Protein AF-0000000078082431 (afdb_homodimer)

Solvent-accessible surface area (backbone atoms only — not comparable to full-atom values): 45584 Å² total; per-residue (Å²): 134,79,84,73,79,75,79,78,79,78,79,77,80,78,77,76,74,79,71,75,77,75,80,84,73,74,71,68,78,77,73,73,65,73,80,73,80,74,65,75,70,68,78,61,77,51,80,71,67,66,42,74,78,77,69,45,46,76,68,34,81,90,60,48,52,62,62,74,70,67,41,70,80,69,58,65,81,86,55,44,64,58,42,50,50,48,49,37,50,52,52,45,50,52,52,41,49,51,41,49,54,51,47,53,52,50,51,53,50,49,53,53,50,49,54,50,50,50,51,52,60,70,63,44,83,96,57,59,64,68,58,46,60,71,42,39,53,64,52,49,50,51,51,49,52,52,47,41,60,58,60,44,43,61,55,54,53,50,49,45,27,45,43,65,16,38,91,52,65,88,84,56,54,70,54,43,48,80,42,46,52,42,42,19,43,54,56,33,80,72,51,35,75,42,48,37,58,71,91,47,42,45,61,62,34,46,31,41,69,46,71,46,75,41,82,33,76,86,59,38,39,38,35,38,39,40,32,37,44,89,80,41,83,37,38,72,59,47,63,46,37,40,32,40,33,46,43,70,51,54,77,50,26,31,40,38,35,47,30,44,84,78,48,54,37,90,94,38,51,64,43,46,42,85,39,82,41,72,83,49,94,90,38,69,43,48,28,42,40,83,42,83,30,43,72,54,61,26,50,67,47,77,46,70,77,73,26,30,54,36,69,88,77,70,41,77,42,54,80,36,53,45,63,57,51,51,49,48,42,42,61,70,44,41,59,78,38,36,62,40,24,45,68,67,44,66,79,80,73,66,69,76,94,87,82,75,73,78,78,81,73,91,68,82,77,74,80,65,71,77,76,60,91,82,86,88,84,86,68,90,68,89,123,133,77,82,77,75,80,83,81,82,83,80,80,77,84,80,79,74,77,75,73,76,75,75,79,74,66,67,68,76,76,72,72,65,72,74,79,72,70,63,75,72,70,81,62,75,52,80,75,66,68,46,74,79,77,71,44,47,76,67,34,83,91,59,47,51,61,61,75,70,68,42,71,80,68,61,65,82,85,54,44,64,59,41,52,51,49,47,38,47,51,52,45,48,52,51,41,49,51,42,48,53,53,46,54,52,50,50,51,49,49,53,54,50,48,53,50,48,50,52,53,61,70,62,45,83,95,58,60,63,69,58,46,60,72,41,39,53,63,53,50,50,51,52,49,52,52,46,40,61,54,60,44,44,62,54,53,52,50,48,45,26,46,44,64,14,40,92,46,79,69,97,50,57,69,54,43,49,80,44,44,52,42,41,20,43,54,56,33,81,72,49,34,75,42,49,39,58,72,90,46,42,45,62,60,35,47,30,40,69,48,69,48,76,42,83,34,77,85,61,38,39,38,34,38,39,39,32,36,45,88,79,41,82,39,39,72,60,46,63,46,35,39,32,40,32,47,43,71,51,54,78,52,25,31,40,37,35,46,29,42,84,80,49,53,36,91,95,38,51,62,42,46,42,84,39,82,41,73,81,50,94,90,38,70,42,49,29,42,40,84,42,82,30,43,72,55,62,27,51,66,47,76,46,72,80,73,26,31,55,35,70,86,77,71,41,77,42,53,80,36,53,46,64,56,51,51,50,47,42,43,62,70,44,40,59,77,40,36,62,40,24,47,67,66,42,63,80,79,72,66,69,72,90,88,78,74,74,77,81,81,82,70,70,87,68,80,81,65,77,76,81,59,79,84,80,93,74,92,68,87,65,88,122

Nearest PDB structures (foldseek):
  6k00-assembly1_A  TM=6.165E-01  e=1.425E-14  Caenorhabditis elegans
  6k09-assembly1_B  TM=6.050E-01  e=1.927E-13  Caenorhabditis elegans
  6k0c-assembly1_B  TM=5.756E-01  e=2.158E-13  Caenorhabditis elegans
  6k00-assembly1_A  TM=6.168E-01  e=6.250E-15  Caenorhabditis elegans
  6k09-assembly1_B  TM=6.053E-01  e=1.125E-13  Caenorhabditis elegans

Radius of gyration: 43.47 Å; Cα contacts (8 Å, |Δi|>4): 916; chains: 2; bounding box: 144×181×110 Å

pLDDT: mean 72.22, std 26.95, range [16.52, 98.81]

Organism: Rosa chinensis (NCBI:txid74649)

Foldseek 3Di:
DCPPPPPDPPDDPPPVPPPPPPDPDPPPPPPPPPDDDVVVPPPQCPPCRLFVVPDDLCPDPVNHDDVCLVDQPPDDDVCNVVSLVVVLVSVLLVRLVSNLVVLVVVVVVVVVVLVVVLVCQQPDPPDDNVVSVVCSLVVSVVVSQVCCVRHVVSSLVVNLQQQQQHDDDDDSGRDHNFQLQVLLQCLDPLRVVQADDCVAQSLQSRQWRHKDKAADVVQGWIKIKTAGDCVRQFFRDRIKMWIWGWDDDQFFTKIKIAIDDTGTDPQRDRQWHWDWDDPDVPDTDTDIDGHRHSVCLRDIDIGGDDWGQDSVVRDIDDDDDSSVVVVCCCVPPCSSNSSCSSVSHDPVVPPDDDDPPDPDPPDDPPPPPPPDDDDDDPPVDPD/DCPPDDDDPDPCPDDPPPPPDPPPPPPPPPPPPPPPPVVVPPDQPPLCRLFVVPDDLCPDPVNHDDVCLVDPPPDDDVCNVVSLVVVLVSVLLVRLVSNLVVLVVVVVVVVVVLVVVLVCQQPDPPDDNVVSVVCSLVVSVVVVQVCCVRHVVSSQVVNLQQQQQHDDPDDRHRDHNFLLQVLLQCLDPLRVVQADDCVAQSLQSRQFRHKDKDADVVQGWIKIWTAGDCVRQFFRDRIKMWIWGWDDDQFFTKIKIAIDDTGTDPQRDRQWHWDWDDPDVPDTDIDIDGHRHSVCLRDIDIGGDDWGQDSVVRDIDDDDDSSVVVVCCCVPPCSSNSSCSSVSHDPVVPPDDDPPPDDDPDDPPPPPDDPPPPDDDPPPDPD

InterPro domains:
  IPR002164 Nucleosome assembly protein [PF00956] (128-344)
  IPR002164 Nucleosome assembly protein [PTHR11875] (127-346)
  IPR037231 NAP-like superfamily [SSF143113] (112-347)

Sequence (766 aa):
MTSEDGGVSKKRKAVSFDVPEPDPDSSPPSRHRPSKDSRRHLPFPTDDHLFDNEIDYTTDHKYRIPDWIWDDNARGKKDDNHRLLFLNERVREIDLKRLQVKFLKEEKIFQDKKQKWVEEYLNQPGCDQDELKKNLFAEVSKWEARYEEEHFEPFYKKRYEIVNGGGYEKPIKDMGLDEFWVFALMANQILVRQIESPDHDYQALCHLTDIRCHRIKDPRGFKLEFLFSPDNPFFKNEILTKTFEMIGDNSSVVLKAIGTEIEWYDKKSLTEKLLLVRLRKGSQVQVIEKCRSFFNFFETKIYEQGFIFNEESGELKGLLPMDYIIGLATRNQIIPHAALWYKHEEENCVQDDETIIPWAEGWYEYVIDDCRPEDHAVILTCTMTSEDGGVSKKRKAVSFDVPEPDPDSSPPSRHRPSKDSRRHLPFPTDDHLFDNEIDYTTDHKYRIPDWIWDDNARGKKDDNHRLLFLNERVREIDLKRLQVKFLKEEKIFQDKKQKWVEEYLNQPGCDQDELKKNLFAEVSKWEARYEEEHFEPFYKKRYEIVNGGGYEKPIKDMGLDEFWVFALMANQILVRQIESPDHDYQALCHLTDIRCHRIKDPRGFKLEFLFSPDNPFFKNEILTKTFEMIGDNSSVVLKAIGTEIEWYDKKSLTEKLLLVRLRKGSQVQVIEKCRSFFNFFETKIYEQGFIFNEESGELKGLLPMDYIIGLATRNQIIPHAALWYKHEEENCVQDDETIIPWAEGWYEYVIDDCRPEDHAVILTCT

Structure (mmCIF, N/CA/C/O backbone):
data_AF-0000000078082431-model_v1
#
loop_
_entity.id
_entity.type
_entity.pdbx_description
1 polymer 'Putative nucleosome assembly protein (NAP)'
#
loop_
_atom_site.group_PDB
_atom_site.id
_atom_site.type_symbol
_atom_site.label_atom_id
_atom_site.label_alt_id
_atom_site.label_comp_id
_atom_site.label_asym_id
_atom_site.label_entity_id
_atom_site.label_seq_id
_atom_site.pdbx_PDB_ins_code
_atom_site.Cartn_x
_atom_site.Cartn_y
_atom_site.Cartn_z
_atom_site.occupancy
_atom_site.B_iso_or_equiv
_atom_site.auth_seq_id
_atom_site.auth_comp_id
_atom_site.auth_asym_id
_atom_site.auth_atom_id
_atom_site.pdbx_PDB_model_num
ATOM 1 N N . MET A 1 1 ? -71.562 -71.25 22.453 1 20.59 1 MET A N 1
ATOM 2 C CA . MET A 1 1 ? -70.75 -71.812 23.453 1 20.59 1 MET A CA 1
ATOM 3 C C . MET A 1 1 ? -69.438 -72.375 22.812 1 20.59 1 MET A C 1
ATOM 5 O O . MET A 1 1 ? -69.312 -72.375 21.594 1 20.59 1 MET A O 1
ATOM 9 N N . THR A 1 2 ? -69.062 -73.688 22.969 1 21.67 2 THR A N 1
ATOM 10 C CA . THR A 1 2 ? -67.875 -74.438 23.484 1 21.67 2 THR A CA 1
ATOM 11 C C . THR A 1 2 ? -67 -74.938 22.344 1 21.67 2 THR A C 1
ATOM 13 O O . THR A 1 2 ? -66.125 -75.75 22.578 1 21.67 2 THR A O 1
ATOM 16 N N . SER A 1 3 ? -66.875 -74.312 21.094 1 25.8 3 SER A N 1
ATOM 17 C CA . SER A 1 3 ? -66.562 -75.25 20 1 25.8 3 SER A CA 1
ATOM 18 C C . SER A 1 3 ? -65.062 -75.688 20.109 1 25.8 3 SER A C 1
ATOM 20 O O . SER A 1 3 ? -64.188 -74.875 20.25 1 25.8 3 SER A O 1
ATOM 22 N N . GLU A 1 4 ? -64.75 -77 20.547 1 23.83 4 GLU A N 1
ATOM 23 C CA . GLU A 1 4 ? -63.656 -77.75 21.109 1 23.83 4 GLU A CA 1
ATOM 24 C C . GLU A 1 4 ? -62.562 -78 20.062 1 23.83 4 GLU A C 1
ATOM 26 O O . GLU A 1 4 ? -62.688 -78.875 19.219 1 23.83 4 GLU A O 1
ATOM 31 N N . ASP A 1 5 ? -62.188 -77 19.203 1 25.73 5 ASP A N 1
ATOM 32 C CA . ASP A 1 5 ? -61.5 -77.438 18 1 25.73 5 ASP A CA 1
ATOM 33 C C . ASP A 1 5 ? -60.188 -78.125 18.359 1 25.73 5 ASP A C 1
ATOM 35 O O . ASP A 1 5 ? -59.375 -77.625 19.125 1 25.73 5 ASP A O 1
ATOM 39 N N . GLY A 1 6 ? -60.094 -79.5 18.281 1 22.89 6 GLY A N 1
ATOM 40 C CA . GLY A 1 6 ? -59.219 -80.625 18.609 1 22.89 6 GLY A CA 1
ATOM 41 C C . GLY A 1 6 ? -57.875 -80.562 17.938 1 22.89 6 GLY A C 1
ATOM 42 O O . GLY A 1 6 ? -57.375 -81.562 17.406 1 22.89 6 GLY A O 1
ATOM 43 N N . GLY A 1 7 ? -57.25 -79.312 17.578 1 24.02 7 GLY A N 1
ATOM 44 C CA . GLY A 1 7 ? -56.281 -79.375 16.5 1 24.02 7 GLY A CA 1
ATOM 45 C C . GLY A 1 7 ? -55.062 -80.188 16.828 1 24.02 7 GLY A C 1
ATOM 46 O O . GLY A 1 7 ? -54.594 -80.188 17.969 1 24.02 7 GLY A O 1
ATOM 47 N N . VAL A 1 8 ? -54.875 -81.312 16.172 1 24.17 8 VAL A N 1
ATOM 48 C CA . VAL A 1 8 ? -54 -82.438 16.266 1 24.17 8 VAL A CA 1
ATOM 49 C C . VAL A 1 8 ? -52.562 -82 16.203 1 24.17 8 VAL A C 1
ATOM 51 O O . VAL A 1 8 ? -52.188 -81.188 15.328 1 24.17 8 VAL A O 1
ATOM 54 N N . SER A 1 9 ? -51.688 -82 17.344 1 21.56 9 SER A N 1
ATOM 55 C CA . SER A 1 9 ? -50.344 -81.625 17.75 1 21.56 9 SER A CA 1
ATOM 56 C C . SER A 1 9 ? -49.281 -82.438 17.062 1 21.56 9 SER A C 1
ATOM 58 O O . SER A 1 9 ? -49.094 -83.625 17.406 1 21.56 9 SER A O 1
ATOM 60 N N . LYS A 1 10 ? -49.344 -82.5 15.641 1 24.31 10 LYS A N 1
ATOM 61 C CA . LYS A 1 10 ? -48.438 -83.438 14.992 1 24.31 10 LYS A CA 1
ATOM 62 C C . LYS A 1 10 ? -47 -83.312 15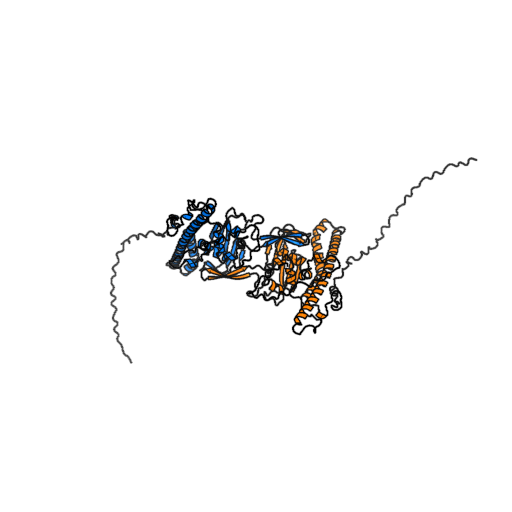.461 1 24.31 10 LYS A C 1
ATOM 64 O O . LYS A 1 10 ? -46.469 -82.188 15.438 1 24.31 10 LYS A O 1
ATOM 69 N N . LYS A 1 11 ? -46.562 -84.188 16.406 1 20.52 11 LYS A N 1
ATOM 70 C CA . LYS A 1 11 ? -45.281 -84.375 17.078 1 20.52 11 LYS A CA 1
ATOM 71 C C . LYS A 1 11 ? -44.125 -84.438 16.078 1 20.52 11 LYS A C 1
ATOM 73 O O . LYS A 1 11 ? -44.188 -85.25 15.102 1 20.52 11 LYS A O 1
ATOM 78 N N . ARG A 1 12 ? -43.312 -83.438 15.969 1 20.83 12 ARG A N 1
ATOM 79 C CA . ARG A 1 12 ? -42.156 -83 15.172 1 20.83 12 ARG A CA 1
ATOM 80 C C . ARG A 1 12 ? -41.031 -84 15.344 1 20.83 12 ARG A C 1
ATOM 82 O O . ARG A 1 12 ? -40.531 -84.25 16.453 1 20.83 12 ARG A O 1
ATOM 89 N N . LYS A 1 13 ? -41.094 -85.188 14.586 1 20.19 13 LYS A N 1
ATOM 90 C CA . LYS A 1 13 ? -40.062 -86.188 14.781 1 20.19 13 LYS A CA 1
ATOM 91 C C . LYS A 1 13 ? -38.688 -85.625 14.664 1 20.19 13 LYS A C 1
ATOM 93 O O . LYS A 1 13 ? -38.375 -84.875 13.719 1 20.19 13 LYS A O 1
ATOM 98 N N . ALA A 1 14 ? -37.812 -85.5 15.719 1 22.61 14 ALA A N 1
ATOM 99 C CA . ALA A 1 14 ? -36.5 -85 16.062 1 22.61 14 ALA A CA 1
ATOM 100 C C . ALA A 1 14 ? -35.375 -85.75 15.312 1 22.61 14 ALA A C 1
ATOM 102 O O . ALA A 1 14 ? -35.125 -86.938 15.57 1 22.61 14 ALA A O 1
ATOM 103 N N . VAL A 1 15 ? -35.438 -85.875 13.922 1 23.94 15 VAL A N 1
ATOM 104 C CA . VAL A 1 15 ? -34.5 -86.75 13.297 1 23.94 15 VAL A CA 1
ATOM 105 C C . VAL A 1 15 ? -33.062 -86.312 13.656 1 23.94 15 VAL A C 1
ATOM 107 O O . VAL A 1 15 ? -32.719 -85.125 13.531 1 23.94 15 VAL A O 1
ATOM 110 N N . SER A 1 16 ? -32.375 -86.938 14.625 1 21.58 16 SER A N 1
ATOM 111 C CA . SER A 1 16 ? -31.078 -86.688 15.25 1 21.58 16 SER A CA 1
ATOM 112 C C . SER A 1 16 ? -29.938 -87 14.273 1 21.58 16 SER A C 1
ATOM 114 O O . SER A 1 16 ? -29.75 -88.125 13.844 1 21.58 16 SER A O 1
ATOM 116 N N . PHE A 1 17 ? -29.906 -86.312 13.102 1 24.83 17 PHE A N 1
ATOM 117 C CA . PHE A 1 17 ? -28.906 -86.75 12.117 1 24.83 17 PHE A CA 1
ATOM 118 C C . PHE A 1 17 ? -27.5 -86.688 12.703 1 24.83 17 PHE A C 1
ATOM 120 O O . PHE A 1 17 ? -27.156 -85.688 13.367 1 24.83 17 PHE A O 1
ATOM 127 N N . ASP A 1 18 ? -26.969 -87.812 13.062 1 25.38 18 ASP A N 1
ATOM 128 C CA . ASP A 1 18 ? -25.672 -88.062 13.688 1 25.38 18 ASP A CA 1
ATOM 129 C C . ASP A 1 18 ? -24.547 -87.438 12.836 1 25.38 18 ASP A C 1
ATOM 131 O O . ASP A 1 18 ? -24.359 -87.875 11.688 1 25.38 18 ASP A O 1
ATOM 135 N N . VAL A 1 19 ? -24.266 -86.188 12.93 1 28.3 19 VAL A N 1
ATOM 136 C CA . VAL A 1 19 ? -23.328 -85.375 12.148 1 28.3 19 VAL A CA 1
ATOM 137 C C . VAL A 1 19 ? -21.922 -85.938 12.281 1 28.3 19 VAL A C 1
ATOM 139 O O . VAL A 1 19 ? -21.438 -86.188 13.391 1 28.3 19 VAL A O 1
ATOM 142 N N . PRO A 1 20 ? -21.625 -86.75 11.297 1 28.44 20 PRO A N 1
ATOM 143 C CA . PRO A 1 20 ? -20.375 -87.5 11.43 1 28.44 20 PRO A CA 1
ATOM 144 C C . PRO A 1 20 ? -19.203 -86.625 11.867 1 28.44 20 PRO A C 1
ATOM 146 O O . PRO A 1 20 ? -19.219 -85.375 11.625 1 28.44 20 PRO A O 1
ATOM 149 N N . GLU A 1 21 ? -18.469 -87.062 12.836 1 31.17 21 GLU A N 1
ATOM 150 C CA . GLU A 1 21 ? -17.406 -86.438 13.609 1 31.17 21 GLU A CA 1
ATOM 151 C C . GLU A 1 21 ? -16.219 -86.062 12.719 1 31.17 21 GLU A C 1
ATOM 153 O O . GLU A 1 21 ? -15.648 -86.938 12.047 1 31.17 21 GLU A O 1
ATOM 158 N N . PRO A 1 22 ? -16.312 -84.938 11.969 1 29.3 22 PRO A N 1
ATOM 159 C CA . PRO A 1 22 ? -15.289 -84.75 10.938 1 29.3 22 PRO A CA 1
ATOM 160 C C . PRO A 1 22 ? -13.875 -85 11.469 1 29.3 22 PRO A C 1
ATOM 162 O O . PRO A 1 22 ? -13.625 -84.812 12.664 1 29.3 22 PRO A O 1
ATOM 165 N N . ASP A 1 23 ? -13.062 -85.875 10.859 1 31.89 23 ASP A N 1
ATOM 166 C CA . ASP A 1 23 ? -11.727 -86.375 11.133 1 31.89 23 ASP A CA 1
ATOM 167 C C . ASP A 1 23 ? -10.758 -85.25 11.484 1 31.89 23 ASP A C 1
ATOM 169 O O . ASP A 1 23 ? -10.773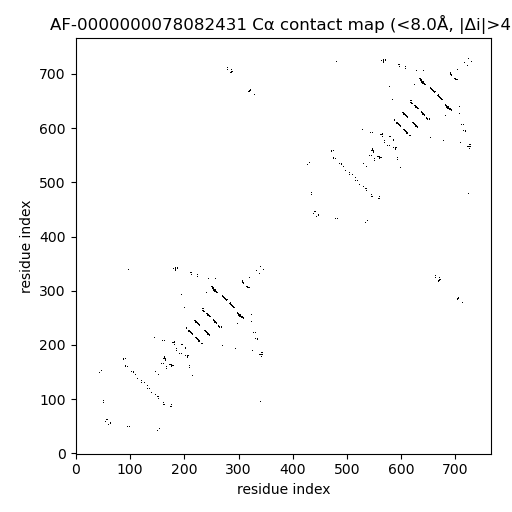 -84.188 10.859 1 31.89 23 ASP A O 1
ATOM 173 N N . PRO A 1 24 ? -10.164 -85.312 12.789 1 30.52 24 PRO A N 1
ATOM 174 C CA . PRO A 1 24 ? -9.43 -84.312 13.547 1 30.52 24 PRO A CA 1
ATOM 175 C C . PRO A 1 24 ? -8.258 -83.688 12.773 1 30.52 24 PRO A C 1
ATOM 177 O O . PRO A 1 24 ? -7.934 -82.5 12.93 1 30.52 24 PRO A O 1
ATOM 180 N N . ASP A 1 25 ? -7.34 -84.562 12.367 1 31.03 25 ASP A N 1
ATOM 181 C CA . ASP A 1 25 ? -5.914 -84.25 12.281 1 31.03 25 ASP A CA 1
ATOM 182 C C . ASP A 1 25 ? -5.586 -83.5 11 1 31.03 25 ASP A C 1
ATOM 184 O O . ASP A 1 25 ? -4.422 -83.438 10.594 1 31.03 25 ASP A O 1
ATOM 188 N N . SER A 1 26 ? -6.547 -83.5 10.047 1 28.53 26 SER A N 1
ATOM 189 C CA . SER A 1 26 ? -6.043 -83.125 8.734 1 28.53 26 SER A CA 1
ATOM 190 C C . SER A 1 26 ? -5.418 -81.688 8.797 1 28.53 26 SER A C 1
ATOM 192 O O . SER A 1 26 ? -6.109 -80.75 9.055 1 28.53 26 SER A O 1
ATOM 194 N N . SER A 1 27 ? -4.102 -81.688 9.031 1 29.12 27 SER A N 1
ATOM 195 C CA . SER A 1 27 ? -3.248 -80.562 9.234 1 29.12 27 SER A CA 1
ATOM 196 C C . SER A 1 27 ? -3.428 -79.5 8.125 1 29.12 27 SER A C 1
ATOM 198 O O . SER A 1 27 ? -3.316 -79.875 6.941 1 29.12 27 SER A O 1
ATOM 200 N N . PRO A 1 28 ? -4.383 -78.625 8.203 1 30.22 28 PRO A N 1
ATOM 201 C CA . PRO A 1 28 ? -4.809 -77.875 6.996 1 30.22 28 PRO A CA 1
ATOM 202 C C . PRO A 1 28 ? -3.639 -77.312 6.211 1 30.22 28 PRO A C 1
ATOM 204 O O . PRO A 1 28 ? -2.576 -77.062 6.781 1 30.22 28 PRO A O 1
ATOM 207 N N . PRO A 1 29 ? -3.631 -77.625 4.879 1 28.98 29 PRO A N 1
ATOM 208 C CA . PRO A 1 29 ? -2.482 -77.25 4.062 1 28.98 29 PRO A CA 1
ATOM 209 C C . PRO A 1 29 ? -2.062 -75.75 4.305 1 28.98 29 PRO A C 1
ATOM 211 O O . PRO A 1 29 ? -2.887 -74.938 4.699 1 28.98 29 PRO A O 1
ATOM 214 N N . SER A 1 30 ? -0.782 -75.562 4.699 1 23.86 30 SER A N 1
ATOM 215 C CA . SER A 1 30 ? -0.124 -74.312 5.039 1 23.86 30 SER A CA 1
ATOM 216 C C . SER A 1 30 ? -0.454 -73.188 4.023 1 23.86 30 SER A C 1
ATOM 218 O O . SER A 1 30 ? -0.256 -73.375 2.82 1 23.86 30 SER A O 1
ATOM 220 N N . ARG A 1 31 ? -1.607 -72.5 4.277 1 26.62 31 ARG A N 1
ATOM 221 C CA . ARG A 1 31 ? -2.006 -71.375 3.422 1 26.62 31 ARG A CA 1
ATOM 222 C C . ARG A 1 31 ? -0.805 -70.5 3.055 1 26.62 31 ARG A C 1
ATOM 224 O O . ARG A 1 31 ? -0.141 -69.938 3.934 1 26.62 31 ARG A O 1
ATOM 231 N N . HIS A 1 32 ? -0.09 -71 2.023 1 24.88 32 HIS A N 1
ATOM 232 C CA . HIS A 1 32 ? 0.974 -70.125 1.512 1 24.88 32 HIS A CA 1
ATOM 233 C C . HIS A 1 32 ? 0.505 -68.688 1.387 1 24.88 32 HIS A C 1
ATOM 235 O O . HIS A 1 32 ? -0.486 -68.438 0.707 1 24.88 32 HIS A O 1
ATOM 241 N N . ARG A 1 33 ? 0.505 -68 2.502 1 26.47 33 ARG A N 1
ATOM 242 C CA . ARG A 1 33 ? 0.124 -66.562 2.494 1 26.47 33 ARG A CA 1
ATOM 243 C C . ARG A 1 33 ? 0.746 -65.875 1.308 1 26.47 33 ARG A C 1
ATOM 245 O O . ARG A 1 33 ? 1.963 -65.875 1.12 1 26.47 33 ARG A O 1
ATOM 252 N N . PRO A 1 34 ? -0.074 -65.75 0.204 1 28.38 34 PRO A N 1
ATOM 253 C CA . PRO A 1 34 ? 0.587 -65 -0.859 1 28.38 34 PRO A CA 1
ATOM 254 C C . PRO A 1 34 ? 1.341 -63.781 -0.333 1 28.38 34 PRO A C 1
ATOM 256 O O . PRO A 1 34 ? 1.001 -63.281 0.728 1 28.38 34 PRO A O 1
ATOM 259 N N . SER A 1 35 ? 2.637 -63.844 -0.523 1 24.73 35 SER A N 1
ATOM 260 C CA . SER A 1 35 ? 3.561 -62.781 -0.164 1 24.73 35 SER A CA 1
ATOM 261 C C . SER A 1 35 ? 2.953 -61.406 -0.448 1 24.73 35 SER A C 1
ATOM 263 O O . SER A 1 35 ? 2.295 -61.219 -1.473 1 24.73 35 SER A O 1
ATOM 265 N N . LYS A 1 36 ? 2.883 -60.656 0.677 1 26.75 36 LYS A N 1
ATOM 266 C CA . LYS A 1 36 ? 2.209 -59.406 0.96 1 26.75 36 LYS A CA 1
ATOM 267 C C . LYS A 1 36 ? 2.248 -58.469 -0.252 1 26.75 36 LYS A C 1
ATOM 269 O O . LYS A 1 36 ? 1.202 -58.125 -0.801 1 26.75 36 LYS A O 1
ATOM 274 N N . ASP A 1 37 ? 2.953 -57.406 -0.065 1 25.44 37 ASP A N 1
ATOM 275 C CA . ASP A 1 37 ? 2.715 -56 -0.385 1 25.44 37 ASP A CA 1
ATOM 276 C C . ASP A 1 37 ? 3.062 -55.688 -1.842 1 25.44 37 ASP A C 1
ATOM 278 O O . ASP A 1 37 ? 4.203 -55.344 -2.154 1 25.44 37 ASP A O 1
ATOM 282 N N . SER A 1 38 ? 2.758 -56.562 -2.742 1 24.61 38 SER A N 1
ATOM 283 C CA . SER A 1 38 ? 3.1 -56.156 -4.098 1 24.61 38 SER A CA 1
ATOM 284 C C . SER A 1 38 ? 2.533 -54.781 -4.414 1 24.61 38 SER A C 1
ATOM 286 O O . SER A 1 38 ? 1.411 -54.656 -4.91 1 24.61 38 SER A O 1
ATOM 288 N N . ARG A 1 39 ? 2.703 -53.844 -3.457 1 31.72 39 ARG A N 1
ATOM 289 C CA . ARG A 1 39 ? 2.322 -52.5 -3.877 1 31.72 39 ARG A CA 1
ATOM 290 C C . ARG A 1 39 ? 2.785 -52.219 -5.305 1 31.72 39 ARG A C 1
ATOM 292 O O . ARG A 1 39 ? 3.98 -52.281 -5.598 1 31.72 39 ARG A O 1
ATOM 299 N N . ARG A 1 40 ? 1.962 -52.531 -6.188 1 29.64 40 ARG A N 1
ATOM 300 C CA . ARG A 1 40 ? 2.182 -52.125 -7.57 1 29.64 40 ARG A CA 1
ATOM 301 C C . ARG A 1 40 ? 2.809 -50.719 -7.633 1 29.64 40 ARG A C 1
ATOM 303 O O . ARG A 1 40 ? 2.154 -49.719 -7.316 1 29.64 40 ARG A O 1
ATOM 310 N N . HIS A 1 41 ? 4.141 -50.719 -7.465 1 28.2 41 HIS A N 1
ATOM 311 C CA . HIS A 1 41 ? 4.812 -49.469 -7.75 1 28.2 41 HIS A CA 1
ATOM 312 C C . HIS A 1 41 ? 4.402 -48.906 -9.109 1 28.2 41 HIS A C 1
ATOM 314 O O . HIS A 1 41 ? 4.492 -49.594 -10.125 1 28.2 41 HIS A O 1
ATOM 320 N N . LEU A 1 42 ? 3.4 -48.125 -9.172 1 29.59 42 LEU A N 1
ATOM 321 C CA . LEU A 1 42 ? 3.145 -47.438 -10.43 1 29.59 42 LEU A CA 1
ATOM 322 C C . LEU A 1 42 ? 4.445 -46.969 -11.062 1 29.59 42 LEU A C 1
ATOM 324 O O . LEU A 1 42 ? 5.336 -46.469 -10.367 1 29.59 42 LEU A O 1
ATOM 328 N N . PRO A 1 43 ? 4.863 -47.5 -12.172 1 28.72 43 PRO A N 1
ATOM 329 C CA . PRO A 1 43 ? 6.113 -47.062 -12.789 1 28.72 43 PRO A CA 1
ATOM 330 C C . PRO A 1 43 ? 6.277 -45.531 -12.773 1 28.72 43 PRO A C 1
ATOM 332 O O . PRO A 1 43 ? 5.297 -44.812 -12.922 1 28.72 43 PRO A O 1
ATOM 335 N N . PHE A 1 44 ? 7.164 -45.031 -12.047 1 30.53 44 PHE A N 1
ATOM 336 C CA . PHE A 1 44 ? 7.594 -43.625 -12.086 1 30.53 44 PHE A CA 1
ATOM 337 C C . PHE A 1 44 ? 7.793 -43.188 -13.523 1 30.53 44 PHE A C 1
ATOM 339 O O . PHE A 1 44 ? 8.273 -43.938 -14.367 1 30.53 44 PHE A O 1
ATOM 346 N N . PRO A 1 45 ? 7.07 -42.188 -14.031 1 34.47 45 PRO A N 1
ATOM 347 C CA . PRO A 1 45 ? 7.457 -41.688 -15.352 1 34.47 45 PRO A CA 1
ATOM 348 C C . PRO A 1 45 ? 8.969 -41.5 -15.492 1 34.47 45 PRO A C 1
ATOM 350 O O . PRO A 1 45 ? 9.586 -40.812 -14.703 1 34.47 45 PRO A O 1
ATOM 353 N N . THR A 1 46 ? 9.773 -42.469 -15.82 1 33.88 46 THR A N 1
ATOM 354 C CA . THR A 1 46 ? 11.188 -42.312 -16.156 1 33.88 46 THR A CA 1
ATOM 355 C C . THR A 1 46 ? 11.383 -41.219 -17.203 1 33.88 46 THR A C 1
ATOM 357 O O . THR A 1 46 ? 10.453 -40.906 -17.938 1 33.88 46 THR A O 1
ATOM 360 N N . ASP A 1 47 ? 12.555 -40.469 -17.25 1 42.09 47 ASP A N 1
ATOM 361 C CA . ASP A 1 47 ? 13.031 -39.406 -18.125 1 42.09 47 ASP A CA 1
ATOM 362 C C . ASP A 1 47 ? 12.602 -39.656 -19.578 1 42.09 47 ASP A C 1
ATOM 364 O O . ASP A 1 47 ? 12.25 -38.719 -20.281 1 42.09 47 ASP A O 1
ATOM 368 N N . ASP A 1 48 ? 12.781 -40.781 -20.062 1 42.47 48 ASP A N 1
ATOM 369 C CA . ASP A 1 48 ? 12.562 -41.188 -21.453 1 42.47 48 ASP A CA 1
ATOM 370 C C . ASP A 1 48 ? 11.102 -41.031 -21.844 1 42.47 48 ASP A C 1
ATOM 372 O O . ASP A 1 48 ? 10.781 -40.844 -23.016 1 42.47 48 ASP A O 1
ATOM 376 N N . HIS A 1 49 ? 10.219 -41 -20.859 1 49.28 49 HIS A N 1
ATOM 377 C CA . HIS A 1 49 ? 8.789 -41.062 -21.156 1 49.28 49 HIS A CA 1
ATOM 378 C C . HIS A 1 49 ? 8.164 -39.688 -21.203 1 49.28 49 HIS A C 1
ATOM 380 O O . HIS A 1 49 ? 7.016 -39.531 -21.625 1 49.28 49 HIS A O 1
ATOM 386 N N . LEU A 1 50 ? 8.586 -38.812 -20.484 1 52.12 50 LEU A N 1
ATOM 387 C CA . LEU A 1 50 ? 7.949 -37.5 -20.422 1 52.12 50 LEU A CA 1
ATOM 388 C C . LEU A 1 50 ? 7.992 -36.812 -21.797 1 52.12 50 LEU A C 1
ATOM 390 O O . LEU A 1 50 ? 7.145 -35.969 -22.094 1 52.12 50 LEU A O 1
ATOM 394 N N . PHE A 1 51 ? 9.281 -37.031 -22.547 1 52.91 51 PHE A N 1
ATOM 395 C CA . PHE A 1 51 ? 9.625 -36.375 -23.797 1 52.91 51 PHE A CA 1
ATOM 396 C C . PHE A 1 51 ? 9.898 -37.406 -24.891 1 52.91 51 PHE A C 1
ATOM 398 O O . PHE A 1 51 ? 10.664 -38.344 -24.688 1 52.91 51 PHE A O 1
ATOM 405 N N . ASP A 1 52 ? 8.953 -37.688 -25.656 1 50 52 ASP A N 1
ATOM 406 C CA . ASP A 1 52 ? 9.438 -38.5 -26.781 1 50 52 ASP A CA 1
ATOM 407 C C . ASP A 1 52 ? 10.703 -37.906 -27.375 1 50 52 ASP A C 1
ATOM 409 O O . ASP A 1 52 ? 10.656 -36.844 -28.031 1 50 52 ASP A O 1
ATOM 413 N N . ASN A 1 53 ? 11.805 -37.969 -26.75 1 51.41 53 ASN A N 1
ATOM 414 C CA . ASN A 1 53 ? 13.109 -37.5 -27.219 1 51.41 53 ASN A CA 1
ATOM 415 C C . ASN A 1 53 ? 13.266 -37.688 -28.719 1 51.41 53 ASN A C 1
ATOM 417 O O . ASN A 1 53 ? 14.117 -37.031 -29.344 1 51.41 53 ASN A O 1
ATOM 421 N N . GLU A 1 54 ? 12.477 -38.438 -29.328 1 57.5 54 GLU A N 1
ATOM 422 C CA . GLU A 1 54 ? 12.812 -38.812 -30.703 1 57.5 54 GLU A CA 1
ATOM 423 C C . GLU A 1 54 ? 12.016 -38 -31.719 1 57.5 54 GLU A C 1
ATOM 425 O O . GLU A 1 54 ? 11.812 -38.438 -32.844 1 57.5 54 GLU A O 1
ATOM 430 N N . ILE A 1 55 ? 11.727 -36.719 -31.219 1 62.91 55 ILE A N 1
ATOM 431 C CA . ILE A 1 55 ? 11 -36 -32.25 1 62.91 55 ILE A CA 1
ATOM 432 C C . ILE A 1 55 ? 11.977 -35.438 -33.281 1 62.91 55 ILE A C 1
ATOM 434 O O . ILE A 1 55 ? 12.992 -34.844 -32.906 1 62.91 55 ILE A O 1
ATOM 438 N N . ASP A 1 56 ? 11.75 -35.875 -34.469 1 66.19 56 ASP A N 1
ATOM 439 C CA . ASP A 1 56 ? 12.453 -35.25 -35.594 1 66.19 56 ASP A CA 1
ATOM 440 C C . ASP A 1 56 ? 11.68 -34.062 -36.125 1 66.19 56 ASP A C 1
ATOM 442 O O . ASP A 1 56 ? 10.703 -34.219 -36.875 1 66.19 56 ASP A O 1
ATOM 446 N N . TYR A 1 57 ? 12.094 -32.875 -35.812 1 71.62 57 TYR A N 1
ATOM 447 C CA . TYR A 1 57 ? 11.414 -31.609 -36.156 1 71.62 57 TYR A CA 1
ATOM 448 C C . TYR A 1 57 ? 11.438 -31.391 -37.688 1 71.62 57 TYR A C 1
ATOM 450 O O . TYR A 1 57 ? 10.773 -30.484 -38.188 1 71.62 57 TYR A O 1
ATOM 458 N N . THR A 1 58 ? 12.156 -32.219 -38.281 1 72.62 58 THR A N 1
ATOM 459 C CA . THR A 1 58 ? 12.242 -32.031 -39.719 1 72.62 58 THR A CA 1
ATOM 460 C C . THR A 1 58 ? 11.281 -33 -40.438 1 72.62 58 THR A C 1
ATOM 462 O O . THR A 1 58 ? 10.82 -32.719 -41.531 1 72.62 58 THR A O 1
ATOM 465 N N . THR A 1 59 ? 10.992 -34.031 -39.75 1 71.81 59 THR A N 1
ATOM 466 C CA . THR A 1 59 ? 10.25 -35.062 -40.469 1 71.81 59 THR A CA 1
ATOM 467 C C . THR A 1 59 ? 8.875 -35.281 -39.844 1 71.81 59 THR A C 1
ATOM 469 O O . THR A 1 59 ? 7.949 -35.75 -40.5 1 71.81 59 THR A O 1
ATOM 472 N N . ASP A 1 60 ? 8.836 -34.969 -38.688 1 70.12 60 ASP A N 1
ATOM 473 C CA . ASP A 1 60 ? 7.57 -35.219 -38.031 1 70.12 60 ASP A CA 1
ATOM 474 C C . ASP A 1 60 ? 6.484 -34.25 -38.5 1 70.12 60 ASP A C 1
ATOM 476 O O . ASP A 1 60 ? 6.582 -33.062 -38.281 1 70.12 60 ASP A O 1
ATOM 480 N N . HIS A 1 61 ? 5.441 -34.844 -39.094 1 71.31 61 HIS A N 1
ATOM 481 C CA . HIS A 1 61 ? 4.402 -34.031 -39.75 1 71.31 61 HIS A CA 1
ATOM 482 C C . HIS A 1 61 ? 3.73 -33.094 -38.75 1 71.31 61 HIS A C 1
ATOM 484 O O . HIS A 1 61 ? 3.432 -31.953 -39.094 1 71.31 61 HIS A O 1
ATOM 490 N N . LYS A 1 62 ? 3.637 -33.531 -37.562 1 71.06 62 LYS A N 1
ATOM 491 C CA . LYS A 1 62 ? 2.881 -32.75 -36.594 1 71.06 62 LYS A CA 1
ATOM 492 C C . LYS A 1 62 ? 3.705 -31.578 -36.062 1 71.06 62 LYS A C 1
ATOM 494 O O . LYS A 1 62 ? 3.156 -30.531 -35.719 1 71.06 62 LYS A O 1
ATOM 499 N N . TYR A 1 63 ? 5.008 -31.797 -36.062 1 73.25 63 TYR A N 1
ATOM 500 C CA . TYR A 1 63 ? 5.875 -30.828 -35.406 1 73.25 63 TYR A CA 1
ATOM 501 C C . TYR A 1 63 ? 6.918 -30.297 -36.375 1 73.25 63 TYR A C 1
ATOM 503 O O . TYR A 1 63 ? 7.941 -29.734 -35.969 1 73.25 63 TYR A O 1
ATOM 511 N N . ARG A 1 64 ? 6.598 -30.438 -37.594 1 72.56 64 ARG A N 1
ATOM 512 C CA . ARG A 1 64 ? 7.582 -30.094 -38.594 1 72.56 64 ARG A CA 1
ATOM 513 C C . ARG A 1 64 ? 7.801 -28.578 -38.656 1 72.56 64 ARG A C 1
ATOM 515 O O . ARG A 1 64 ? 6.84 -27.812 -38.656 1 72.56 64 ARG A O 1
ATOM 522 N N . ILE A 1 65 ? 9.086 -28.234 -38.719 1 73.19 65 ILE A N 1
ATOM 523 C CA . ILE A 1 65 ? 9.508 -26.859 -38.938 1 73.19 65 ILE A CA 1
ATOM 524 C C . ILE A 1 65 ? 10.039 -26.719 -40.375 1 73.19 65 ILE A C 1
ATOM 526 O O . ILE A 1 65 ? 10.891 -27.5 -40.812 1 73.19 65 ILE A O 1
ATOM 530 N N . PRO A 1 66 ? 9.484 -25.719 -40.938 1 71.12 66 PRO A N 1
ATOM 531 C CA . PRO A 1 66 ? 9.875 -25.562 -42.344 1 71.12 66 PRO A CA 1
ATOM 532 C C . PRO A 1 66 ? 11.391 -25.406 -42.531 1 71.12 66 PRO A C 1
ATOM 534 O O . PRO A 1 66 ? 12.047 -24.766 -41.688 1 71.12 66 PRO A O 1
ATOM 537 N N . ASP A 1 67 ? 11.773 -25.969 -43.688 1 67.69 67 ASP A N 1
ATOM 538 C CA . ASP A 1 67 ? 13.203 -26.047 -44 1 67.69 67 ASP A CA 1
ATOM 539 C C . ASP A 1 67 ? 13.828 -24.656 -44.062 1 67.69 67 ASP A C 1
ATOM 541 O O . ASP A 1 67 ? 14.992 -24.484 -43.719 1 67.69 67 ASP A O 1
ATOM 545 N N . TRP A 1 68 ? 13.008 -23.797 -44.5 1 66.31 68 TRP A N 1
ATOM 546 C CA . TRP A 1 68 ? 13.586 -22.469 -44.688 1 66.31 68 TRP A CA 1
ATOM 547 C C . TRP A 1 68 ? 14.023 -21.891 -43.344 1 66.31 68 TRP A C 1
ATOM 549 O O . TRP A 1 68 ? 14.898 -21.016 -43.281 1 66.31 68 TRP A O 1
ATOM 559 N N . ILE A 1 69 ? 13.445 -22.438 -42.344 1 65.38 69 ILE A N 1
ATOM 560 C CA . ILE A 1 69 ? 13.797 -21.938 -41 1 65.38 69 ILE A CA 1
ATOM 561 C C . ILE A 1 69 ? 15.172 -22.484 -40.594 1 65.38 69 ILE A C 1
ATOM 563 O O . ILE A 1 69 ? 15.914 -21.828 -39.875 1 65.38 69 ILE A O 1
ATOM 567 N N . TRP A 1 70 ? 15.453 -23.703 -41.281 1 64.5 70 TRP A N 1
ATOM 568 C CA . TRP A 1 70 ? 16.703 -24.375 -40.906 1 64.5 70 TRP A CA 1
ATOM 569 C C . TRP A 1 70 ? 17.859 -23.844 -41.75 1 64.5 70 TRP A C 1
ATOM 571 O O . TRP A 1 70 ? 19.031 -24.031 -41.375 1 64.5 70 TRP A O 1
ATOM 581 N N . ASP A 1 71 ? 17.531 -23.375 -42.969 1 58.62 71 ASP A N 1
ATOM 582 C CA . ASP A 1 71 ? 18.547 -23.031 -43.969 1 58.62 71 ASP A CA 1
ATOM 583 C C . ASP A 1 71 ? 19.344 -21.797 -43.531 1 58.62 71 ASP A C 1
ATOM 585 O O . ASP A 1 71 ? 18.797 -20.703 -43.375 1 58.62 71 ASP A O 1
ATOM 589 N N . ASP A 1 72 ? 20.5 -22.109 -43.062 1 56.19 72 ASP A N 1
ATOM 590 C CA . ASP A 1 72 ? 21.453 -21.031 -42.75 1 56.19 72 ASP A CA 1
ATOM 591 C C . ASP A 1 72 ? 21.641 -20.109 -43.969 1 56.19 72 ASP A C 1
ATOM 593 O O . ASP A 1 72 ? 21.906 -18.906 -43.781 1 56.19 72 ASP A O 1
ATOM 597 N N . ASN A 1 73 ? 21.891 -20.703 -45.062 1 52.19 73 ASN A N 1
ATOM 598 C CA . ASN A 1 73 ? 22.172 -19.969 -46.312 1 52.19 73 ASN A CA 1
ATOM 599 C C . ASN A 1 73 ? 20.969 -19.188 -46.781 1 52.19 73 ASN A C 1
ATOM 601 O O . ASN A 1 73 ? 21.047 -18.438 -47.781 1 52.19 73 ASN A O 1
ATOM 605 N N . ALA A 1 74 ? 19.891 -19.656 -46.562 1 46.75 74 ALA A N 1
ATOM 606 C CA . ALA A 1 74 ? 18.75 -18.984 -47.188 1 46.75 74 ALA A CA 1
ATOM 607 C C . ALA A 1 74 ? 18.781 -17.484 -46.906 1 46.75 74 ALA A C 1
ATOM 609 O O . ALA A 1 74 ? 18.328 -16.672 -47.719 1 46.75 74 ALA A O 1
ATOM 610 N N . ARG A 1 75 ? 18.625 -16.859 -45.688 1 45.78 75 ARG A N 1
ATOM 611 C CA . ARG A 1 75 ? 18.625 -15.406 -45.625 1 45.78 75 ARG A CA 1
ATOM 612 C C . ARG A 1 75 ? 20 -14.867 -45.281 1 45.78 75 ARG A C 1
ATOM 614 O O . ARG A 1 75 ? 20.812 -15.586 -44.688 1 45.78 75 ARG A O 1
ATOM 621 N N . GLY A 1 76 ? 20.484 -13.703 -45.688 1 45.28 76 GLY A N 1
ATOM 622 C CA . GLY A 1 76 ? 21.703 -12.945 -45.531 1 45.28 76 GLY A CA 1
ATOM 623 C C . GLY A 1 76 ? 22.219 -12.945 -44.094 1 45.28 76 GLY A C 1
ATOM 624 O O . GLY A 1 76 ? 21.469 -13.203 -43.156 1 45.28 76 GLY A O 1
ATOM 625 N N . LYS A 1 77 ? 23.625 -12.82 -43.781 1 47.5 77 LYS A N 1
ATOM 626 C CA . LYS A 1 77 ? 24.484 -12.883 -42.625 1 47.5 77 LYS A CA 1
ATOM 627 C C . LYS A 1 77 ? 23.797 -12.281 -41.406 1 47.5 77 LYS A C 1
ATOM 629 O O . LYS A 1 77 ? 23.938 -12.797 -40.281 1 47.5 77 LYS A O 1
ATOM 634 N N . LYS A 1 78 ? 23.438 -11.078 -41.5 1 49.56 78 LYS A N 1
ATOM 635 C CA . LYS A 1 78 ? 22.984 -10.242 -40.406 1 49.56 78 LYS A CA 1
ATOM 636 C C . LYS A 1 78 ? 21.75 -10.852 -39.719 1 49.56 78 LYS A C 1
ATOM 638 O O . LYS A 1 78 ? 21.562 -10.719 -38.5 1 49.56 78 LYS A O 1
ATOM 643 N N . ASP A 1 79 ? 20.922 -11.562 -40.469 1 54.5 79 ASP A N 1
ATOM 644 C CA . ASP A 1 79 ? 19.594 -12.039 -40.125 1 54.5 79 ASP A CA 1
ATOM 645 C C . ASP A 1 79 ? 19.641 -13.438 -39.531 1 54.5 79 ASP A C 1
ATOM 647 O O . ASP A 1 79 ? 18.594 -14.031 -39.219 1 54.5 79 ASP A O 1
ATOM 651 N N . ASP A 1 80 ? 20.875 -13.828 -39.219 1 61.5 80 ASP A N 1
ATOM 652 C CA . ASP A 1 80 ? 21.062 -15.195 -38.719 1 61.5 80 ASP A CA 1
ATOM 653 C C . ASP A 1 80 ? 20.734 -15.312 -37.25 1 61.5 80 ASP A C 1
ATOM 655 O O . ASP A 1 80 ? 20.094 -16.266 -36.812 1 61.5 80 ASP A O 1
ATOM 659 N N . ASN A 1 81 ? 21.203 -14.312 -36.562 1 68.62 81 ASN A N 1
ATOM 660 C CA . ASN A 1 81 ? 20.922 -14.359 -35.125 1 68.62 81 ASN A CA 1
ATOM 661 C C . ASN A 1 81 ? 19.422 -14.32 -34.875 1 68.62 81 ASN A C 1
ATOM 663 O O . ASN A 1 81 ? 18.922 -15.023 -33.969 1 68.62 81 ASN A O 1
ATOM 667 N N . HIS A 1 82 ? 18.797 -13.594 -35.656 1 70.56 82 HIS A N 1
ATOM 668 C CA . HIS A 1 82 ? 17.359 -13.492 -35.469 1 70.56 82 HIS A CA 1
ATOM 669 C C . HIS A 1 82 ? 16.656 -14.805 -35.844 1 70.56 82 HIS A C 1
ATOM 671 O O . HIS A 1 82 ? 15.727 -15.227 -35.156 1 70.56 82 HIS A O 1
ATOM 677 N N . ARG A 1 83 ? 17.172 -15.344 -36.844 1 70 83 ARG A N 1
ATOM 678 C CA . ARG A 1 83 ? 16.594 -16.609 -37.25 1 70 83 ARG A CA 1
ATOM 679 C C . ARG A 1 83 ? 16.828 -17.703 -36.219 1 70 83 ARG A C 1
ATOM 681 O O . ARG A 1 83 ? 15.93 -18.484 -35.906 1 70 83 ARG A O 1
ATOM 688 N N . LEU A 1 84 ? 17.984 -17.719 -35.719 1 72.75 84 LEU A N 1
ATOM 689 C CA . LEU A 1 84 ? 18.328 -18.703 -34.688 1 72.75 84 LEU A CA 1
ATOM 690 C C . LEU A 1 84 ? 17.469 -18.5 -33.438 1 72.75 84 LEU A C 1
ATOM 692 O O . LEU A 1 84 ? 17.047 -19.469 -32.812 1 72.75 84 LEU A O 1
ATOM 696 N N . LEU A 1 85 ? 17.281 -17.297 -33.219 1 74.38 85 LEU A N 1
ATOM 697 C CA . LEU A 1 85 ? 16.438 -16.984 -32.062 1 74.38 85 LEU A CA 1
ATOM 698 C C . LEU A 1 85 ? 15 -17.438 -32.281 1 74.38 85 LEU A C 1
ATOM 700 O O . LEU A 1 85 ? 14.367 -18 -31.391 1 74.38 85 LEU A O 1
ATOM 704 N N . PHE A 1 86 ? 14.594 -17.297 -33.438 1 75.81 86 PHE A N 1
ATOM 705 C CA . PHE A 1 86 ? 13.242 -17.719 -33.781 1 75.81 86 PHE A CA 1
ATOM 706 C C . PHE A 1 86 ? 13.117 -19.234 -33.75 1 75.81 86 PHE A C 1
ATOM 708 O O . PHE A 1 86 ? 12.141 -19.766 -33.219 1 75.81 86 PHE A O 1
ATOM 715 N N . LEU A 1 87 ? 14.062 -19.844 -34.312 1 76.12 87 LEU A N 1
ATOM 716 C CA . LEU A 1 87 ? 14.062 -21.297 -34.312 1 76.12 87 LEU A CA 1
ATOM 717 C C . LEU A 1 87 ? 14.062 -21.844 -32.906 1 76.12 87 LEU A C 1
ATOM 719 O O . LEU A 1 87 ? 13.312 -22.766 -32.594 1 76.12 87 LEU A O 1
ATOM 723 N N . ASN A 1 88 ? 14.844 -21.312 -32.094 1 78.75 88 ASN A N 1
ATOM 724 C CA . ASN A 1 88 ? 14.898 -21.703 -30.703 1 78.75 88 ASN A CA 1
ATOM 725 C C . ASN A 1 88 ? 13.531 -21.578 -30.031 1 78.75 88 ASN A C 1
ATOM 727 O O . ASN A 1 88 ? 13.062 -22.5 -29.375 1 78.75 88 ASN A O 1
ATOM 731 N N . GLU A 1 89 ? 12.992 -20.484 -30.25 1 80.69 89 GLU A N 1
ATOM 732 C CA . GLU A 1 89 ? 11.695 -20.219 -29.641 1 80.69 89 GLU A CA 1
ATOM 733 C C . GLU A 1 89 ? 10.648 -21.219 -30.109 1 80.69 89 GLU A C 1
ATOM 735 O O . GLU A 1 89 ? 9.867 -21.734 -29.297 1 80.69 89 GLU A O 1
ATOM 740 N N . ARG A 1 90 ? 10.727 -21.5 -31.328 1 78.06 90 ARG A N 1
ATOM 741 C CA . ARG A 1 90 ? 9.727 -22.391 -31.906 1 78.06 90 ARG A CA 1
ATOM 742 C C . ARG A 1 90 ? 9.914 -23.812 -31.391 1 78.06 90 ARG A C 1
ATOM 744 O O . ARG A 1 90 ? 8.938 -24.469 -31.016 1 78.06 90 ARG A O 1
ATOM 751 N N . VAL A 1 91 ? 11.047 -24.234 -31.344 1 78.94 91 VAL A N 1
ATOM 752 C CA . VAL A 1 91 ? 11.336 -25.594 -30.891 1 78.94 91 VAL A CA 1
ATOM 753 C C . VAL A 1 91 ? 10.945 -25.75 -29.422 1 78.94 91 VAL A C 1
ATOM 755 O O . VAL A 1 91 ? 10.281 -26.719 -29.062 1 78.94 91 VAL A O 1
ATOM 758 N N . ARG A 1 92 ? 11.312 -24.812 -28.688 1 85.12 92 ARG A N 1
ATOM 759 C CA . ARG A 1 92 ? 11.039 -24.891 -27.266 1 85.12 92 ARG A CA 1
ATOM 760 C C . ARG A 1 92 ? 9.539 -24.781 -26.984 1 85.12 92 ARG A C 1
ATOM 762 O O . ARG A 1 92 ? 9.023 -25.438 -26.078 1 85.12 92 ARG A O 1
ATOM 769 N N . GLU A 1 93 ? 8.922 -24.047 -27.719 1 83.19 93 GLU A N 1
ATOM 770 C CA . GLU A 1 93 ? 7.473 -23.938 -27.594 1 83.19 93 GLU A CA 1
ATOM 771 C C . GLU A 1 93 ? 6.793 -25.266 -27.875 1 83.19 93 GLU A C 1
ATOM 773 O O . GLU A 1 93 ? 5.844 -25.656 -27.188 1 83.19 93 GLU A O 1
ATOM 778 N N . ILE A 1 94 ? 7.242 -25.891 -28.875 1 80.31 94 ILE A N 1
ATOM 779 C CA . ILE A 1 94 ? 6.684 -27.203 -29.234 1 80.31 94 ILE A CA 1
ATOM 780 C C . ILE A 1 94 ? 6.926 -28.188 -28.094 1 80.31 94 ILE A C 1
ATOM 782 O O . ILE A 1 94 ? 6.016 -28.922 -27.688 1 80.31 94 ILE A O 1
ATOM 786 N N . ASP A 1 95 ? 8.109 -28.125 -27.578 1 83.88 95 ASP A N 1
ATOM 787 C CA . ASP A 1 95 ? 8.453 -29.031 -26.484 1 83.88 95 ASP A CA 1
ATOM 788 C C . ASP A 1 95 ? 7.602 -28.734 -25.25 1 83.88 95 ASP A C 1
ATOM 790 O O . ASP A 1 95 ? 7.168 -29.672 -24.562 1 83.88 95 ASP A O 1
ATOM 794 N N . LEU A 1 96 ? 7.414 -27.547 -25 1 87.56 96 LEU A N 1
ATOM 795 C CA . LEU A 1 96 ? 6.586 -27.156 -23.859 1 87.56 96 LEU A CA 1
ATOM 796 C C . LEU A 1 96 ? 5.148 -27.641 -24.047 1 87.56 96 LEU A C 1
ATOM 798 O O . LEU A 1 96 ? 4.523 -28.125 -23.094 1 87.56 96 LEU A O 1
ATOM 802 N N . LYS A 1 97 ? 4.719 -27.516 -25.188 1 83.81 97 LYS A N 1
ATOM 803 C CA . LYS A 1 97 ? 3.357 -27.938 -25.469 1 83.81 97 LYS A CA 1
ATOM 804 C C . LYS A 1 97 ? 3.211 -29.453 -25.281 1 83.81 97 LYS A C 1
ATOM 806 O O . LYS A 1 97 ? 2.229 -29.922 -24.703 1 83.81 97 LYS A O 1
ATOM 811 N N . ARG A 1 98 ? 4.109 -30.125 -25.797 1 83.62 98 ARG A N 1
ATOM 812 C CA . ARG A 1 98 ? 4.074 -31.578 -25.656 1 83.62 98 ARG A CA 1
ATOM 813 C C . ARG A 1 98 ? 4.137 -31.984 -24.188 1 83.62 98 ARG A C 1
ATOM 815 O O . ARG A 1 98 ? 3.404 -32.875 -23.766 1 83.62 98 ARG A O 1
ATOM 822 N N . LEU A 1 99 ? 5.043 -31.328 -23.547 1 87.38 99 LEU A N 1
ATOM 823 C CA . LEU A 1 99 ? 5.172 -31.594 -22.109 1 87.38 99 LEU A CA 1
ATOM 824 C C . LEU A 1 99 ? 3.863 -31.312 -21.375 1 87.38 99 LEU A C 1
ATOM 826 O O . LEU A 1 99 ? 3.451 -32.094 -20.516 1 87.38 99 LEU A O 1
ATOM 830 N N . GLN A 1 100 ? 3.232 -30.25 -21.75 1 88.69 100 GLN A N 1
ATOM 831 C CA . GLN A 1 100 ? 1.989 -29.828 -21.109 1 88.69 100 GLN A CA 1
ATOM 832 C C . GLN A 1 100 ? 0.863 -30.812 -21.391 1 88.69 100 GLN A C 1
ATOM 834 O O . GLN A 1 100 ? 0.055 -31.109 -20.5 1 88.69 100 GLN A O 1
ATOM 839 N N . VAL A 1 101 ? 0.779 -31.297 -22.516 1 83.69 101 VAL A N 1
ATOM 840 C CA . VAL A 1 101 ? -0.244 -32.281 -22.891 1 83.69 101 VAL A CA 1
ATOM 841 C C . VAL A 1 101 ? -0.077 -33.531 -22.047 1 83.69 101 VAL A C 1
ATOM 843 O O . VAL A 1 101 ? -1.058 -34.094 -21.531 1 83.69 101 VAL A O 1
ATOM 846 N N . LYS A 1 102 ? 1.1 -33.969 -21.953 1 86.25 102 LYS A N 1
ATOM 847 C CA . LYS A 1 102 ? 1.367 -35.156 -21.141 1 86.25 102 LYS A CA 1
ATOM 848 C C . LYS A 1 102 ? 1.036 -34.875 -19.672 1 86.25 102 LYS A C 1
ATOM 850 O O . LYS A 1 102 ? 0.549 -35.781 -18.969 1 86.25 102 LYS A O 1
ATOM 855 N N . PHE A 1 103 ? 1.363 -33.719 -19.219 1 90.25 103 PHE A N 1
ATOM 856 C CA . PHE A 1 103 ? 1.058 -33.375 -17.844 1 90.25 103 PHE A CA 1
ATOM 857 C C . PHE A 1 103 ? -0.445 -33.406 -17.594 1 90.25 103 PHE A C 1
ATOM 859 O O . PHE A 1 103 ? -0.895 -33.875 -16.547 1 90.25 103 PHE A O 1
ATOM 866 N N . LEU A 1 104 ? -1.178 -32.875 -18.531 1 88.5 104 LEU A N 1
ATOM 867 C CA . LEU A 1 104 ? -2.631 -32.875 -18.391 1 88.5 104 LEU A CA 1
ATOM 868 C C . LEU A 1 104 ? -3.17 -34.312 -18.281 1 88.5 104 LEU A C 1
ATOM 870 O O . LEU A 1 104 ? -4.105 -34.562 -17.516 1 88.5 104 LEU A O 1
ATOM 874 N N . LYS A 1 105 ? -2.604 -35.156 -18.984 1 87.94 105 LYS A N 1
ATOM 875 C CA . LYS A 1 105 ? -2.99 -36.562 -18.875 1 87.94 105 LYS A CA 1
ATOM 876 C C . LYS A 1 105 ? -2.652 -37.125 -17.5 1 87.94 105 LYS A C 1
ATOM 878 O O . LYS A 1 105 ? -3.455 -37.844 -16.906 1 87.94 105 LYS A O 1
ATOM 883 N N . GLU A 1 106 ? -1.43 -36.75 -17.094 1 90.88 106 GLU A N 1
ATOM 884 C CA . GLU A 1 106 ? -1.018 -37.188 -15.758 1 90.88 106 GLU A CA 1
ATOM 885 C C . GLU A 1 106 ? -1.945 -36.625 -14.68 1 90.88 106 GLU A C 1
ATOM 887 O O . GLU A 1 106 ? -2.221 -37.312 -13.688 1 90.88 106 GLU A O 1
ATOM 892 N N . GLU A 1 107 ? -2.385 -35.469 -14.828 1 90.69 107 GLU A N 1
ATOM 893 C CA . GLU A 1 107 ? -3.299 -34.844 -13.875 1 90.69 107 GLU A CA 1
ATOM 894 C C . GLU A 1 107 ? -4.625 -35.594 -13.812 1 90.69 107 GLU A C 1
ATOM 896 O O . GLU A 1 107 ? -5.207 -35.75 -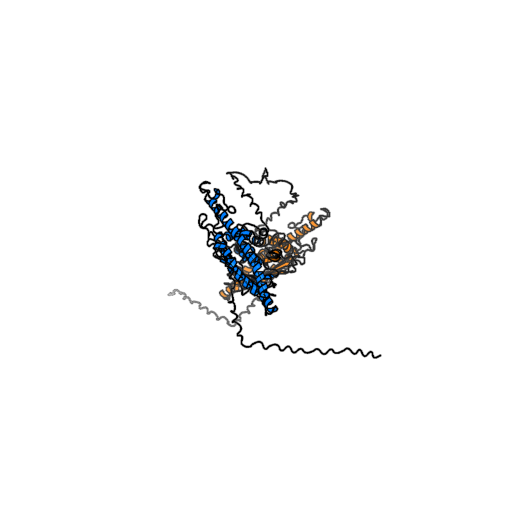12.734 1 90.69 107 GLU A O 1
ATOM 901 N N . LYS A 1 108 ? -5.113 -36 -14.938 1 89.5 108 LYS A N 1
ATOM 902 C CA . LYS A 1 108 ? -6.336 -36.812 -14.977 1 89.5 108 LYS A CA 1
ATOM 903 C C . LYS A 1 108 ? -6.148 -38.125 -14.25 1 89.5 108 LYS A C 1
ATOM 905 O O . LYS A 1 108 ? -7.027 -38.562 -13.492 1 89.5 108 LYS A O 1
ATOM 910 N N . ILE A 1 109 ? -5.066 -38.719 -14.508 1 93.25 109 ILE A N 1
ATOM 911 C CA . ILE A 1 109 ? -4.754 -39.969 -13.82 1 93.25 109 ILE A CA 1
ATOM 912 C C . ILE A 1 109 ? -4.699 -39.75 -12.312 1 93.25 109 ILE A C 1
ATOM 914 O O . ILE A 1 109 ? -5.203 -40.562 -11.531 1 93.25 109 ILE A O 1
ATOM 918 N N . PHE A 1 110 ? -4.051 -38.656 -11.969 1 93.38 110 PHE A N 1
ATOM 919 C CA . PHE A 1 110 ? -3.951 -38.25 -10.57 1 93.38 110 PHE A CA 1
ATOM 920 C C . PHE A 1 110 ? -5.332 -38.188 -9.93 1 93.38 110 PHE A C 1
ATOM 922 O O . PHE A 1 110 ? -5.547 -38.688 -8.836 1 93.38 110 PHE A O 1
ATOM 929 N N . GLN A 1 111 ? -6.301 -37.562 -10.555 1 92.06 111 GLN A N 1
ATOM 930 C CA . GLN A 1 111 ? -7.648 -37.406 -10.023 1 92.06 111 GLN A CA 1
ATOM 931 C C . GLN A 1 111 ? -8.344 -38.75 -9.875 1 92.06 111 GLN A C 1
ATOM 933 O O . GLN A 1 111 ? -8.992 -39.031 -8.852 1 92.06 111 GLN A O 1
ATOM 938 N N . ASP A 1 112 ? -8.195 -39.562 -10.812 1 92.88 112 ASP A N 1
ATOM 939 C CA . ASP A 1 112 ? -8.805 -40.875 -10.773 1 92.88 112 ASP A CA 1
ATOM 940 C C . ASP A 1 112 ? -8.211 -41.719 -9.648 1 92.88 112 ASP A C 1
ATOM 942 O O . ASP A 1 112 ? -8.945 -42.375 -8.906 1 92.88 112 ASP A O 1
ATOM 946 N N . LYS A 1 113 ? -6.945 -41.656 -9.641 1 94.56 113 LYS A N 1
ATOM 947 C CA . LYS A 1 113 ? -6.266 -42.438 -8.609 1 94.56 113 LYS A CA 1
ATOM 948 C C . LYS A 1 113 ? -6.59 -41.938 -7.215 1 94.56 113 LYS A C 1
ATOM 950 O O . LYS A 1 113 ? -6.676 -42.688 -6.262 1 94.56 113 LYS A O 1
ATOM 955 N N . LYS A 1 114 ? -6.641 -40.688 -7.102 1 93.38 114 LYS A N 1
ATOM 956 C CA . LYS A 1 114 ? -7 -40.094 -5.82 1 93.38 114 LYS A CA 1
ATOM 957 C C . LYS A 1 114 ? -8.375 -40.562 -5.363 1 93.38 114 LYS A C 1
ATOM 959 O O . LYS A 1 114 ? -8.547 -40.969 -4.207 1 93.38 114 LYS A O 1
ATOM 964 N N . GLN A 1 115 ? -9.359 -40.5 -6.223 1 92.81 115 GLN A N 1
ATOM 965 C CA . GLN A 1 115 ? -10.719 -40.938 -5.906 1 92.81 115 GLN A CA 1
ATOM 966 C C . GLN A 1 115 ? -10.742 -42.406 -5.488 1 92.81 115 GLN A C 1
ATOM 968 O O . GLN A 1 115 ? -11.406 -42.75 -4.512 1 92.81 115 GLN A O 1
ATOM 973 N N . LYS A 1 116 ? -10.086 -43.156 -6.176 1 94.25 116 LYS A N 1
ATOM 974 C CA . LYS A 1 116 ? -10.016 -44.594 -5.855 1 94.25 116 LYS A CA 1
ATOM 975 C C . LYS A 1 116 ? -9.359 -44.812 -4.496 1 94.25 116 LYS A C 1
ATOM 977 O O . LYS A 1 116 ? -9.82 -45.625 -3.707 1 94.25 116 LYS A O 1
ATOM 982 N N . TRP A 1 117 ? -8.297 -44.094 -4.34 1 93.69 117 TRP A N 1
ATOM 983 C CA . TRP A 1 117 ? -7.582 -44.188 -3.07 1 93.69 117 TRP A CA 1
ATOM 984 C C . TRP A 1 117 ? -8.484 -43.812 -1.902 1 93.69 117 TRP A C 1
ATOM 986 O O . TRP A 1 117 ? -8.484 -44.5 -0.864 1 93.69 117 TRP A O 1
ATOM 996 N N . VAL A 1 118 ? -9.211 -42.781 -2.064 1 92.94 118 VAL A N 1
ATOM 997 C CA . VAL A 1 118 ? -10.109 -42.312 -1.02 1 92.94 118 VAL A CA 1
ATOM 998 C C . VAL A 1 118 ? -11.18 -43.344 -0.739 1 92.94 118 VAL A C 1
ATOM 1000 O O . VAL A 1 118 ? -11.484 -43.656 0.42 1 92.94 118 VAL A O 1
ATOM 1003 N N . GLU A 1 119 ? -11.719 -43.875 -1.776 1 92.19 119 GLU A N 1
ATOM 1004 C CA . GLU A 1 119 ? -12.727 -44.938 -1.628 1 92.19 119 GLU A CA 1
ATOM 1005 C C . GLU A 1 119 ? -12.156 -46.125 -0.89 1 92.19 119 GLU A C 1
ATOM 1007 O O . GLU A 1 119 ? -12.805 -46.688 0.003 1 92.19 119 GLU A O 1
ATOM 1012 N N . GLU A 1 120 ? -11.039 -46.5 -1.248 1 94.06 120 GLU A N 1
ATOM 1013 C CA . GLU A 1 120 ? -10.383 -47.656 -0.602 1 94.06 120 GLU A CA 1
ATOM 1014 C C . GLU A 1 120 ? -10.078 -47.344 0.863 1 94.06 120 GLU A C 1
ATOM 1016 O O . GLU A 1 120 ? -10.219 -48.219 1.723 1 94.06 120 GLU A O 1
ATOM 1021 N N . TYR A 1 121 ? -9.625 -46.125 1.066 1 92.81 121 TYR A N 1
ATOM 1022 C CA . TYR A 1 121 ? -9.305 -45.719 2.43 1 92.81 121 TYR A CA 1
ATOM 1023 C C . TYR A 1 121 ? -10.539 -45.75 3.316 1 92.81 121 TYR A C 1
ATOM 1025 O O . TYR A 1 121 ? -10.484 -46.25 4.445 1 92.81 121 TYR A O 1
ATOM 1033 N N . LEU A 1 122 ? -11.641 -45.281 2.801 1 92 122 LEU A N 1
ATOM 1034 C CA . LEU A 1 122 ? -12.859 -45.188 3.59 1 92 122 LEU A CA 1
ATOM 1035 C C . LEU A 1 122 ? -13.523 -46.562 3.736 1 92 122 LEU A C 1
ATOM 1037 O O . LEU A 1 122 ? -14.352 -46.75 4.633 1 92 122 LEU A O 1
ATOM 1041 N N . ASN A 1 123 ? -13.219 -47.531 2.842 1 90.94 123 ASN A N 1
ATOM 1042 C CA . ASN A 1 123 ? -13.844 -48.844 2.859 1 90.94 123 ASN A CA 1
ATOM 1043 C C . ASN A 1 123 ? -12.945 -49.875 3.537 1 90.94 123 ASN A C 1
ATOM 1045 O O . ASN A 1 123 ? -13.078 -51.094 3.301 1 90.94 123 ASN A O 1
ATOM 1049 N N . GLN A 1 124 ? -12.023 -49.375 4.332 1 88.94 124 GLN A N 1
ATOM 1050 C CA . GLN A 1 124 ? -11.172 -50.312 5.055 1 88.94 124 GLN A CA 1
ATOM 1051 C C . GLN A 1 124 ? -11.977 -51.125 6.07 1 88.94 124 GLN A C 1
ATOM 1053 O O . GLN A 1 124 ? -12.648 -50.562 6.93 1 88.94 124 GLN A O 1
ATOM 1058 N N . PRO A 1 125 ? -11.953 -52.469 5.867 1 85 125 PRO A N 1
ATOM 1059 C CA . PRO A 1 125 ? -12.742 -53.312 6.758 1 85 125 PRO A CA 1
ATOM 1060 C C . PRO A 1 125 ? -12.266 -53.25 8.203 1 85 125 PRO A C 1
ATOM 1062 O O . PRO A 1 125 ? -11.055 -53.188 8.461 1 85 125 PRO A O 1
ATOM 1065 N N . GLY A 1 126 ? -13.195 -53.25 9.227 1 85.62 126 GLY A N 1
ATOM 1066 C CA . GLY A 1 126 ? -12.898 -53.344 10.648 1 85.62 126 GLY A CA 1
ATOM 1067 C C . GLY A 1 126 ? -12.547 -52 11.273 1 85.62 126 GLY A C 1
ATOM 1068 O O . GLY A 1 126 ? -12.25 -51.938 12.469 1 85.62 126 GLY A O 1
ATOM 1069 N N . CYS A 1 127 ? -12.43 -50.906 10.43 1 83.06 127 CYS A N 1
ATOM 1070 C CA . CYS A 1 127 ? -12.047 -49.594 10.969 1 83.06 127 CYS A CA 1
ATOM 1071 C C . CYS A 1 127 ? -13.273 -48.781 11.312 1 83.06 127 CYS A C 1
ATOM 1073 O O . CYS A 1 127 ? -14.336 -48.938 10.711 1 83.06 127 CYS A O 1
ATOM 1075 N N . ASP A 1 128 ? -13.094 -48.031 12.375 1 89.5 128 ASP A N 1
ATOM 1076 C CA . ASP A 1 128 ? -14.141 -47.094 12.773 1 89.5 128 ASP A CA 1
ATOM 1077 C C . ASP A 1 128 ? -14.32 -45.969 11.727 1 89.5 128 ASP A C 1
ATOM 1079 O O . ASP A 1 128 ? -13.398 -45.219 11.469 1 89.5 128 ASP A O 1
ATOM 1083 N N . GLN A 1 129 ? -15.547 -45.875 11.18 1 87.69 129 GLN A N 1
ATOM 1084 C CA . GLN A 1 129 ? -15.852 -44.969 10.102 1 87.69 129 GLN A CA 1
ATOM 1085 C C . GLN A 1 129 ? -15.641 -43.5 10.547 1 87.69 129 GLN A C 1
ATOM 1087 O O . GLN A 1 129 ? -15.188 -42.688 9.766 1 87.69 129 GLN A O 1
ATOM 1092 N N . ASP A 1 130 ? -15.938 -43.281 11.734 1 87.56 130 ASP A N 1
ATOM 1093 C CA . ASP A 1 130 ? -15.789 -41.938 12.258 1 87.56 130 ASP A CA 1
ATOM 1094 C C . ASP A 1 130 ? -14.32 -41.531 12.359 1 87.56 130 ASP A C 1
ATOM 1096 O O . ASP A 1 130 ? -13.961 -40.406 12.07 1 87.56 130 ASP A O 1
ATOM 1100 N N . GLU A 1 131 ? -13.617 -42.469 12.734 1 88.69 131 GLU A N 1
ATOM 1101 C CA . GLU A 1 131 ? -12.18 -42.219 12.844 1 88.69 131 GLU A CA 1
ATOM 1102 C C . GLU A 1 131 ? -11.547 -42.031 11.469 1 88.69 131 GLU A C 1
ATOM 1104 O O . GLU A 1 131 ? -10.68 -41.156 11.297 1 88.69 131 GLU A O 1
ATOM 1109 N N . LEU A 1 132 ? -11.953 -42.812 10.531 1 90 132 LEU A N 1
ATOM 1110 C CA . LEU A 1 132 ? -11.43 -42.719 9.172 1 90 132 LEU A CA 1
ATOM 1111 C C . LEU A 1 132 ? -11.773 -41.344 8.578 1 90 132 LEU A C 1
ATOM 1113 O O . LEU A 1 132 ? -10.914 -40.688 7.965 1 90 132 LEU A O 1
ATOM 1117 N N . LYS A 1 133 ? -12.922 -40.938 8.836 1 85.88 133 LYS A N 1
ATOM 1118 C CA . LYS A 1 133 ? -13.375 -39.656 8.297 1 85.88 133 LYS A CA 1
ATOM 1119 C C . LYS A 1 133 ? -12.602 -38.5 8.93 1 85.88 133 LYS A C 1
ATOM 1121 O O . LYS A 1 133 ? -12.242 -37.531 8.242 1 85.88 133 LYS A O 1
ATOM 1126 N N . LYS A 1 134 ? -12.352 -38.656 10.148 1 83.25 134 LYS A N 1
ATOM 1127 C CA . LYS A 1 134 ? -11.633 -37.625 10.883 1 83.25 134 LYS A CA 1
ATOM 1128 C C . LYS A 1 134 ? -10.203 -37.469 10.367 1 83.25 134 LYS A C 1
ATOM 1130 O O . LYS A 1 134 ? -9.672 -36.344 10.312 1 83.25 134 LYS A O 1
ATOM 1135 N N . ASN A 1 135 ? -9.672 -38.5 9.906 1 87.88 135 ASN A N 1
ATOM 1136 C CA . ASN A 1 135 ? -8.273 -38.5 9.484 1 87.88 135 ASN A CA 1
ATOM 1137 C C . ASN A 1 135 ? -8.141 -38.438 7.969 1 87.88 135 ASN A C 1
ATOM 1139 O O . ASN A 1 135 ? -7.035 -38.344 7.438 1 87.88 135 ASN A O 1
ATOM 1143 N N . LEU A 1 136 ? -9.211 -38.438 7.324 1 90.31 136 LEU A N 1
ATOM 1144 C CA . LEU A 1 136 ? -9.219 -38.531 5.867 1 90.31 136 LEU A CA 1
ATOM 1145 C C . LEU A 1 136 ? -8.398 -37.406 5.242 1 90.31 136 LEU A C 1
ATOM 1147 O O . LEU A 1 136 ? -7.547 -37.656 4.387 1 90.31 136 LEU A O 1
ATOM 1151 N N . PHE A 1 137 ? -8.578 -36.25 5.664 1 86.38 137 PHE A N 1
ATOM 1152 C CA . PHE A 1 137 ? -7.906 -35.094 5.062 1 86.38 137 PHE A CA 1
ATOM 1153 C C . PHE A 1 137 ? -6.395 -35.219 5.207 1 86.38 137 PHE A C 1
ATOM 1155 O O . PHE A 1 137 ? -5.656 -35 4.246 1 86.38 137 PHE A O 1
ATOM 1162 N N . ALA A 1 138 ? -5.988 -35.531 6.332 1 87.06 138 ALA A N 1
ATOM 1163 C CA . ALA A 1 138 ? -4.555 -35.656 6.594 1 87.06 138 ALA A CA 1
ATOM 1164 C C . ALA A 1 138 ? -3.934 -36.75 5.738 1 87.06 138 ALA A C 1
ATOM 1166 O O . ALA A 1 138 ? -2.85 -36.594 5.18 1 87.06 138 ALA A O 1
ATOM 1167 N N . GLU A 1 139 ? -4.637 -37.844 5.594 1 90.5 139 GLU A N 1
ATOM 1168 C CA . GLU A 1 139 ? -4.121 -38.969 4.828 1 90.5 139 GLU A CA 1
ATOM 1169 C C . GLU A 1 139 ? -4.129 -38.688 3.33 1 90.5 139 GLU A C 1
ATOM 1171 O O . GLU A 1 139 ? -3.207 -39.062 2.609 1 90.5 139 GLU A O 1
ATOM 1176 N N . VAL A 1 140 ? -5.168 -38.031 2.969 1 90.5 140 VAL A N 1
ATOM 1177 C CA . VAL A 1 140 ? -5.242 -37.625 1.565 1 90.5 140 VAL A CA 1
ATOM 1178 C C . VAL A 1 140 ? -4.102 -36.688 1.237 1 90.5 140 VAL A C 1
ATOM 1180 O O . VAL A 1 140 ? -3.463 -36.781 0.189 1 90.5 140 VAL A O 1
ATOM 1183 N N . SER A 1 141 ? -3.834 -35.781 2.107 1 88.81 141 SER A N 1
ATOM 1184 C CA . SER A 1 141 ? -2.773 -34.812 1.905 1 88.81 141 SER A CA 1
ATOM 1185 C C . SER A 1 141 ? -1.41 -35.469 1.785 1 88.81 141 SER A C 1
ATOM 1187 O O . SER A 1 141 ? -0.586 -35.094 0.96 1 88.81 141 SER A O 1
ATOM 1189 N N . LYS A 1 142 ? -1.225 -36.406 2.568 1 91.19 142 LYS A N 1
ATOM 1190 C CA . LYS A 1 142 ? 0.019 -37.188 2.51 1 91.19 142 LYS A CA 1
ATOM 1191 C C . LYS A 1 142 ? 0.151 -37.906 1.179 1 91.19 142 LYS A C 1
ATOM 1193 O O . LYS A 1 142 ? 1.224 -37.938 0.571 1 91.19 142 LYS A O 1
ATOM 1198 N N . TRP A 1 143 ? -0.912 -38.531 0.85 1 93.31 143 TRP A N 1
ATOM 1199 C CA . TRP A 1 143 ? -0.931 -39.25 -0.414 1 93.31 143 TRP A CA 1
ATOM 1200 C C . TRP A 1 143 ? -0.658 -38.312 -1.586 1 93.31 143 TRP A C 1
ATOM 1202 O O . TRP A 1 143 ? 0.141 -38.625 -2.471 1 93.31 143 TRP A O 1
ATOM 1212 N N . GLU A 1 144 ? -1.303 -37.188 -1.566 1 91.81 144 GLU A N 1
ATOM 1213 C CA . GLU A 1 144 ? -1.127 -36.219 -2.627 1 91.81 144 GLU A CA 1
ATOM 1214 C C . GLU A 1 144 ? 0.318 -35.719 -2.693 1 91.81 144 GLU A C 1
ATOM 1216 O O . GLU A 1 144 ? 0.881 -35.594 -3.781 1 91.81 144 GLU A O 1
ATOM 1221 N N . ALA A 1 145 ? 0.876 -35.469 -1.579 1 90.81 145 ALA A N 1
ATOM 1222 C CA . ALA A 1 145 ? 2.256 -35 -1.518 1 90.81 145 ALA A CA 1
ATOM 1223 C C . ALA A 1 145 ? 3.213 -36 -2.145 1 90.81 145 ALA A C 1
ATOM 1225 O O . ALA A 1 145 ? 4.117 -35.625 -2.895 1 90.81 145 ALA A O 1
ATOM 1226 N N . ARG A 1 146 ? 2.984 -37.188 -1.847 1 93.25 146 ARG A N 1
ATOM 1227 C CA . ARG A 1 146 ? 3.822 -38.25 -2.391 1 93.25 146 ARG A CA 1
ATOM 1228 C C . ARG A 1 146 ? 3.643 -38.375 -3.9 1 93.25 146 ARG A C 1
ATOM 1230 O O . ARG A 1 146 ? 4.621 -38.531 -4.637 1 93.25 146 ARG A O 1
ATOM 1237 N N . TYR A 1 147 ? 2.443 -38.344 -4.293 1 93.5 147 TYR A N 1
ATOM 1238 C CA . TYR A 1 147 ? 2.162 -38.438 -5.719 1 93.5 147 TYR A CA 1
ATOM 1239 C C . TYR A 1 147 ? 2.811 -37.312 -6.484 1 93.5 147 TYR A C 1
ATOM 1241 O O . TYR A 1 147 ? 3.408 -37.5 -7.543 1 93.5 147 TYR A O 1
ATOM 1249 N N . GLU A 1 148 ? 2.65 -36.125 -5.984 1 91.88 148 GLU A N 1
ATOM 1250 C CA . GLU A 1 148 ? 3.207 -34.938 -6.629 1 91.88 148 GLU A CA 1
ATOM 1251 C C . GLU A 1 148 ? 4.727 -35.031 -6.746 1 91.88 148 GLU A C 1
ATOM 1253 O O . GLU A 1 148 ? 5.297 -34.719 -7.785 1 91.88 148 GLU A O 1
ATOM 1258 N N . GLU A 1 149 ? 5.355 -35.469 -5.738 1 91.62 149 GLU A N 1
ATOM 1259 C CA . GLU A 1 149 ? 6.805 -35.625 -5.73 1 91.62 149 GLU A CA 1
ATOM 1260 C C . GLU A 1 149 ? 7.254 -36.656 -6.77 1 91.62 149 GLU A C 1
ATOM 1262 O O . GLU A 1 149 ? 8.219 -36.438 -7.504 1 91.62 149 GLU A O 1
ATOM 1267 N N . GLU A 1 150 ? 6.469 -37.656 -6.898 1 93.19 150 GLU A N 1
ATOM 1268 C CA . GLU A 1 150 ? 6.883 -38.781 -7.746 1 93.19 150 GLU A CA 1
ATOM 1269 C C . GLU A 1 150 ? 6.461 -38.562 -9.195 1 93.19 150 GLU A C 1
ATOM 1271 O O . GLU A 1 150 ? 7.164 -38.969 -10.125 1 93.19 150 GLU A O 1
ATOM 1276 N N . HIS A 1 151 ? 5.328 -37.875 -9.383 1 93.12 151 HIS A N 1
ATOM 1277 C CA . HIS A 1 151 ? 4.754 -37.875 -10.727 1 93.12 151 HIS A CA 1
ATOM 1278 C C . HIS A 1 151 ? 4.746 -36.469 -11.32 1 93.12 151 HIS A C 1
ATOM 1280 O O . HIS A 1 151 ? 4.832 -36.312 -12.539 1 93.12 151 HIS A O 1
ATOM 1286 N N . PHE A 1 152 ? 4.68 -35.5 -10.531 1 94.62 152 PHE A N 1
ATOM 1287 C CA . PHE A 1 152 ? 4.594 -34.156 -11.078 1 94.62 152 PHE A CA 1
ATOM 1288 C C . PHE A 1 152 ? 5.969 -33.5 -11.133 1 94.62 152 PHE A C 1
ATOM 1290 O O . PHE A 1 152 ? 6.289 -32.781 -12.086 1 94.62 152 PHE A O 1
ATOM 1297 N N . GLU A 1 153 ? 6.82 -33.719 -10.227 1 93.75 153 GLU A N 1
ATOM 1298 C CA . GLU A 1 153 ? 8.133 -33.094 -10.109 1 93.75 153 GLU A CA 1
ATOM 1299 C C . GLU A 1 153 ? 8.969 -33.312 -11.367 1 93.75 153 GLU A C 1
ATOM 1301 O O . GLU A 1 153 ? 9.656 -32.406 -11.82 1 93.75 153 GLU A O 1
ATOM 1306 N N . PRO A 1 154 ? 8.938 -34.5 -11.922 1 92.31 154 PRO A N 1
ATOM 1307 C CA . PRO A 1 154 ? 9.703 -34.719 -13.148 1 92.31 154 PRO A CA 1
ATOM 1308 C C . PRO A 1 154 ? 9.273 -33.781 -14.281 1 92.31 154 PRO A C 1
ATOM 1310 O O . PRO A 1 154 ? 10.109 -33.344 -15.07 1 92.31 154 PRO A O 1
ATOM 1313 N N . PHE A 1 155 ? 8.016 -33.469 -14.375 1 92.94 155 PHE A N 1
ATOM 1314 C CA . PHE A 1 155 ? 7.531 -32.562 -15.391 1 92.94 155 PHE A CA 1
ATOM 1315 C C . PHE A 1 155 ? 8.078 -31.156 -15.141 1 92.94 155 PHE A C 1
ATOM 1317 O O . PHE A 1 155 ? 8.484 -30.469 -16.078 1 92.94 155 PHE A O 1
ATOM 1324 N N . TYR A 1 156 ? 8.102 -30.828 -13.922 1 94.94 156 TYR A N 1
ATOM 1325 C CA . TYR A 1 156 ? 8.578 -29.5 -13.578 1 94.94 156 TYR A CA 1
ATOM 1326 C C . TYR A 1 156 ? 10.078 -29.359 -13.828 1 94.94 156 TYR A C 1
ATOM 1328 O O . TYR A 1 156 ? 10.547 -28.312 -14.273 1 94.94 156 TYR A O 1
ATOM 1336 N N . LYS A 1 157 ? 10.766 -30.391 -13.57 1 92.06 157 LYS A N 1
ATOM 1337 C CA . LYS A 1 157 ? 12.203 -30.406 -13.844 1 92.06 157 LYS A CA 1
ATOM 1338 C C . LYS A 1 157 ? 12.469 -30.266 -15.344 1 92.06 157 LYS A C 1
ATOM 1340 O O . LYS A 1 157 ? 13.344 -29.5 -15.758 1 92.06 157 LYS A O 1
ATOM 1345 N N . LYS A 1 158 ? 11.742 -31 -16.094 1 90 158 LYS A N 1
ATOM 1346 C CA . LYS A 1 158 ? 11.898 -30.938 -17.531 1 90 158 LYS A CA 1
ATOM 1347 C C . LYS A 1 158 ? 11.523 -29.547 -18.062 1 90 158 LYS A C 1
ATOM 1349 O O . LYS A 1 158 ? 12.18 -29.031 -18.969 1 90 158 LYS A O 1
ATOM 1354 N N . ARG A 1 159 ? 10.484 -28.984 -17.578 1 93.12 159 ARG A N 1
ATOM 1355 C CA . ARG A 1 159 ? 10.102 -27.641 -17.969 1 93.12 159 ARG A CA 1
ATOM 1356 C C . ARG A 1 159 ? 11.219 -26.641 -17.672 1 93.12 159 ARG A C 1
ATOM 1358 O O . ARG A 1 159 ? 11.516 -25.781 -18.5 1 93.12 159 ARG A O 1
ATOM 1365 N N . TYR A 1 160 ? 11.781 -26.828 -16.531 1 93.5 160 TYR A N 1
ATOM 1366 C CA . TYR A 1 160 ? 12.898 -25.969 -16.141 1 93.5 160 TYR A CA 1
ATOM 1367 C C . TYR A 1 160 ? 14.023 -26.047 -17.156 1 93.5 160 TYR A C 1
ATOM 1369 O O . TYR A 1 160 ? 14.602 -25.031 -17.547 1 93.5 160 TYR A O 1
ATOM 1377 N N . GLU A 1 161 ? 14.312 -27.203 -17.594 1 89.75 161 GLU A N 1
ATOM 1378 C CA . GLU A 1 161 ? 15.367 -27.406 -18.578 1 89.75 161 GLU A CA 1
ATOM 1379 C C . GLU A 1 161 ? 15.031 -26.734 -19.906 1 89.75 161 GLU A C 1
ATOM 1381 O O . GLU A 1 161 ? 15.883 -26.078 -20.516 1 89.75 161 GLU A O 1
ATOM 1386 N N . ILE A 1 162 ? 13.82 -26.859 -20.312 1 87.75 162 ILE A N 1
ATOM 1387 C CA . ILE A 1 162 ? 13.398 -26.297 -21.594 1 87.75 162 ILE A CA 1
ATOM 1388 C C . ILE A 1 162 ? 13.445 -24.766 -21.516 1 87.75 162 ILE A C 1
ATOM 1390 O O . ILE A 1 162 ? 13.992 -24.109 -22.406 1 87.75 162 ILE A O 1
ATOM 1394 N N . VAL A 1 163 ? 12.945 -24.266 -20.453 1 92.19 163 VAL A N 1
ATOM 1395 C CA . VAL A 1 163 ? 12.781 -22.828 -20.297 1 92.19 163 VAL A CA 1
ATOM 1396 C C . VAL A 1 163 ? 14.148 -22.156 -20.156 1 92.19 163 VAL A C 1
ATOM 1398 O O . VAL A 1 163 ? 14.367 -21.047 -20.641 1 92.19 163 VAL A O 1
ATOM 1401 N N . ASN A 1 164 ? 15.094 -22.891 -19.562 1 90.88 164 ASN A N 1
ATOM 1402 C CA . ASN A 1 164 ? 16.375 -22.266 -19.25 1 90.88 164 ASN A CA 1
ATOM 1403 C C . ASN A 1 164 ? 17.484 -22.75 -20.172 1 90.88 164 ASN A C 1
ATOM 1405 O O . ASN A 1 164 ? 18.672 -22.5 -19.922 1 90.88 164 ASN A O 1
ATOM 1409 N N . GLY A 1 165 ? 17.141 -23.406 -21.25 1 83.81 165 GLY A N 1
ATOM 1410 C CA . GLY A 1 165 ? 18.094 -23.719 -22.297 1 83.81 165 GLY A CA 1
ATOM 1411 C C . GLY A 1 165 ? 18.781 -25.062 -22.094 1 83.81 165 GLY A C 1
ATOM 1412 O O . GLY A 1 165 ? 19.766 -25.375 -22.766 1 83.81 165 GLY A O 1
ATOM 1413 N N . GLY A 1 166 ? 18.266 -25.812 -21.141 1 75.12 166 GLY A N 1
ATOM 1414 C CA . GLY A 1 166 ? 18.812 -27.141 -20.953 1 75.12 166 GLY A CA 1
ATOM 1415 C C . GLY A 1 166 ? 18.125 -28.203 -21.812 1 75.12 166 GLY A C 1
ATOM 1416 O O . GLY A 1 166 ? 17.141 -27.906 -22.484 1 75.12 166 GLY A O 1
ATOM 1417 N N . GLY A 1 167 ? 18.734 -29.5 -21.906 1 59.94 167 GLY A N 1
ATOM 1418 C CA . GLY A 1 167 ? 18.094 -30.703 -22.422 1 59.94 167 GLY A CA 1
ATOM 1419 C C . GLY A 1 167 ? 18.406 -30.953 -23.891 1 59.94 167 GLY A C 1
ATOM 1420 O O . GLY A 1 167 ? 18.172 -32.062 -24.391 1 59.94 167 GLY A O 1
ATOM 1421 N N . TYR A 1 168 ? 18.281 -29.781 -24.703 1 55.41 168 TYR A N 1
ATOM 1422 C CA . TYR A 1 168 ? 18.422 -30.047 -26.125 1 55.41 168 TYR A CA 1
ATOM 1423 C C . TYR A 1 168 ? 19.875 -30.016 -26.547 1 55.41 168 TYR A C 1
ATOM 1425 O O . TYR A 1 168 ? 20.688 -29.281 -25.969 1 55.41 168 TYR A O 1
ATOM 1433 N N . GLU A 1 169 ? 20.281 -31.172 -27.078 1 48.91 169 GLU A N 1
ATOM 1434 C CA . GLU A 1 169 ? 21.562 -31.078 -27.781 1 48.91 169 GLU A CA 1
ATOM 1435 C C . GLU A 1 169 ? 21.516 -30.016 -28.875 1 48.91 169 GLU A C 1
ATOM 1437 O O . GLU A 1 169 ? 20.469 -29.406 -29.109 1 48.91 169 GLU A O 1
ATOM 1442 N N . LYS A 1 170 ? 22.141 -30.078 -30.188 1 49 170 LYS A N 1
ATOM 1443 C CA . LYS A 1 170 ? 22.359 -29.219 -31.344 1 49 170 LYS A CA 1
ATOM 1444 C C . LYS A 1 170 ? 21.031 -28.844 -32 1 49 170 LYS A C 1
ATOM 1446 O O . LYS A 1 170 ? 20.109 -29.656 -32.031 1 49 170 LYS A O 1
ATOM 1451 N N . PRO A 1 171 ? 20.984 -27.75 -32.719 1 47.06 171 PRO A N 1
ATOM 1452 C CA . PRO A 1 171 ? 21.547 -26.422 -32.969 1 47.06 171 PRO A CA 1
ATOM 1453 C C . PRO A 1 171 ? 21.062 -25.375 -31.969 1 47.06 171 PRO A C 1
ATOM 1455 O O . PRO A 1 171 ? 21.547 -24.25 -31.969 1 47.06 171 PRO A O 1
ATOM 1458 N N . ILE A 1 172 ? 20.016 -25.484 -31.391 1 52.84 172 ILE A N 1
ATOM 1459 C CA . ILE A 1 172 ? 19.609 -24.406 -30.5 1 52.84 172 ILE A CA 1
ATOM 1460 C C . ILE A 1 172 ? 20.141 -24.641 -29.094 1 52.84 172 ILE A C 1
ATOM 1462 O O . ILE A 1 172 ? 19.5 -25.312 -28.281 1 52.84 172 ILE A O 1
ATOM 1466 N N . LYS A 1 173 ? 21.406 -24.844 -28.938 1 57.66 173 LYS A N 1
ATOM 1467 C CA . LYS A 1 173 ? 22.016 -25.141 -27.641 1 57.66 173 LYS A CA 1
ATOM 1468 C C . LYS A 1 173 ? 22.078 -23.906 -26.75 1 57.66 173 LYS A C 1
ATOM 1470 O O . LYS A 1 173 ? 22.391 -22.812 -27.234 1 57.66 173 LYS A O 1
ATOM 1475 N N . ASP A 1 174 ? 21.688 -24 -25.562 1 62.06 174 ASP A N 1
ATOM 1476 C CA . ASP A 1 174 ? 22 -23.141 -24.406 1 62.06 174 ASP A CA 1
ATOM 1477 C C . ASP A 1 174 ? 21.172 -21.844 -24.453 1 62.06 174 ASP A C 1
ATOM 1479 O O . ASP A 1 174 ? 21.625 -20.812 -23.984 1 62.06 174 ASP A O 1
ATOM 1483 N N . MET A 1 175 ? 20.062 -21.938 -25.375 1 75.88 175 MET A N 1
ATOM 1484 C CA . MET A 1 175 ? 19.203 -20.766 -25.328 1 75.88 175 MET A CA 1
ATOM 1485 C C . MET A 1 175 ? 17.828 -21.109 -24.781 1 75.88 175 MET A C 1
ATOM 1487 O O . MET A 1 175 ? 17.156 -22 -25.281 1 75.88 175 MET A O 1
ATOM 1491 N N . GLY A 1 176 ? 17.438 -20.516 -23.719 1 85.12 176 GLY A N 1
ATOM 1492 C CA . GLY A 1 176 ? 16.125 -20.719 -23.125 1 85.12 176 GLY A CA 1
ATOM 1493 C C . GLY A 1 176 ? 15.062 -19.781 -23.688 1 85.12 176 GLY A C 1
ATOM 1494 O O . GLY A 1 176 ? 15.172 -19.328 -24.828 1 85.12 176 GLY A O 1
ATOM 1495 N N . LEU A 1 177 ? 13.961 -19.781 -23.125 1 88.5 177 LEU A N 1
ATOM 1496 C CA . LEU A 1 177 ? 12.867 -18.875 -23.469 1 88.5 177 LEU A CA 1
ATOM 1497 C C . LEU A 1 177 ? 12.891 -17.641 -22.578 1 88.5 177 LEU A C 1
ATOM 1499 O O . LEU A 1 177 ? 12.594 -17.719 -21.391 1 88.5 177 LEU A O 1
ATOM 1503 N N . ASP A 1 178 ? 13.117 -16.594 -23.281 1 86.31 178 ASP A N 1
ATOM 1504 C CA . ASP A 1 178 ? 13.141 -15.32 -22.547 1 86.31 178 ASP A CA 1
ATOM 1505 C C . ASP A 1 178 ? 11.742 -14.93 -22.078 1 86.31 178 ASP A C 1
ATOM 1507 O O . ASP A 1 178 ? 10.75 -15.211 -22.75 1 86.31 178 ASP A O 1
ATOM 1511 N N . GLU A 1 179 ? 11.602 -14.43 -20.953 1 91.06 179 GLU A N 1
ATOM 1512 C CA . GLU A 1 179 ? 10.398 -13.797 -20.422 1 91.06 179 GLU A CA 1
ATOM 1513 C C . GLU A 1 179 ? 9.273 -14.812 -20.25 1 91.06 179 GLU A C 1
ATOM 1515 O O . GLU A 1 179 ? 8.094 -14.453 -20.25 1 91.06 179 GLU A O 1
ATOM 1520 N N . PHE A 1 180 ? 9.602 -16.109 -20.203 1 94.31 180 PHE A N 1
ATOM 1521 C CA . PHE A 1 180 ? 8.602 -17.156 -20.094 1 94.31 180 PHE A CA 1
ATOM 1522 C C . PHE A 1 180 ? 7.684 -16.922 -18.906 1 94.31 180 PHE A C 1
ATOM 1524 O O . PHE A 1 180 ? 6.465 -16.828 -19.062 1 94.31 180 PHE A O 1
ATOM 1531 N N . TRP A 1 181 ? 8.234 -16.703 -17.734 1 96.56 181 TRP A N 1
ATOM 1532 C CA . TRP A 1 181 ? 7.445 -16.656 -16.5 1 96.56 181 TRP A CA 1
ATOM 1533 C C . TRP A 1 181 ? 6.684 -15.344 -16.391 1 96.56 181 TRP A C 1
ATOM 1535 O O . TRP A 1 181 ? 5.539 -15.32 -15.93 1 96.56 181 TRP A O 1
ATOM 1545 N N . VAL A 1 182 ? 7.332 -14.258 -16.766 1 94 182 VAL A N 1
ATOM 1546 C CA . VAL A 1 182 ? 6.633 -12.977 -16.672 1 94 182 VAL A CA 1
ATOM 1547 C C . VAL A 1 182 ? 5.41 -12.984 -17.578 1 94 182 VAL A C 1
ATOM 1549 O O . VAL A 1 182 ? 4.352 -12.469 -17.203 1 94 182 VAL A O 1
ATOM 1552 N N . PHE A 1 183 ? 5.5 -13.617 -18.688 1 91.75 183 PHE A N 1
ATOM 1553 C CA . PHE A 1 183 ? 4.355 -13.727 -19.594 1 91.75 183 PHE A CA 1
ATOM 1554 C C . PHE A 1 183 ? 3.289 -14.641 -19 1 91.75 183 PHE A C 1
ATOM 1556 O O . PHE A 1 183 ? 2.098 -14.328 -19.062 1 91.75 183 PHE A O 1
ATOM 1563 N N . ALA A 1 184 ? 3.738 -15.672 -18.453 1 94.75 184 ALA A N 1
ATOM 1564 C CA . ALA A 1 184 ? 2.789 -16.594 -17.812 1 94.75 184 ALA A CA 1
ATOM 1565 C C . ALA A 1 184 ? 2.039 -15.898 -16.688 1 94.75 184 ALA A C 1
ATOM 1567 O O . ALA A 1 184 ? 0.818 -16.031 -16.562 1 94.75 184 ALA A O 1
ATOM 1568 N N . LEU A 1 185 ? 2.76 -15.164 -15.852 1 95.38 185 LEU A N 1
ATOM 1569 C CA . LEU A 1 185 ? 2.156 -14.461 -14.719 1 95.38 185 LEU A CA 1
ATOM 1570 C C . LEU A 1 185 ? 1.177 -13.398 -15.203 1 95.38 185 LEU A C 1
ATOM 1572 O O . LEU A 1 185 ? 0.071 -13.281 -14.672 1 95.38 185 LEU A O 1
ATOM 1576 N N . MET A 1 186 ? 1.523 -12.695 -16.219 1 90.56 186 MET A N 1
ATOM 1577 C CA . MET A 1 186 ? 0.732 -11.57 -16.703 1 90.56 186 MET A CA 1
ATOM 1578 C C . MET A 1 186 ? -0.516 -12.062 -17.438 1 90.56 186 MET A C 1
ATOM 1580 O O . MET A 1 186 ? -1.461 -11.297 -17.641 1 90.56 186 MET A O 1
ATOM 1584 N N . ALA A 1 187 ? -0.508 -13.32 -17.781 1 89.25 187 ALA A N 1
ATOM 1585 C CA . ALA A 1 187 ? -1.665 -13.883 -18.469 1 89.25 187 ALA A CA 1
ATOM 1586 C C . ALA A 1 187 ? -2.77 -14.242 -17.469 1 89.25 187 ALA A C 1
ATOM 1588 O O . ALA A 1 187 ? -3.918 -14.461 -17.859 1 89.25 187 ALA A O 1
ATOM 1589 N N . ASN A 1 188 ? -2.387 -14.367 -16.25 1 89.12 188 ASN A N 1
ATOM 1590 C CA . ASN A 1 188 ? -3.346 -14.688 -15.195 1 89.12 188 ASN A CA 1
ATOM 1591 C C . ASN A 1 188 ? -4.055 -13.43 -14.688 1 89.12 188 ASN A C 1
ATOM 1593 O O . ASN A 1 188 ? -3.406 -12.438 -14.367 1 89.12 188 ASN A O 1
ATOM 1597 N N . GLN A 1 189 ? -5.328 -13.547 -14.531 1 81.75 189 GLN A N 1
ATOM 1598 C CA . GLN A 1 189 ? -6.145 -12.375 -14.242 1 81.75 189 GLN A CA 1
ATOM 1599 C C . GLN A 1 189 ? -5.879 -11.852 -12.836 1 81.75 189 GLN A C 1
ATOM 1601 O O . GLN A 1 189 ? -6.039 -10.656 -12.57 1 81.75 189 GLN A O 1
ATOM 1606 N N . ILE A 1 190 ? -5.477 -12.633 -11.945 1 84.88 190 ILE A N 1
ATOM 1607 C CA . ILE A 1 190 ? -5.207 -12.25 -10.57 1 84.88 190 ILE A CA 1
ATOM 1608 C C . ILE A 1 190 ? -3.834 -11.586 -10.477 1 84.88 190 ILE A C 1
ATOM 1610 O O . ILE A 1 190 ? -3.695 -10.5 -9.914 1 84.88 190 ILE A O 1
ATOM 1614 N N . LEU A 1 191 ? -2.895 -12.195 -11.117 1 91.38 191 LEU A N 1
ATOM 1615 C CA . LEU A 1 191 ? -1.509 -11.758 -10.977 1 91.38 191 LEU A CA 1
ATOM 1616 C C . LEU A 1 191 ? -1.249 -10.5 -11.797 1 91.38 191 LEU A C 1
ATOM 1618 O O . LEU A 1 191 ? -0.467 -9.641 -11.391 1 91.38 191 LEU A O 1
ATOM 1622 N N . VAL A 1 192 ? -1.891 -10.359 -12.898 1 87.19 192 VAL A N 1
ATOM 1623 C CA . VAL A 1 192 ? -1.645 -9.227 -13.789 1 87.19 192 VAL A CA 1
ATOM 1624 C C . VAL A 1 192 ? -1.992 -7.926 -13.07 1 87.19 192 VAL A C 1
ATOM 1626 O O . VAL A 1 192 ? -1.359 -6.895 -13.312 1 87.19 192 VAL A O 1
ATOM 1629 N N . ARG A 1 193 ? -2.922 -7.988 -12.141 1 84.38 193 ARG A N 1
ATOM 1630 C CA . ARG A 1 193 ? -3.371 -6.812 -11.398 1 84.38 193 ARG A CA 1
ATOM 1631 C C . ARG A 1 193 ? -2.305 -6.344 -10.414 1 84.38 193 ARG A C 1
ATOM 1633 O O . ARG A 1 193 ? -2.33 -5.199 -9.961 1 84.38 193 ARG A O 1
ATOM 1640 N N . GLN A 1 194 ? -1.382 -7.223 -10.086 1 89.38 194 GLN A N 1
ATOM 1641 C CA . GLN A 1 194 ? -0.371 -6.93 -9.07 1 89.38 194 GLN A CA 1
ATOM 1642 C C . GLN A 1 194 ? 0.932 -6.461 -9.719 1 89.38 194 GLN A C 1
ATOM 1644 O O . GLN A 1 194 ? 1.822 -5.953 -9.031 1 89.38 194 GLN A O 1
ATOM 1649 N N . ILE A 1 195 ? 1.014 -6.621 -11.008 1 91.94 195 ILE A N 1
ATOM 1650 C CA . ILE A 1 195 ? 2.254 -6.312 -11.711 1 91.94 195 ILE A CA 1
ATOM 1651 C C . ILE A 1 195 ? 2.162 -4.918 -12.328 1 91.94 195 ILE A C 1
ATOM 1653 O O . ILE A 1 195 ? 1.283 -4.652 -13.148 1 91.94 195 ILE A O 1
ATOM 1657 N N . GLU A 1 196 ? 3 -4.078 -11.766 1 85 196 GLU A N 1
ATOM 1658 C CA . GLU A 1 196 ? 3.008 -2.697 -12.234 1 85 196 GLU A CA 1
ATOM 1659 C C . GLU A 1 196 ? 3.713 -2.572 -13.578 1 85 196 GLU A C 1
ATOM 1661 O O . GLU A 1 196 ? 4.379 -3.51 -14.023 1 85 196 GLU A O 1
ATOM 1666 N N . SER A 1 197 ? 3.791 -1.349 -14.117 1 74.56 197 SER A N 1
ATOM 1667 C CA . SER A 1 197 ? 4.137 -0.898 -15.461 1 74.56 197 SER A CA 1
ATOM 1668 C C . SER A 1 197 ? 5.383 -1.609 -15.977 1 74.56 197 SER A C 1
ATOM 1670 O O . SER A 1 197 ? 6.172 -2.137 -15.195 1 74.56 197 SER A O 1
ATOM 1672 N N . PRO A 1 198 ? 5.48 -1.598 -17.266 1 71.31 198 PRO A N 1
ATOM 1673 C CA . PRO A 1 198 ? 6.602 -2.301 -17.906 1 71.31 198 PRO A CA 1
ATOM 1674 C C . PRO A 1 198 ? 7.961 -1.735 -17.484 1 71.31 198 PRO A C 1
ATOM 1676 O O . PRO A 1 198 ? 8.961 -2.453 -17.516 1 71.31 198 PRO A O 1
ATOM 1679 N N . ASP A 1 199 ? 7.945 -0.64 -17.047 1 75.44 199 ASP A N 1
ATOM 1680 C CA . ASP A 1 199 ? 9.227 -0.052 -16.672 1 75.44 199 ASP A CA 1
ATOM 1681 C C . ASP A 1 199 ? 9.484 -0.211 -15.172 1 75.44 199 ASP A C 1
ATOM 1683 O O . ASP A 1 199 ? 10.438 0.366 -14.633 1 75.44 199 ASP A O 1
ATOM 1687 N N . HIS A 1 200 ? 8.789 -1.153 -14.648 1 88.5 200 HIS A N 1
ATOM 1688 C CA . HIS A 1 200 ? 8.883 -1.367 -13.211 1 88.5 200 HIS A CA 1
ATOM 1689 C C . HIS A 1 200 ? 9.008 -2.852 -12.883 1 88.5 200 HIS A C 1
ATOM 1691 O O . HIS A 1 200 ? 10.039 -3.469 -13.156 1 88.5 200 HIS A O 1
ATOM 1697 N N . ASP A 1 201 ? 7.934 -3.553 -12.438 1 94.81 201 ASP A N 1
ATOM 1698 C CA . ASP A 1 201 ? 7.961 -4.949 -12.016 1 94.81 201 ASP A CA 1
ATOM 1699 C C . ASP A 1 201 ? 8.375 -5.863 -13.164 1 94.81 201 ASP A C 1
ATOM 1701 O O . ASP A 1 201 ? 9.07 -6.863 -12.953 1 94.81 201 ASP A O 1
ATOM 1705 N N . TYR A 1 202 ? 8.023 -5.516 -14.422 1 92.31 202 TYR A N 1
ATOM 1706 C CA . TYR A 1 202 ? 8.258 -6.336 -15.602 1 92.31 202 TYR A CA 1
ATOM 1707 C C . TYR A 1 202 ? 9.742 -6.605 -15.797 1 92.31 202 TYR A C 1
ATOM 1709 O O . TYR A 1 202 ? 10.148 -7.746 -16.031 1 92.31 202 TYR A O 1
ATOM 1717 N N . GLN A 1 203 ? 10.562 -5.609 -15.625 1 93.88 203 GLN A N 1
ATOM 1718 C CA . GLN A 1 203 ? 12 -5.734 -15.859 1 93.88 203 GLN A CA 1
ATOM 1719 C C . GLN A 1 203 ? 12.633 -6.695 -14.859 1 93.88 203 GLN A C 1
ATOM 1721 O O . GLN A 1 203 ? 13.492 -7.504 -15.219 1 93.88 203 GLN A O 1
ATOM 1726 N N . ALA A 1 204 ? 12.203 -6.59 -13.656 1 96.44 204 ALA A N 1
ATOM 1727 C CA . ALA A 1 204 ? 12.734 -7.496 -12.641 1 96.44 204 ALA A CA 1
ATOM 1728 C C . ALA A 1 204 ? 12.242 -8.922 -12.867 1 96.44 204 ALA A C 1
ATOM 1730 O O . ALA A 1 204 ? 13 -9.883 -12.719 1 96.44 204 ALA A O 1
ATOM 1731 N N . LEU A 1 205 ? 10.992 -9.031 -13.305 1 97 205 LEU A N 1
ATOM 1732 C CA . LEU A 1 205 ? 10.375 -10.344 -13.492 1 97 205 LEU A CA 1
ATOM 1733 C C . LEU A 1 205 ? 10.906 -11.031 -14.742 1 97 205 LEU A C 1
ATOM 1735 O O . LEU A 1 205 ? 10.75 -12.234 -14.914 1 97 205 LEU A O 1
ATOM 1739 N N . CYS A 1 206 ? 11.539 -10.312 -15.625 1 94.31 206 CYS A N 1
ATOM 1740 C CA . CYS A 1 206 ? 12.203 -10.906 -16.781 1 94.31 206 CYS A CA 1
ATOM 1741 C C . CYS A 1 206 ? 13.328 -11.836 -16.328 1 94.31 206 CYS A C 1
ATOM 1743 O O . CYS A 1 206 ? 13.727 -12.734 -17.078 1 94.31 206 CYS A O 1
ATOM 1745 N N . HIS A 1 207 ? 13.789 -11.656 -15.125 1 96.38 207 HIS A N 1
ATOM 1746 C CA . HIS A 1 207 ? 14.898 -12.453 -14.625 1 96.38 207 HIS A CA 1
ATOM 1747 C C . HIS A 1 207 ? 14.398 -13.656 -13.82 1 96.38 207 HIS A C 1
ATOM 1749 O O . HIS A 1 207 ? 15.195 -14.422 -13.281 1 96.38 207 HIS A O 1
ATOM 1755 N N . LEU A 1 208 ? 13.109 -13.828 -13.758 1 97.69 208 LEU A N 1
ATOM 1756 C CA . LEU A 1 208 ? 12.516 -14.992 -13.109 1 97.69 208 LEU A CA 1
ATOM 1757 C C . LEU A 1 208 ? 12.734 -16.25 -13.938 1 97.69 208 LEU A C 1
ATOM 1759 O O . LEU A 1 208 ? 12.32 -16.312 -15.094 1 97.69 208 LEU A O 1
ATOM 1763 N N . THR A 1 209 ? 13.352 -17.312 -13.336 1 96.75 209 THR A N 1
ATOM 1764 C CA . THR A 1 209 ? 13.758 -18.484 -14.094 1 96.75 209 THR A CA 1
ATOM 1765 C C . THR A 1 209 ? 12.914 -19.703 -13.719 1 96.75 209 THR A C 1
ATOM 1767 O O . THR A 1 209 ? 12.836 -20.672 -14.469 1 96.75 209 THR A O 1
ATOM 1770 N N . ASP A 1 210 ? 12.336 -19.625 -12.555 1 97.5 210 ASP A N 1
ATOM 1771 C CA . ASP A 1 210 ? 11.523 -20.75 -12.117 1 97.5 210 ASP A CA 1
ATOM 1772 C C . ASP A 1 210 ? 10.641 -20.359 -10.93 1 97.5 210 ASP A C 1
ATOM 1774 O O . ASP A 1 210 ? 10.961 -19.422 -10.195 1 97.5 210 ASP A O 1
ATOM 1778 N N . ILE A 1 211 ? 9.516 -21 -10.812 1 98.62 211 ILE A N 1
ATOM 1779 C CA . ILE A 1 211 ? 8.648 -20.938 -9.641 1 98.62 211 ILE A CA 1
ATOM 1780 C C . ILE A 1 211 ? 8.344 -22.344 -9.133 1 98.62 211 ILE A C 1
ATOM 1782 O O . ILE A 1 211 ? 7.91 -23.203 -9.898 1 98.62 211 ILE A O 1
ATOM 1786 N N . ARG A 1 212 ? 8.594 -22.516 -7.844 1 97.88 212 ARG A N 1
ATOM 1787 C CA . ARG A 1 212 ? 8.383 -23.828 -7.234 1 97.88 212 ARG A CA 1
ATOM 1788 C C . ARG A 1 212 ? 7.441 -23.734 -6.039 1 97.88 212 ARG A C 1
ATOM 1790 O O . ARG A 1 212 ? 7.289 -22.656 -5.445 1 97.88 212 ARG A O 1
ATOM 1797 N N . CYS A 1 213 ? 6.766 -24.828 -5.809 1 97.25 213 CYS A N 1
ATOM 1798 C CA . CYS A 1 213 ? 5.875 -24.922 -4.656 1 97.25 213 CYS A CA 1
ATOM 1799 C C . CYS A 1 213 ? 6.195 -26.141 -3.811 1 97.25 213 CYS A C 1
ATOM 1801 O O . CYS A 1 213 ? 6.43 -27.219 -4.344 1 97.25 213 CYS A O 1
ATOM 1803 N N . HIS A 1 214 ? 6.266 -25.891 -2.492 1 94.56 214 HIS A N 1
ATOM 1804 C CA . HIS A 1 214 ? 6.504 -26.969 -1.537 1 94.56 214 HIS A CA 1
ATOM 1805 C C . HIS A 1 214 ? 5.418 -27 -0.467 1 94.56 214 HIS A C 1
ATOM 1807 O O . HIS A 1 214 ? 5.074 -25.969 0.112 1 94.56 214 HIS A O 1
ATOM 1813 N N . ARG A 1 215 ? 4.91 -28.172 -0.264 1 92.19 215 ARG A N 1
ATOM 1814 C CA . ARG A 1 215 ? 3.945 -28.344 0.817 1 92.19 215 ARG A CA 1
ATOM 1815 C C . ARG A 1 215 ? 4.637 -28.328 2.176 1 92.19 215 ARG A C 1
ATOM 1817 O O . ARG A 1 215 ? 5.777 -28.781 2.305 1 92.19 215 ARG A O 1
ATOM 1824 N N . ILE A 1 216 ? 3.926 -27.719 3.123 1 91.62 216 ILE A N 1
ATOM 1825 C CA . ILE A 1 216 ? 4.375 -27.719 4.512 1 91.62 216 ILE A CA 1
ATOM 1826 C C . ILE A 1 216 ? 3.348 -28.438 5.383 1 91.62 216 ILE A C 1
ATOM 1828 O O . ILE A 1 216 ? 2.162 -28.094 5.367 1 91.62 216 ILE A O 1
ATOM 1832 N N . LYS A 1 217 ? 3.783 -29.391 6.133 1 86.06 217 LYS A N 1
ATOM 1833 C CA . LYS A 1 217 ? 2.859 -30.203 6.906 1 86.06 217 LYS A CA 1
ATOM 1834 C C . LYS A 1 217 ? 2.59 -29.594 8.273 1 86.06 217 LYS A C 1
ATOM 1836 O O . LYS A 1 217 ? 1.443 -29.547 8.727 1 86.06 217 LYS A O 1
ATOM 1841 N N . ASP A 1 218 ? 3.602 -29.188 8.938 1 87.94 218 ASP A N 1
ATOM 1842 C CA . ASP A 1 218 ? 3.465 -28.656 10.289 1 87.94 218 ASP A CA 1
ATOM 1843 C C . ASP A 1 218 ? 4.316 -27.406 10.477 1 87.94 218 ASP A C 1
ATOM 1845 O O . ASP A 1 218 ? 5.543 -27.484 10.562 1 87.94 218 ASP A O 1
ATOM 1849 N N . PRO A 1 219 ? 3.555 -26.203 10.664 1 89.62 219 PRO A N 1
ATOM 1850 C CA . PRO A 1 219 ? 2.125 -25.922 10.508 1 89.62 219 PRO A CA 1
ATOM 1851 C C . PRO A 1 219 ? 1.645 -26.125 9.07 1 89.62 219 PRO A C 1
ATOM 1853 O O . PRO A 1 219 ? 2.436 -26.016 8.133 1 89.62 219 PRO A O 1
ATOM 1856 N N . ARG A 1 220 ? 0.362 -26.438 8.953 1 90.38 220 ARG A N 1
ATOM 1857 C CA . ARG A 1 220 ? -0.209 -26.672 7.629 1 90.38 220 ARG A CA 1
ATOM 1858 C C . ARG A 1 220 ? -0.035 -25.438 6.734 1 90.38 220 ARG A C 1
ATOM 1860 O O . ARG A 1 220 ? -0.226 -24.312 7.18 1 90.38 220 ARG A O 1
ATOM 1867 N N . GLY A 1 221 ? 0.413 -25.75 5.496 1 94.06 221 GLY A N 1
ATOM 1868 C CA . GLY A 1 221 ? 0.583 -24.641 4.57 1 94.06 221 GLY A CA 1
ATOM 1869 C C . GLY A 1 221 ? 1.426 -25 3.361 1 94.06 221 GLY A C 1
ATOM 1870 O O . GLY A 1 221 ? 1.451 -26.156 2.934 1 94.06 221 GLY A O 1
ATOM 1871 N N . PHE A 1 222 ? 1.914 -24 2.678 1 96 222 PHE A N 1
ATOM 1872 C CA . PHE A 1 222 ? 2.77 -24.219 1.517 1 96 222 PHE A CA 1
ATOM 1873 C C . PHE A 1 222 ? 3.729 -23.047 1.327 1 96 222 PHE A C 1
ATOM 1875 O O . PHE A 1 222 ? 3.494 -21.953 1.847 1 96 222 PHE A O 1
ATOM 1882 N N . LYS A 1 223 ? 4.797 -23.359 0.698 1 98.12 223 LYS A N 1
ATOM 1883 C CA . LYS A 1 223 ? 5.863 -22.406 0.417 1 98.12 223 LYS A CA 1
ATOM 1884 C C . LYS A 1 223 ? 6.086 -22.25 -1.085 1 98.12 223 LYS A C 1
ATOM 1886 O O . LYS A 1 223 ? 6.203 -23.25 -1.801 1 98.12 223 LYS A O 1
ATOM 1891 N N . LEU A 1 224 ? 6.121 -21.016 -1.539 1 98.69 224 LEU A N 1
ATOM 1892 C CA . LEU A 1 224 ? 6.488 -20.703 -2.914 1 98.69 224 LEU A CA 1
ATOM 1893 C C . LEU A 1 224 ? 7.926 -20.188 -2.988 1 98.69 224 LEU A C 1
ATOM 1895 O O . LEU A 1 224 ? 8.359 -19.422 -2.129 1 98.69 224 LEU A O 1
ATOM 1899 N N . GLU A 1 225 ? 8.648 -20.688 -4.027 1 98.69 225 GLU A N 1
ATOM 1900 C CA . GLU A 1 225 ? 10 -20.203 -4.305 1 98.69 225 GLU A CA 1
ATOM 1901 C C . GLU A 1 225 ? 10.094 -19.594 -5.699 1 98.69 225 GLU A C 1
ATOM 1903 O O . GLU A 1 225 ? 9.758 -20.234 -6.691 1 98.69 225 GLU A O 1
ATOM 1908 N N . PHE A 1 226 ? 10.477 -18.391 -5.691 1 98.75 226 PHE A N 1
ATOM 1909 C CA . PHE A 1 226 ? 10.766 -17.703 -6.941 1 98.75 226 PHE A CA 1
ATOM 1910 C C . PHE A 1 226 ? 12.266 -17.594 -7.176 1 98.75 226 PHE A C 1
ATOM 1912 O O . PHE A 1 226 ? 12.977 -16.953 -6.398 1 98.75 226 PHE A O 1
ATOM 1919 N N . LEU A 1 227 ? 12.742 -18.25 -8.273 1 98.56 227 LEU A N 1
ATOM 1920 C CA . LEU A 1 227 ? 14.164 -18.266 -8.586 1 98.56 227 LEU A CA 1
ATOM 1921 C C . LEU A 1 227 ? 14.492 -17.203 -9.625 1 98.56 227 LEU A C 1
ATOM 1923 O O . LEU A 1 227 ? 13.828 -17.109 -10.664 1 98.56 227 LEU A O 1
ATOM 1927 N N . PHE A 1 228 ? 15.5 -16.422 -9.289 1 97.88 228 PHE A N 1
ATOM 1928 C CA . PHE A 1 228 ? 15.93 -15.352 -10.195 1 97.88 228 PHE A CA 1
ATOM 1929 C C . PHE A 1 228 ? 17.344 -15.609 -10.703 1 97.88 228 PHE A C 1
ATOM 1931 O O . PHE A 1 228 ? 18.172 -16.172 -9.992 1 97.88 228 PHE A O 1
ATOM 1938 N N . SER A 1 229 ? 17.562 -15.156 -11.945 1 95.75 229 SER A N 1
ATOM 1939 C CA . SER A 1 229 ? 18.906 -15.266 -12.523 1 95.75 229 SER A CA 1
ATOM 1940 C C . SER A 1 229 ? 19.906 -14.398 -11.773 1 95.75 229 SER A C 1
ATOM 1942 O O . SER A 1 229 ? 19.562 -13.32 -11.289 1 95.75 229 SER A O 1
ATOM 1944 N N . PRO A 1 230 ? 21.125 -14.836 -11.68 1 94.31 230 PRO A N 1
ATOM 1945 C CA . PRO A 1 230 ? 22.141 -14.086 -10.945 1 94.31 230 PRO A CA 1
ATOM 1946 C C . PRO A 1 230 ? 22.438 -12.719 -11.562 1 94.31 230 PRO A C 1
ATOM 1948 O O . PRO A 1 230 ? 22.969 -11.836 -10.883 1 94.31 230 PRO A O 1
ATOM 1951 N N . ASP A 1 231 ? 22.094 -12.531 -12.797 1 94.31 231 ASP A N 1
ATOM 1952 C CA . ASP A 1 231 ? 22.375 -11.266 -13.469 1 94.31 231 ASP A CA 1
ATOM 1953 C C . ASP A 1 231 ? 21.266 -10.242 -13.203 1 94.31 231 ASP A C 1
ATOM 1955 O O . ASP A 1 231 ? 21.281 -9.148 -13.773 1 94.31 231 ASP A O 1
ATOM 1959 N N . ASN A 1 232 ? 20.312 -10.57 -12.383 1 94.81 232 ASN A N 1
ATOM 1960 C CA . ASN A 1 232 ? 19.25 -9.641 -11.992 1 94.81 232 ASN A CA 1
ATOM 1961 C C . ASN A 1 232 ? 19.828 -8.359 -11.398 1 94.81 232 ASN A C 1
ATOM 1963 O O . ASN A 1 232 ? 20.547 -8.398 -10.398 1 94.81 232 ASN A O 1
ATOM 1967 N N . PRO A 1 233 ? 19.484 -7.234 -11.992 1 96.56 233 PRO A N 1
ATOM 1968 C CA . PRO A 1 233 ? 20.125 -5.988 -11.555 1 96.56 233 PRO A CA 1
ATOM 1969 C C . PRO A 1 233 ? 19.359 -5.312 -10.414 1 96.56 233 PRO A C 1
ATOM 1971 O O . PRO A 1 233 ? 19.75 -4.223 -9.977 1 96.56 233 PRO A O 1
ATOM 1974 N N . PHE A 1 234 ? 18.391 -5.902 -9.898 1 97.06 234 PHE A N 1
ATOM 1975 C CA . PHE A 1 234 ? 17.531 -5.211 -8.945 1 97.06 234 PHE A CA 1
ATOM 1976 C C . PHE A 1 234 ? 17.875 -5.609 -7.516 1 97.06 234 PHE A C 1
ATOM 1978 O O . PHE A 1 234 ? 17.875 -4.77 -6.609 1 97.06 234 PHE A O 1
ATOM 1985 N N . PHE A 1 235 ? 18.203 -6.812 -7.266 1 98.25 235 PHE A N 1
ATOM 1986 C CA . PHE A 1 235 ? 18.469 -7.281 -5.91 1 98.25 235 PHE A CA 1
ATOM 1987 C C . PHE A 1 235 ? 19.453 -8.453 -5.922 1 98.25 235 PHE A C 1
ATOM 1989 O O . PHE A 1 235 ? 19.625 -9.102 -6.957 1 98.25 235 PHE A O 1
ATOM 1996 N N . LYS A 1 236 ? 19.953 -8.797 -4.723 1 98 236 LYS A N 1
ATOM 1997 C CA . LYS A 1 236 ? 21.016 -9.789 -4.574 1 98 236 LYS A CA 1
ATOM 1998 C C . LYS A 1 236 ? 20.438 -11.195 -4.402 1 98 236 LYS A C 1
ATOM 2000 O O . LYS A 1 236 ? 21.094 -12.18 -4.742 1 98 236 LYS A O 1
ATOM 2005 N N . ASN A 1 237 ? 19.234 -11.297 -3.943 1 98.12 237 ASN A N 1
ATOM 2006 C CA . ASN A 1 237 ? 18.641 -12.602 -3.641 1 98.12 237 ASN A CA 1
ATOM 2007 C C . ASN A 1 237 ? 18.578 -13.492 -4.879 1 98.12 237 ASN A C 1
ATOM 2009 O O . ASN A 1 237 ? 18.156 -13.047 -5.945 1 98.12 237 ASN A O 1
ATOM 2013 N N . GLU A 1 238 ? 18.922 -14.672 -4.73 1 98 238 GLU A N 1
ATOM 2014 C CA . GLU A 1 238 ? 18.734 -15.633 -5.809 1 98 238 GLU A CA 1
ATOM 2015 C C . GLU A 1 238 ? 17.344 -16.281 -5.738 1 98 238 GLU A C 1
ATOM 2017 O O . GLU A 1 238 ? 16.797 -16.703 -6.758 1 98 238 GLU A O 1
ATOM 2022 N N . ILE A 1 239 ? 16.938 -16.406 -4.559 1 98.62 239 ILE A N 1
ATOM 2023 C CA . ILE A 1 239 ? 15.633 -17 -4.324 1 98.62 239 ILE A CA 1
ATOM 2024 C C . ILE A 1 239 ? 14.805 -16.109 -3.41 1 98.62 239 ILE A C 1
ATOM 2026 O O . ILE A 1 239 ? 15.281 -15.68 -2.354 1 98.62 239 ILE A O 1
ATOM 2030 N N . LEU A 1 240 ? 13.609 -15.719 -3.801 1 98.75 240 LEU A N 1
ATOM 2031 C CA . LEU A 1 240 ? 12.609 -15.102 -2.936 1 98.75 240 LEU A CA 1
ATOM 2032 C C . LEU A 1 240 ? 11.516 -16.094 -2.572 1 98.75 240 LEU A C 1
ATOM 2034 O O . LEU A 1 240 ? 11.016 -16.828 -3.439 1 98.75 240 LEU A O 1
ATOM 2038 N N . THR A 1 241 ? 11.125 -16.125 -1.3 1 98.81 241 THR A N 1
ATOM 2039 C CA . THR A 1 241 ? 10.133 -17.094 -0.867 1 98.81 241 THR A CA 1
ATOM 2040 C C . THR A 1 241 ? 8.922 -16.406 -0.248 1 98.81 241 THR A C 1
ATOM 2042 O O . THR A 1 241 ? 9.039 -15.281 0.252 1 98.81 241 THR A O 1
ATOM 2045 N N . LYS A 1 242 ? 7.793 -16.984 -0.342 1 98.75 242 LYS A N 1
ATOM 2046 C CA . LYS A 1 242 ? 6.562 -16.656 0.372 1 98.75 242 LYS A CA 1
ATOM 2047 C C . LYS A 1 242 ? 5.918 -17.906 0.961 1 98.75 242 LYS A C 1
ATOM 2049 O O . LYS A 1 242 ? 5.477 -18.781 0.224 1 98.75 242 LYS A O 1
ATOM 2054 N N . THR A 1 243 ? 5.855 -17.969 2.275 1 98.56 243 THR A N 1
ATOM 2055 C CA . THR A 1 243 ? 5.312 -19.141 2.973 1 98.56 243 THR A CA 1
ATOM 2056 C C . THR A 1 243 ? 3.992 -18.797 3.65 1 98.56 243 THR A C 1
ATOM 2058 O O . THR A 1 243 ? 3.898 -17.797 4.375 1 98.56 243 THR A O 1
ATOM 2061 N N . PHE A 1 244 ? 2.994 -19.578 3.396 1 97.06 244 PHE A N 1
ATOM 2062 C CA . PHE A 1 244 ? 1.711 -19.453 4.078 1 97.06 244 PHE A CA 1
ATOM 2063 C C . PHE A 1 244 ? 1.534 -20.562 5.102 1 97.06 244 PHE A C 1
ATOM 2065 O O . PHE A 1 244 ? 1.57 -21.75 4.754 1 97.06 244 PHE A O 1
ATOM 2072 N N . GLU A 1 245 ? 1.358 -20.188 6.328 1 96.31 245 GLU A N 1
ATOM 2073 C CA . GLU A 1 245 ? 1.155 -21.125 7.426 1 96.31 245 GLU A CA 1
ATOM 2074 C C . GLU A 1 245 ? -0.2 -20.906 8.094 1 96.31 245 GLU A C 1
ATOM 2076 O O . GLU A 1 245 ? -0.545 -19.781 8.461 1 96.31 245 GLU A O 1
ATOM 2081 N N . MET A 1 246 ? -0.899 -21.953 8.188 1 93.44 246 MET A N 1
ATOM 2082 C CA . MET A 1 246 ? -2.191 -21.938 8.867 1 93.44 246 MET A CA 1
ATOM 2083 C C . MET A 1 246 ? -2.072 -22.531 10.273 1 93.44 246 MET A C 1
ATOM 2085 O O . MET A 1 246 ? -1.767 -23.719 10.43 1 93.44 246 MET A O 1
ATOM 2089 N N . ILE A 1 247 ? -2.373 -21.641 11.211 1 92.94 247 ILE A N 1
ATOM 2090 C CA . ILE A 1 247 ? -2.232 -22.062 12.602 1 92.94 247 ILE A CA 1
ATOM 2091 C C . ILE A 1 247 ? -3.584 -21.984 13.305 1 92.94 247 ILE A C 1
ATOM 2093 O O . ILE A 1 247 ? -4.281 -20.969 13.211 1 92.94 247 ILE A O 1
ATOM 2097 N N . GLY A 1 248 ? -3.871 -22.969 14 1 88.94 248 GLY A N 1
ATOM 2098 C CA . GLY A 1 248 ? -5.121 -22.984 14.75 1 88.94 248 GLY A CA 1
ATOM 2099 C C . GLY A 1 248 ? -5.98 -24.188 14.43 1 88.94 248 GLY A C 1
ATOM 2100 O O . GLY A 1 248 ? -5.535 -25.109 13.742 1 88.94 248 GLY A O 1
ATOM 2101 N N . ASP A 1 249 ? -7.16 -24.109 15.016 1 86.19 249 ASP A N 1
ATOM 2102 C CA . ASP A 1 249 ? -8.117 -25.172 14.719 1 86.19 249 ASP A CA 1
ATOM 2103 C C . ASP A 1 249 ? -8.93 -24.844 13.469 1 86.19 249 ASP A C 1
ATOM 2105 O O . ASP A 1 249 ? -8.766 -23.781 12.875 1 86.19 249 ASP A O 1
ATOM 2109 N N . ASN A 1 250 ? -9.625 -25.766 12.945 1 85.06 250 ASN A N 1
ATOM 2110 C CA . ASN A 1 250 ? -10.344 -25.609 11.688 1 85.06 250 ASN A CA 1
ATOM 2111 C C . ASN A 1 250 ? -11.375 -24.484 11.758 1 85.06 250 ASN A C 1
ATOM 2113 O O . ASN A 1 250 ? -11.727 -23.906 10.734 1 85.06 250 ASN A O 1
ATOM 2117 N N . SER A 1 251 ? -11.742 -24.125 12.953 1 87.56 251 SER A N 1
ATOM 2118 C CA . SER A 1 251 ? -12.797 -23.125 13.094 1 87.56 251 SER A CA 1
ATOM 2119 C C . SER A 1 251 ? -12.211 -21.734 13.32 1 87.56 251 SER A C 1
ATOM 2121 O O . SER A 1 251 ? -12.914 -20.719 13.195 1 87.56 251 SER A O 1
ATOM 2123 N N . SER A 1 252 ? -10.977 -21.625 13.742 1 90.56 252 SER A N 1
ATOM 2124 C CA . SER A 1 252 ? -10.297 -20.359 13.961 1 90.56 252 SER A CA 1
ATOM 2125 C C . SER A 1 252 ? -8.828 -20.453 13.555 1 90.56 252 SER A C 1
ATOM 2127 O O . SER A 1 252 ? -7.992 -20.922 14.328 1 90.56 252 SER A O 1
ATOM 2129 N N . VAL A 1 253 ? -8.578 -19.969 12.398 1 92.88 253 VAL A N 1
ATOM 2130 C CA . VAL A 1 253 ? -7.242 -20.141 11.836 1 92.88 253 VAL A CA 1
ATOM 2131 C C . VAL A 1 253 ? -6.555 -18.781 11.703 1 92.88 253 VAL A C 1
ATOM 2133 O O . VAL A 1 253 ? -7.164 -17.812 11.234 1 92.88 253 VAL A O 1
ATOM 2136 N N . VAL A 1 254 ? -5.41 -18.75 12.258 1 93.38 254 VAL A N 1
ATOM 2137 C CA . VAL A 1 254 ? -4.512 -17.625 12.016 1 93.38 254 VAL A CA 1
ATOM 2138 C C . VAL A 1 254 ? -3.637 -17.922 10.797 1 93.38 254 VAL A C 1
ATOM 2140 O O . VAL A 1 254 ? -3.035 -18.984 10.703 1 93.38 254 VAL A O 1
ATOM 2143 N N . LEU A 1 255 ? -3.582 -16.984 9.836 1 94.56 255 LEU A N 1
ATOM 2144 C CA . LEU A 1 255 ? -2.768 -17.125 8.641 1 94.56 255 LEU A CA 1
ATOM 2145 C C . LEU A 1 255 ? -1.497 -16.281 8.742 1 94.56 255 LEU A C 1
ATOM 2147 O O . LEU A 1 255 ? -1.565 -15.055 8.867 1 94.56 255 LEU A O 1
ATOM 2151 N N . LYS A 1 256 ? -0.395 -16.953 8.727 1 96.06 256 LYS A N 1
ATOM 2152 C CA . LYS A 1 256 ? 0.894 -16.281 8.641 1 96.06 256 LYS A CA 1
ATOM 2153 C C . LYS A 1 256 ? 1.438 -16.312 7.215 1 96.06 256 LYS A C 1
ATOM 2155 O O . LYS A 1 256 ? 1.585 -17.375 6.621 1 96.06 256 LYS A O 1
ATOM 2160 N N . ALA A 1 257 ? 1.613 -15.164 6.648 1 96.88 257 ALA A N 1
ATOM 2161 C CA . ALA A 1 257 ? 2.242 -15 5.34 1 96.88 257 ALA A CA 1
ATOM 2162 C C . ALA A 1 257 ? 3.662 -14.469 5.477 1 96.88 257 ALA A C 1
ATOM 2164 O O . ALA A 1 257 ? 3.865 -13.258 5.625 1 96.88 257 ALA A O 1
ATOM 2165 N N . ILE A 1 258 ? 4.688 -15.352 5.336 1 97.94 258 ILE A N 1
ATOM 2166 C CA . ILE A 1 258 ? 6.074 -15.008 5.633 1 97.94 258 ILE A CA 1
ATOM 2167 C C . ILE A 1 258 ? 6.863 -14.883 4.332 1 97.94 258 ILE A C 1
ATOM 2169 O O . ILE A 1 258 ? 6.961 -15.836 3.559 1 97.94 258 ILE A O 1
ATOM 2173 N N . GLY A 1 259 ? 7.414 -13.703 4.066 1 98.31 259 GLY A N 1
ATOM 2174 C CA . GLY A 1 259 ? 8.18 -13.461 2.855 1 98.31 259 GLY A CA 1
ATOM 2175 C C . GLY A 1 259 ? 9.648 -13.203 3.121 1 98.31 259 GLY A C 1
ATOM 2176 O O . GLY A 1 259 ? 10.039 -12.906 4.254 1 98.31 259 GLY A O 1
ATOM 2177 N N . THR A 1 260 ? 10.461 -13.383 2.086 1 98.12 260 THR A N 1
ATOM 2178 C CA . THR A 1 260 ? 11.883 -13.055 2.131 1 98.12 260 THR A CA 1
ATOM 2179 C C . THR A 1 260 ? 12.094 -11.547 2.061 1 98.12 260 THR A C 1
ATOM 2181 O O . THR A 1 260 ? 11.461 -10.867 1.255 1 98.12 260 THR A O 1
ATOM 2184 N N . GLU A 1 261 ? 12.953 -11.094 2.971 1 96.88 261 GLU A N 1
ATOM 2185 C CA . GLU A 1 261 ? 13.375 -9.703 2.83 1 96.88 261 GLU A CA 1
ATOM 2186 C C . GLU A 1 261 ? 14.242 -9.516 1.59 1 96.88 261 GLU A C 1
ATOM 2188 O O . GLU A 1 261 ? 15.273 -10.172 1.442 1 96.88 261 GLU A O 1
ATOM 2193 N N . ILE A 1 262 ? 13.82 -8.641 0.746 1 97.88 262 ILE A N 1
ATOM 2194 C CA . ILE A 1 262 ? 14.531 -8.445 -0.512 1 97.88 262 ILE A CA 1
ATOM 2195 C C . ILE A 1 262 ? 15.75 -7.547 -0.282 1 97.88 262 ILE A C 1
ATOM 2197 O O . ILE A 1 262 ? 15.633 -6.473 0.317 1 97.88 262 ILE A O 1
ATOM 2201 N N . GLU A 1 263 ? 16.891 -7.988 -0.69 1 97.62 263 GLU A N 1
ATOM 2202 C CA . GLU A 1 263 ? 18.125 -7.215 -0.614 1 97.62 263 GLU A CA 1
ATOM 2203 C C . GLU A 1 263 ? 18.328 -6.391 -1.88 1 97.62 263 GLU A C 1
ATOM 2205 O O . GLU A 1 263 ? 19.203 -6.703 -2.689 1 97.62 263 GLU A O 1
ATOM 2210 N N . TRP A 1 264 ? 17.703 -5.285 -1.888 1 96.44 264 TRP A N 1
ATOM 2211 C CA . TRP A 1 264 ? 17.734 -4.422 -3.062 1 96.44 264 TRP A CA 1
ATOM 2212 C C . TRP A 1 264 ? 19.125 -3.836 -3.279 1 96.44 264 TRP A C 1
ATOM 2214 O O . TRP A 1 264 ? 19.812 -3.471 -2.318 1 96.44 264 TRP A O 1
ATOM 2224 N N . TYR A 1 265 ? 19.547 -3.766 -4.613 1 96.12 265 TYR A N 1
ATOM 2225 C CA . TYR A 1 265 ? 20.734 -2.967 -4.934 1 96.12 265 TYR A CA 1
ATOM 2226 C C . TYR A 1 265 ? 20.438 -1.479 -4.762 1 96.12 265 TYR A C 1
ATOM 2228 O O . TYR A 1 265 ? 19.281 -1.076 -4.629 1 96.12 265 TYR A O 1
ATOM 2236 N N . ASP A 1 266 ? 21.453 -0.691 -4.695 1 91.62 266 ASP A N 1
ATOM 2237 C CA . ASP A 1 266 ? 21.328 0.743 -4.453 1 91.62 266 ASP A CA 1
ATOM 2238 C C . ASP A 1 266 ? 20.406 1.395 -5.477 1 91.62 266 ASP A C 1
ATOM 2240 O O . ASP A 1 266 ? 20.609 1.263 -6.684 1 91.62 266 ASP A O 1
ATOM 2244 N N . LYS A 1 267 ? 19.312 2.012 -4.992 1 89.69 267 LYS A N 1
ATOM 2245 C CA . LYS A 1 267 ? 18.359 2.797 -5.762 1 89.69 267 LYS A CA 1
ATOM 2246 C C . LYS A 1 267 ? 17.594 1.917 -6.746 1 89.69 267 LYS A C 1
ATOM 2248 O O . LYS A 1 267 ? 17.172 2.383 -7.809 1 89.69 267 LYS A O 1
ATOM 2253 N N . LYS A 1 268 ? 17.469 0.617 -6.426 1 93.31 268 LYS A N 1
ATOM 2254 C CA . LYS A 1 268 ? 16.797 -0.282 -7.363 1 93.31 268 LYS A CA 1
ATOM 2255 C C . LYS A 1 268 ? 15.516 -0.846 -6.762 1 93.31 268 LYS A C 1
ATOM 2257 O O . LYS A 1 268 ? 14.844 -1.675 -7.383 1 93.31 268 LYS A O 1
ATOM 2262 N N . SER A 1 269 ? 15.219 -0.322 -5.578 1 93.31 269 SER A N 1
ATOM 2263 C CA . SER A 1 269 ? 14.016 -0.827 -4.922 1 93.31 269 SER A CA 1
ATOM 2264 C C . SER A 1 269 ? 12.766 -0.516 -5.742 1 93.31 269 SER A C 1
ATOM 2266 O O . SER A 1 269 ? 12.602 0.602 -6.238 1 93.31 269 SER A O 1
ATOM 2268 N N . LEU A 1 270 ? 11.945 -1.544 -5.879 1 94.5 270 LEU A N 1
ATOM 2269 C CA . LEU A 1 270 ? 10.695 -1.376 -6.613 1 94.5 270 LEU A CA 1
ATOM 2270 C C . LEU A 1 270 ? 9.531 -1.135 -5.656 1 94.5 270 LEU A C 1
ATOM 2272 O O . LEU A 1 270 ? 8.445 -0.731 -6.078 1 94.5 270 LEU A O 1
ATOM 2276 N N . THR A 1 271 ? 9.719 -1.35 -4.359 1 93.06 271 THR A N 1
ATOM 2277 C CA . THR A 1 271 ? 8.633 -1.294 -3.389 1 93.06 271 THR A CA 1
ATOM 2278 C C . THR A 1 271 ? 8.656 0.026 -2.623 1 93.06 271 THR A C 1
ATOM 2280 O O . THR A 1 271 ? 7.668 0.399 -1.986 1 93.06 271 THR A O 1
ATOM 2283 N N . GLU A 1 272 ? 9.797 0.646 -2.631 1 88.88 272 GLU A N 1
ATOM 2284 C CA . GLU A 1 272 ? 9.969 1.912 -1.927 1 88.88 272 GLU A CA 1
ATOM 2285 C C . GLU A 1 272 ? 10.82 2.887 -2.74 1 88.88 272 GLU A C 1
ATOM 2287 O O . GLU A 1 272 ? 11.727 2.473 -3.467 1 88.88 272 GLU A O 1
ATOM 2292 N N . LYS A 1 273 ? 10.492 4.152 -2.65 1 85.12 273 LYS A N 1
ATOM 2293 C CA . LYS A 1 273 ? 11.258 5.195 -3.324 1 85.12 273 LYS A CA 1
ATOM 2294 C C . LYS A 1 273 ? 11.688 6.281 -2.346 1 85.12 273 LYS A C 1
ATOM 2296 O O . LYS A 1 273 ? 10.93 6.648 -1.445 1 85.12 273 LYS A O 1
ATOM 2301 N N . LEU A 1 274 ? 12.945 6.672 -2.553 1 85.5 274 LEU A N 1
ATOM 2302 C CA . LEU A 1 274 ? 13.477 7.785 -1.771 1 85.5 274 LEU A CA 1
ATOM 2303 C C . LEU A 1 274 ? 13.047 9.125 -2.371 1 85.5 274 LEU A C 1
ATOM 2305 O O . LEU A 1 274 ? 13.211 9.352 -3.57 1 85.5 274 LEU A O 1
ATOM 2309 N N . LEU A 1 275 ? 12.367 9.906 -1.575 1 82.75 275 LEU A N 1
ATOM 2310 C CA . LEU A 1 275 ? 11.922 11.227 -2.016 1 82.75 275 LEU A CA 1
ATOM 2311 C C . LEU A 1 275 ? 12.547 12.328 -1.161 1 82.75 275 LEU A C 1
ATOM 2313 O O . LEU A 1 275 ? 12.695 12.164 0.054 1 82.75 275 LEU A O 1
ATOM 2317 N N . LEU A 1 276 ? 13 13.359 -1.894 1 81.69 276 LEU A N 1
ATOM 2318 C CA . LEU A 1 276 ? 13.406 14.57 -1.196 1 81.69 276 LEU A CA 1
ATOM 2319 C C . LEU A 1 276 ? 12.258 15.562 -1.104 1 81.69 276 LEU A C 1
ATOM 2321 O O . LEU A 1 276 ? 11.695 15.969 -2.125 1 81.69 276 LEU A O 1
ATOM 2325 N N . VAL A 1 277 ? 11.82 15.828 0.149 1 78.88 277 VAL A N 1
ATOM 2326 C CA . VAL A 1 277 ? 10.672 16.703 0.349 1 78.88 277 VAL A CA 1
ATOM 2327 C C . VAL A 1 277 ? 11.094 17.953 1.124 1 78.88 277 VAL A C 1
ATOM 2329 O O . VAL A 1 277 ? 11.891 17.859 2.061 1 78.88 277 VAL A O 1
ATOM 2332 N N . ARG A 1 278 ? 10.57 19.031 0.601 1 74.12 278 ARG A N 1
ATOM 2333 C CA . ARG A 1 278 ? 10.836 20.281 1.296 1 74.12 278 ARG A CA 1
ATOM 2334 C C . ARG A 1 278 ? 9.742 20.594 2.309 1 74.12 278 ARG A C 1
ATOM 2336 O O . ARG A 1 278 ? 8.57 20.703 1.944 1 74.12 278 ARG A O 1
ATOM 2343 N N . LEU A 1 279 ? 10.016 20.484 3.592 1 72.69 279 LEU A N 1
ATOM 2344 C CA . LEU A 1 279 ? 9.047 20.781 4.637 1 72.69 279 LEU A CA 1
ATOM 2345 C C . LEU A 1 279 ? 9.094 22.25 5.027 1 72.69 279 LEU A C 1
ATOM 2347 O O . LEU A 1 279 ? 8.055 22.859 5.289 1 72.69 279 LEU A O 1
ATOM 2351 N N . ARG A 1 280 ? 10.336 22.797 5.199 1 66.5 280 ARG A N 1
ATOM 2352 C CA . ARG A 1 280 ? 10.531 24.203 5.543 1 66.5 280 ARG A CA 1
ATOM 2353 C C . ARG A 1 280 ? 11.445 24.891 4.531 1 66.5 280 ARG A C 1
ATOM 2355 O O . ARG A 1 280 ? 12.078 24.234 3.707 1 66.5 280 ARG A O 1
ATOM 2362 N N . LYS A 1 281 ? 11.445 26.125 4.535 1 59.09 281 LYS A N 1
ATOM 2363 C CA . LYS A 1 281 ? 12.328 26.859 3.645 1 59.09 281 LYS A CA 1
ATOM 2364 C C . LYS A 1 281 ? 13.75 26.312 3.688 1 59.09 281 LYS A C 1
ATOM 2366 O O . LYS A 1 281 ? 14.383 26.266 4.746 1 59.09 281 LYS A O 1
ATOM 2371 N N . GLY A 1 282 ? 14.047 25.75 2.561 1 60.81 282 GLY A N 1
ATOM 2372 C CA . GLY A 1 282 ? 15.422 25.344 2.33 1 60.81 282 GLY A CA 1
ATOM 2373 C C . GLY A 1 282 ? 15.742 23.969 2.906 1 60.81 282 GLY A C 1
ATOM 2374 O O . GLY A 1 282 ? 16.812 23.422 2.66 1 60.81 282 GLY A O 1
ATOM 2375 N N . SER A 1 283 ? 14.883 23.469 3.742 1 70.69 283 SER A N 1
ATOM 2376 C CA . SER A 1 283 ? 15.219 22.188 4.359 1 70.69 283 SER A CA 1
ATOM 2377 C C . SER A 1 283 ? 14.562 21.031 3.621 1 70.69 283 SER A C 1
ATOM 2379 O O . SER A 1 283 ? 13.375 21.078 3.305 1 70.69 283 SER A O 1
ATOM 2381 N N . GLN A 1 284 ? 15.5 20.172 3.262 1 75.81 284 GLN A N 1
ATOM 2382 C CA . GLN A 1 284 ? 15.016 18.984 2.568 1 75.81 284 GLN A CA 1
ATOM 2383 C C . GLN A 1 284 ? 15.148 17.734 3.443 1 75.81 284 GLN A C 1
ATOM 2385 O O . GLN A 1 284 ? 16.141 17.594 4.176 1 75.81 284 GLN A O 1
ATOM 2390 N N . VAL A 1 285 ? 14.156 17.047 3.488 1 80.75 285 VAL A N 1
ATOM 2391 C CA . VAL A 1 285 ? 14.172 15.812 4.246 1 80.75 285 VAL A CA 1
ATOM 2392 C C . VAL A 1 285 ? 14.023 14.625 3.299 1 80.75 285 VAL A C 1
ATOM 2394 O O . VAL A 1 285 ? 13.344 14.727 2.27 1 80.75 285 VAL A O 1
ATOM 2397 N N . GLN A 1 286 ? 14.773 13.555 3.646 1 81.75 286 GLN A N 1
ATOM 2398 C CA . GLN A 1 286 ? 14.641 12.32 2.887 1 81.75 286 GLN A CA 1
ATOM 2399 C C . GLN A 1 286 ? 13.492 11.469 3.416 1 81.75 286 GLN A C 1
ATOM 2401 O O . GLN A 1 286 ? 13.383 11.242 4.621 1 81.75 286 GLN A O 1
ATOM 2406 N N . VAL A 1 287 ? 12.633 11.156 2.414 1 84 287 VAL A N 1
ATOM 2407 C CA . VAL A 1 287 ? 11.445 10.406 2.797 1 84 287 VAL A CA 1
ATOM 2408 C C . VAL A 1 287 ? 11.344 9.133 1.964 1 84 287 VAL A C 1
ATOM 2410 O O . VAL A 1 287 ? 11.758 9.109 0.803 1 84 287 VAL A O 1
ATOM 2413 N N . ILE A 1 288 ? 10.812 8.102 2.652 1 83.56 288 ILE A N 1
ATOM 2414 C CA . ILE A 1 288 ? 10.555 6.855 1.939 1 83.56 288 ILE A CA 1
ATOM 2415 C C . ILE A 1 288 ? 9.062 6.754 1.61 1 83.56 288 ILE A C 1
ATOM 2417 O O . ILE A 1 288 ? 8.219 6.887 2.494 1 83.56 288 ILE A O 1
ATOM 2421 N N . GLU A 1 289 ? 8.781 6.637 0.333 1 83.62 289 GLU A N 1
ATOM 2422 C CA . GLU A 1 289 ? 7.406 6.422 -0.117 1 83.62 289 GLU A CA 1
ATOM 2423 C C . GLU A 1 289 ? 7.199 4.988 -0.592 1 83.62 289 GLU A C 1
ATOM 2425 O O . GLU A 1 289 ? 8.016 4.453 -1.35 1 83.62 289 GLU A O 1
ATOM 2430 N N . LYS A 1 290 ? 6.105 4.391 -0.145 1 83.94 290 LYS A N 1
ATOM 2431 C CA . LYS A 1 290 ? 5.77 3.045 -0.602 1 83.94 290 LYS A CA 1
ATOM 2432 C C . LYS A 1 290 ? 5.223 3.068 -2.027 1 83.94 290 LYS A C 1
ATOM 2434 O O . LYS A 1 290 ? 4.457 3.965 -2.389 1 83.94 290 LYS A O 1
ATOM 2439 N N . CYS A 1 291 ? 5.707 2.068 -2.842 1 85.69 291 CYS A N 1
ATOM 2440 C CA . CYS A 1 291 ? 5.309 1.974 -4.242 1 85.69 291 CYS A CA 1
ATOM 2441 C C . CYS A 1 291 ? 4.484 0.715 -4.488 1 85.69 291 CYS A C 1
ATOM 2443 O O . CYS A 1 291 ? 4.688 -0.306 -3.83 1 85.69 291 CYS A O 1
ATOM 2445 N N . ARG A 1 292 ? 3.527 0.88 -5.438 1 86.31 292 ARG A N 1
ATOM 2446 C CA . ARG A 1 292 ? 2.84 -0.314 -5.918 1 86.31 292 ARG A CA 1
ATOM 2447 C C . ARG A 1 292 ? 3.791 -1.213 -6.703 1 86.31 292 ARG A C 1
ATOM 2449 O O . ARG A 1 292 ? 4.473 -0.751 -7.621 1 86.31 292 ARG A O 1
ATOM 2456 N N . SER A 1 293 ? 3.871 -2.438 -6.297 1 93.31 293 SER A N 1
ATOM 2457 C CA . SER A 1 293 ? 4.789 -3.398 -6.902 1 93.31 293 SER A CA 1
ATOM 2458 C C . SER A 1 293 ? 4.371 -4.832 -6.59 1 93.31 293 SER A C 1
ATOM 2460 O O . SER A 1 293 ? 3.943 -5.129 -5.473 1 93.31 293 SER A O 1
ATOM 2462 N N . PHE A 1 294 ? 4.547 -5.684 -7.551 1 96.31 294 PHE A N 1
ATOM 2463 C CA . PHE A 1 294 ? 4.371 -7.113 -7.32 1 96.31 294 PHE A CA 1
ATOM 2464 C C . PHE A 1 294 ? 5.219 -7.582 -6.145 1 96.31 294 PHE A C 1
ATOM 2466 O O . PHE A 1 294 ? 4.805 -8.461 -5.383 1 96.31 294 PHE A O 1
ATOM 2473 N N . PHE A 1 295 ? 6.328 -6.977 -5.961 1 97.62 295 PHE A N 1
ATOM 2474 C CA . PHE A 1 295 ? 7.324 -7.453 -5.008 1 97.62 295 PHE A CA 1
ATOM 2475 C C . PHE A 1 295 ? 6.883 -7.172 -3.576 1 97.62 295 PHE A C 1
ATOM 2477 O O . PHE A 1 295 ? 7.465 -7.699 -2.625 1 97.62 295 PHE A O 1
ATOM 2484 N N . ASN A 1 296 ? 5.801 -6.383 -3.42 1 94.25 296 ASN A N 1
ATOM 2485 C CA . ASN A 1 296 ? 5.195 -6.281 -2.098 1 94.25 296 ASN A CA 1
ATOM 2486 C C . ASN A 1 296 ? 4.625 -7.617 -1.638 1 94.25 296 ASN A C 1
ATOM 2488 O O . ASN A 1 296 ? 4.352 -7.805 -0.451 1 94.25 296 ASN A O 1
ATOM 2492 N N . PHE A 1 297 ? 4.488 -8.516 -2.551 1 97 297 PHE A N 1
ATOM 2493 C CA . PHE A 1 297 ? 4.02 -9.867 -2.26 1 97 297 PHE A CA 1
ATOM 2494 C C . PHE A 1 297 ? 4.91 -10.539 -1.221 1 97 297 PHE A C 1
ATOM 2496 O O . PHE A 1 297 ? 4.434 -11.328 -0.403 1 97 297 PHE A O 1
ATOM 2503 N N . PHE A 1 298 ? 6.133 -10.195 -1.152 1 98.31 298 PHE A N 1
ATOM 2504 C CA . PHE A 1 298 ? 7.102 -10.891 -0.316 1 98.31 298 PHE A CA 1
ATOM 2505 C C . PHE A 1 298 ? 7.18 -10.258 1.067 1 98.31 298 PHE A C 1
ATOM 2507 O O . PHE A 1 298 ? 8.023 -10.641 1.884 1 98.31 298 PHE A O 1
ATOM 2514 N N . GLU A 1 299 ? 6.297 -9.32 1.293 1 94.62 299 GLU A N 1
ATOM 2515 C CA . GLU A 1 299 ? 6.207 -8.773 2.645 1 94.62 299 GLU A CA 1
ATOM 2516 C C . GLU A 1 299 ? 5.609 -9.789 3.611 1 94.62 299 GLU A C 1
ATOM 2518 O O . GLU A 1 299 ? 4.676 -10.516 3.26 1 94.62 299 GLU A O 1
ATOM 2523 N N . THR A 1 300 ? 6.113 -9.75 4.855 1 96.25 300 THR A N 1
ATOM 2524 C CA . THR A 1 300 ? 5.578 -10.625 5.898 1 96.25 300 THR A CA 1
ATOM 2525 C C . THR A 1 300 ? 4.371 -9.977 6.57 1 96.25 300 THR A C 1
ATOM 2527 O O . THR A 1 300 ? 4.426 -8.812 6.973 1 96.25 300 THR A O 1
ATOM 2530 N N . LYS A 1 301 ? 3.312 -10.75 6.621 1 92.44 301 LYS A N 1
ATOM 2531 C CA . LYS A 1 301 ? 2.082 -10.289 7.258 1 92.44 301 LYS A CA 1
ATOM 2532 C C . LYS A 1 301 ? 1.438 -11.398 8.078 1 92.44 301 LYS A C 1
ATOM 2534 O O . LYS A 1 301 ? 1.538 -12.578 7.723 1 92.44 301 LYS A O 1
ATOM 2539 N N . ILE A 1 302 ? 0.769 -10.984 9.102 1 92 302 ILE A N 1
ATOM 2540 C CA . ILE A 1 302 ? 0.012 -11.922 9.93 1 92 302 ILE A CA 1
ATOM 2541 C C . ILE A 1 302 ? -1.458 -11.508 9.961 1 92 302 ILE A C 1
ATOM 2543 O O . ILE A 1 302 ? -1.779 -10.359 10.258 1 92 302 ILE A O 1
ATOM 2547 N N . TYR A 1 303 ? -2.281 -12.469 9.602 1 89.56 303 TYR A N 1
ATOM 2548 C CA . TYR A 1 303 ? -3.719 -12.227 9.586 1 89.56 303 TYR A CA 1
ATOM 2549 C C . TYR A 1 303 ? -4.422 -13.016 10.68 1 89.56 303 TYR A C 1
ATOM 2551 O O . TYR A 1 303 ? -4.414 -14.25 10.664 1 89.56 303 TYR A O 1
ATOM 2559 N N . GLU A 1 304 ? -5 -12.422 11.648 1 82.56 304 GLU A N 1
ATOM 2560 C CA . GLU A 1 304 ? -5.516 -13.078 12.844 1 82.56 304 GLU A CA 1
ATOM 2561 C C . GLU A 1 304 ? -7.012 -13.344 12.727 1 82.56 304 GLU A C 1
ATOM 2563 O O . GLU A 1 304 ? -7.559 -14.188 13.445 1 82.56 304 GLU A O 1
ATOM 2568 N N . GLN A 1 305 ? -7.82 -12.711 11.914 1 70.38 305 GLN A N 1
ATOM 2569 C CA . GLN A 1 305 ? -9.234 -12.914 12.211 1 70.38 305 GLN A CA 1
ATOM 2570 C C . GLN A 1 305 ? -9.977 -13.469 10.992 1 70.38 305 GLN A C 1
ATOM 2572 O O . GLN A 1 305 ? -9.68 -13.086 9.859 1 70.38 305 GLN A O 1
ATOM 2577 N N . GLY A 1 306 ? -10.695 -14.578 11.398 1 69.25 306 GLY A N 1
ATOM 2578 C CA . GLY A 1 306 ? -11.938 -14.82 10.672 1 69.25 306 GLY A CA 1
ATOM 2579 C C . GLY A 1 306 ? -11.805 -15.883 9.602 1 69.25 306 GLY A C 1
ATOM 2580 O O . GLY A 1 306 ? -12.555 -15.883 8.617 1 69.25 306 GLY A O 1
ATOM 2581 N N . PHE A 1 307 ? -10.641 -16.828 9.719 1 85.88 307 PHE A N 1
ATOM 2582 C CA . PHE A 1 307 ? -10.648 -17.766 8.609 1 85.88 307 PHE A CA 1
ATOM 2583 C C . PHE A 1 307 ? -11.047 -19.156 9.094 1 85.88 307 PHE A C 1
ATOM 2585 O O . PHE A 1 307 ? -10.836 -19.5 10.258 1 85.88 307 PHE A O 1
ATOM 2592 N N . ILE A 1 308 ? -11.703 -19.875 8.289 1 89.81 308 ILE A N 1
ATOM 2593 C CA . ILE A 1 308 ? -12.055 -21.281 8.508 1 89.81 308 ILE A CA 1
ATOM 2594 C C . ILE A 1 308 ? -11.336 -22.156 7.492 1 89.81 308 ILE A C 1
ATOM 2596 O O . ILE A 1 308 ? -11.266 -21.812 6.309 1 89.81 308 ILE A O 1
ATOM 2600 N N . PHE A 1 309 ? -10.836 -23.234 8.07 1 89.5 309 PHE A N 1
ATOM 2601 C CA . PHE A 1 309 ? -10.188 -24.172 7.164 1 89.5 309 PHE A CA 1
ATOM 2602 C C . PHE A 1 309 ? -11.188 -25.172 6.609 1 89.5 309 PHE A C 1
ATOM 2604 O O . PHE A 1 309 ? -11.898 -25.828 7.367 1 89.5 309 PHE A O 1
ATOM 2611 N N . ASN A 1 310 ? -11.203 -25.234 5.285 1 85.69 310 ASN A N 1
ATOM 2612 C CA . ASN A 1 310 ? -12.047 -26.203 4.586 1 85.69 310 ASN A CA 1
ATOM 2613 C C . ASN A 1 310 ? -11.297 -27.484 4.285 1 85.69 310 ASN A C 1
ATOM 2615 O O . ASN A 1 310 ? -10.469 -27.531 3.371 1 85.69 310 ASN A O 1
ATOM 2619 N N . GLU A 1 311 ? -11.648 -28.562 4.824 1 83.81 311 GLU A N 1
ATOM 2620 C CA . GLU A 1 311 ? -10.945 -29.828 4.688 1 83.81 311 GLU A CA 1
ATOM 2621 C C . GLU A 1 311 ? -11.188 -30.453 3.314 1 83.81 311 GLU A C 1
ATOM 2623 O O . GLU A 1 311 ? -10.367 -31.234 2.828 1 83.81 311 GLU A O 1
ATOM 2628 N N . GLU A 1 312 ? -12.258 -30.062 2.695 1 77.06 312 GLU A N 1
ATOM 2629 C CA . GLU A 1 312 ? -12.555 -30.594 1.374 1 77.06 312 GLU A CA 1
ATOM 2630 C C . GLU A 1 312 ? -11.617 -30.031 0.315 1 77.06 312 GLU A C 1
ATOM 2632 O O . GLU A 1 312 ? -11.055 -30.766 -0.494 1 77.06 312 GLU A O 1
ATOM 2637 N N . SER A 1 313 ? -11.445 -28.781 0.425 1 76.12 313 SER A N 1
ATOM 2638 C CA . SER A 1 313 ? -10.641 -28.109 -0.589 1 76.12 313 SER A CA 1
ATOM 2639 C C . SER A 1 313 ? -9.195 -27.938 -0.119 1 76.12 313 SER A C 1
ATOM 2641 O O . SER A 1 313 ? -8.305 -27.656 -0.923 1 76.12 313 SER A O 1
ATOM 2643 N N . GLY A 1 314 ? -9.023 -28.109 1.156 1 82.19 314 GLY A N 1
ATOM 2644 C CA . GLY A 1 314 ? -7.699 -27.859 1.706 1 82.19 314 GLY A CA 1
ATOM 2645 C C . GLY A 1 314 ? -7.305 -26.406 1.695 1 82.19 314 GLY A C 1
ATOM 2646 O O . GLY A 1 314 ? -6.117 -26.062 1.684 1 82.19 314 GLY A O 1
ATOM 2647 N N . GLU A 1 315 ? -8.32 -25.547 1.621 1 86.44 315 GLU A N 1
ATOM 2648 C CA . GLU A 1 315 ? -8.07 -24.109 1.519 1 86.44 315 GLU A CA 1
ATOM 2649 C C . GLU A 1 315 ? -8.867 -23.344 2.568 1 86.44 315 GLU A C 1
ATOM 2651 O O . GLU A 1 315 ? -9.766 -23.891 3.203 1 86.44 315 GLU A O 1
ATOM 2656 N N . LEU A 1 316 ? -8.438 -22.094 2.785 1 89.06 316 LEU A N 1
ATOM 2657 C CA . LEU A 1 316 ? -9.141 -21.219 3.727 1 89.06 316 LEU A CA 1
ATOM 2658 C C . LEU A 1 316 ? -10.406 -20.656 3.1 1 89.06 316 LEU A C 1
ATOM 2660 O O . LEU A 1 316 ? -10.469 -20.453 1.884 1 89.06 316 LEU A O 1
ATOM 2664 N N . LYS A 1 317 ? -11.352 -20.484 3.996 1 86 317 LYS A N 1
ATOM 2665 C CA . LYS A 1 317 ? -12.57 -19.766 3.631 1 86 317 LYS A CA 1
ATOM 2666 C C . LYS A 1 317 ? -12.734 -18.5 4.461 1 86 317 LYS A C 1
ATOM 2668 O O . LYS A 1 317 ? -12.234 -18.422 5.586 1 86 317 LYS A O 1
ATOM 2673 N N . GLY A 1 318 ? -13.445 -17.531 3.818 1 85.31 318 GLY A N 1
ATOM 2674 C CA . GLY A 1 318 ? -13.641 -16.219 4.426 1 85.31 318 GLY A CA 1
ATOM 2675 C C . GLY A 1 318 ? -13.18 -15.078 3.543 1 85.31 318 GLY A C 1
ATOM 2676 O O . GLY A 1 318 ? -13.055 -15.234 2.326 1 85.31 318 GLY A O 1
ATOM 2677 N N . LEU A 1 319 ? -13.086 -13.953 4.184 1 85.5 319 LEU A N 1
ATOM 2678 C CA . LEU A 1 319 ? -1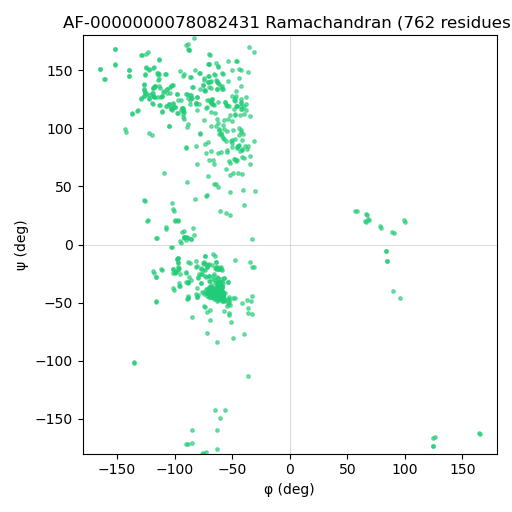2.516 -12.805 3.482 1 85.5 319 LEU A CA 1
ATOM 2679 C C . LEU A 1 319 ? -10.992 -12.906 3.428 1 85.5 319 LEU A C 1
ATOM 2681 O O . LEU A 1 319 ? -10.305 -12.508 4.371 1 85.5 319 LEU A O 1
ATOM 2685 N N . LEU A 1 320 ? -10.555 -13.422 2.316 1 88.81 320 LEU A N 1
ATOM 2686 C CA . LEU A 1 320 ? -9.156 -13.805 2.207 1 88.81 320 LEU A CA 1
ATOM 2687 C C . LEU A 1 320 ? -8.305 -12.625 1.761 1 88.81 320 LEU A C 1
ATOM 2689 O O . LEU A 1 320 ? -8.758 -11.781 0.981 1 88.81 320 LEU A O 1
ATOM 2693 N N . PRO A 1 321 ? -7.141 -12.578 2.287 1 91 321 PRO A N 1
ATOM 2694 C CA . PRO A 1 321 ? -6.215 -11.547 1.804 1 91 321 PRO A CA 1
ATOM 2695 C C . PRO A 1 321 ? -5.727 -11.82 0.383 1 91 321 PRO A C 1
ATOM 2697 O O . PRO A 1 321 ? -5.602 -12.977 -0.022 1 91 321 PRO A O 1
ATOM 2700 N N . MET A 1 322 ? -5.344 -10.797 -0.269 1 89.62 322 MET A N 1
ATOM 2701 C CA . MET A 1 322 ? -4.945 -10.883 -1.672 1 89.62 322 MET A CA 1
ATOM 2702 C C . MET A 1 322 ? -3.668 -11.695 -1.829 1 89.62 322 MET A C 1
ATOM 2704 O O . MET A 1 322 ? -3.51 -12.43 -2.807 1 89.62 322 MET A O 1
ATOM 2708 N N . ASP A 1 323 ? -2.719 -11.531 -0.945 1 93.75 323 ASP A N 1
ATOM 2709 C CA . ASP A 1 323 ? -1.47 -12.273 -1.106 1 93.75 323 ASP A CA 1
ATOM 2710 C C . ASP A 1 323 ? -1.709 -13.781 -1.029 1 93.75 323 ASP A C 1
ATOM 2712 O O . ASP A 1 323 ? -1.059 -14.555 -1.735 1 93.75 323 ASP A O 1
ATOM 2716 N N . TYR A 1 324 ? -2.646 -14.164 -0.238 1 94.69 324 TYR A N 1
ATOM 2717 C CA . TYR A 1 324 ? -2.982 -15.578 -0.176 1 94.69 324 TYR A CA 1
ATOM 2718 C C . TYR A 1 324 ? -3.604 -16.047 -1.484 1 94.69 324 TYR A C 1
ATOM 2720 O O . TYR A 1 324 ? -3.301 -17.156 -1.964 1 94.69 324 TYR A O 1
ATOM 2728 N N . ILE A 1 325 ? -4.426 -15.312 -2.043 1 91.38 325 ILE A N 1
ATOM 2729 C CA . ILE A 1 325 ? -5.07 -15.648 -3.307 1 91.38 325 ILE A CA 1
ATOM 2730 C C . ILE A 1 325 ? -4.02 -15.75 -4.41 1 91.38 325 ILE A C 1
ATOM 2732 O O . ILE A 1 325 ? -4.07 -16.672 -5.242 1 91.38 325 ILE A O 1
ATOM 2736 N N . ILE A 1 326 ? -3.104 -14.828 -4.41 1 95.12 326 ILE A N 1
ATOM 2737 C CA . ILE A 1 326 ? -1.988 -14.891 -5.352 1 95.12 326 ILE A CA 1
ATOM 2738 C C . ILE A 1 326 ? -1.219 -16.203 -5.148 1 95.12 326 ILE A C 1
ATOM 2740 O O . ILE A 1 326 ? -0.845 -16.859 -6.121 1 95.12 326 ILE A O 1
ATOM 2744 N N . GLY A 1 327 ? -1.014 -16.5 -3.893 1 96.88 327 GLY A N 1
ATOM 2745 C CA . GLY A 1 327 ? -0.357 -17.75 -3.572 1 96.88 327 GLY A CA 1
ATOM 2746 C C . GLY A 1 327 ? -1.09 -18.969 -4.117 1 96.88 327 GLY A C 1
ATOM 2747 O O . GLY A 1 327 ? -0.481 -19.844 -4.738 1 96.88 327 GLY A O 1
ATOM 2748 N N . LEU A 1 328 ? -2.352 -18.984 -3.969 1 93.25 328 LEU A N 1
ATOM 2749 C CA . LEU A 1 328 ? -3.172 -20.094 -4.438 1 93.25 328 LEU A CA 1
ATOM 2750 C C . LEU A 1 328 ? -3.176 -20.172 -5.961 1 93.25 328 LEU A C 1
ATOM 2752 O O . LEU A 1 328 ? -3.078 -21.25 -6.539 1 93.25 328 LEU A O 1
ATOM 2756 N N . ALA A 1 329 ? -3.338 -19.078 -6.566 1 92.12 329 ALA A N 1
ATOM 2757 C CA . ALA A 1 329 ? -3.318 -19.031 -8.023 1 92.12 329 ALA A CA 1
ATOM 2758 C C . ALA A 1 329 ? -1.985 -19.531 -8.578 1 92.12 329 ALA A C 1
ATOM 2760 O O . ALA A 1 329 ? -1.95 -20.281 -9.547 1 92.12 329 ALA A O 1
ATOM 2761 N N . THR A 1 330 ? -0.904 -19.094 -7.945 1 96.69 330 THR A N 1
ATOM 2762 C CA . THR A 1 330 ? 0.429 -19.516 -8.359 1 96.69 330 THR A CA 1
ATOM 2763 C C . THR A 1 330 ? 0.599 -21.016 -8.195 1 96.69 330 THR A C 1
ATOM 2765 O O . THR A 1 330 ? 1.054 -21.703 -9.109 1 96.69 330 THR A O 1
ATOM 2768 N N . ARG A 1 331 ? 0.124 -21.484 -7.109 1 95.12 331 ARG A N 1
ATOM 2769 C CA . ARG A 1 331 ? 0.283 -22.906 -6.77 1 95.12 331 ARG A CA 1
ATOM 2770 C C . ARG A 1 331 ? -0.598 -23.781 -7.652 1 95.12 331 ARG A C 1
ATOM 2772 O O . ARG A 1 331 ? -0.144 -24.797 -8.164 1 95.12 331 ARG A O 1
ATOM 2779 N N . ASN A 1 332 ? -1.794 -23.359 -7.875 1 90.75 332 ASN A N 1
ATOM 2780 C CA . ASN A 1 332 ? -2.789 -24.25 -8.453 1 90.75 332 ASN A CA 1
ATOM 2781 C C . ASN A 1 332 ? -2.949 -24.016 -9.953 1 90.75 332 ASN A C 1
ATOM 2783 O O . ASN A 1 332 ? -3.365 -24.922 -10.688 1 90.75 332 ASN A O 1
ATOM 2787 N N . GLN A 1 333 ? -2.604 -22.844 -10.359 1 90.88 333 GLN A N 1
ATOM 2788 C CA . GLN A 1 333 ? -2.869 -22.531 -11.758 1 90.88 333 GLN A CA 1
ATOM 2789 C C . GLN A 1 333 ? -1.573 -22.297 -12.523 1 90.88 333 GLN A C 1
ATOM 2791 O O . GLN A 1 333 ? -1.312 -22.953 -13.531 1 90.88 333 GLN A O 1
ATOM 2796 N N . ILE A 1 334 ? -0.747 -21.516 -12.039 1 95 334 ILE A N 1
ATOM 2797 C CA . ILE A 1 334 ? 0.416 -21.062 -12.789 1 95 334 ILE A CA 1
ATOM 2798 C C . ILE A 1 334 ? 1.436 -22.203 -12.898 1 95 334 ILE A C 1
ATOM 2800 O O . ILE A 1 334 ? 1.803 -22.609 -14 1 95 334 ILE A O 1
ATOM 2804 N N . ILE A 1 335 ? 1.814 -22.75 -11.844 1 96.81 335 ILE A N 1
ATOM 2805 C CA . ILE A 1 335 ? 2.902 -23.719 -11.812 1 96.81 335 ILE A CA 1
ATOM 2806 C C . ILE A 1 335 ? 2.514 -24.953 -12.617 1 96.81 335 ILE A C 1
ATOM 2808 O O . ILE A 1 335 ? 3.252 -25.391 -13.516 1 96.81 335 ILE A O 1
ATOM 2812 N N . PRO A 1 336 ? 1.364 -25.469 -12.461 1 94.5 336 PRO A N 1
ATOM 2813 C CA . PRO A 1 336 ? 1.045 -26.688 -13.203 1 94.5 336 PRO A CA 1
ATOM 2814 C C . PRO A 1 336 ? 0.815 -26.438 -14.695 1 94.5 336 PRO A C 1
ATOM 2816 O O . PRO A 1 336 ? 1.084 -27.312 -15.523 1 94.5 336 PRO A O 1
ATOM 2819 N N . HIS A 1 337 ? 0.366 -25.219 -15.023 1 94 337 HIS A N 1
ATOM 2820 C CA . HIS A 1 337 ? -0.029 -24.969 -16.406 1 94 337 HIS A CA 1
ATOM 2821 C C . HIS A 1 337 ? 0.708 -23.766 -16.984 1 94 337 HIS A C 1
ATOM 2823 O O . HIS A 1 337 ? 0.134 -22.984 -17.75 1 94 337 HIS A O 1
ATOM 2829 N N . ALA A 1 338 ? 1.901 -23.641 -16.625 1 95.19 338 ALA A N 1
ATOM 2830 C CA . ALA A 1 338 ? 2.693 -22.469 -16.984 1 95.19 338 ALA A CA 1
ATOM 2831 C C . ALA A 1 338 ? 2.787 -22.312 -18.5 1 95.19 338 ALA A C 1
ATOM 2833 O O . ALA A 1 338 ? 2.713 -21.203 -19.031 1 95.19 338 ALA A O 1
ATOM 2834 N N . ALA A 1 339 ? 2.949 -23.406 -19.234 1 92.12 339 ALA A N 1
ATOM 2835 C CA . ALA A 1 339 ? 3.078 -23.359 -20.688 1 92.12 339 ALA A CA 1
ATOM 2836 C C . ALA A 1 339 ? 1.809 -22.828 -21.328 1 92.12 339 ALA A C 1
ATOM 2838 O O . ALA A 1 339 ? 1.875 -22.078 -22.328 1 92.12 339 ALA A O 1
ATOM 2839 N N . LEU A 1 340 ? 0.729 -23.172 -20.766 1 90.62 340 LEU A N 1
ATOM 2840 C CA . LEU A 1 340 ? -0.543 -22.672 -21.281 1 90.62 340 LEU A CA 1
ATOM 2841 C C . LEU A 1 340 ? -0.687 -21.172 -21.047 1 90.62 340 LEU A C 1
ATOM 2843 O O . LEU A 1 340 ? -1.116 -20.438 -21.922 1 90.62 340 LEU A O 1
ATOM 2847 N N . TRP A 1 341 ? -0.332 -20.797 -19.891 1 91.62 341 TRP A N 1
ATOM 2848 C CA . TRP A 1 341 ? -0.393 -19.391 -19.531 1 91.62 341 TRP A CA 1
ATOM 2849 C C . TRP A 1 341 ? 0.559 -18.562 -20.406 1 91.62 341 TRP A C 1
ATOM 2851 O O . TRP A 1 341 ? 0.208 -17.484 -20.875 1 91.62 341 TRP A O 1
ATOM 2861 N N . TYR A 1 342 ? 1.696 -19.125 -20.625 1 92.19 342 TYR A N 1
ATOM 2862 C CA . TYR A 1 342 ? 2.693 -18.484 -21.469 1 92.19 342 TYR A CA 1
ATOM 2863 C C . TYR A 1 342 ? 2.146 -18.234 -22.875 1 92.19 342 TYR A C 1
ATOM 2865 O O . TYR A 1 342 ? 2.408 -17.188 -23.469 1 92.19 342 TYR A O 1
ATOM 2873 N N . LYS A 1 343 ? 1.433 -19.062 -23.297 1 85.38 343 LYS A N 1
ATOM 2874 C CA . LYS A 1 343 ? 0.894 -18.984 -24.656 1 85.38 343 LYS A CA 1
ATOM 2875 C C . LYS A 1 343 ? -0.459 -18.281 -24.672 1 85.38 343 LYS A C 1
ATOM 2877 O O . LYS A 1 343 ? -1.086 -18.141 -25.719 1 85.38 343 LYS A O 1
ATOM 2882 N N . HIS A 1 344 ? -0.891 -17.734 -23.531 1 75 344 HIS A N 1
ATOM 2883 C CA . HIS A 1 344 ? -2.168 -17.047 -23.359 1 75 344 HIS A CA 1
ATOM 2884 C C . HIS A 1 344 ? -3.334 -17.953 -23.75 1 75 344 HIS A C 1
ATOM 2886 O O . HIS A 1 344 ? -4.273 -17.516 -24.406 1 75 344 HIS A O 1
ATOM 2892 N N . GLU A 1 345 ? -3.146 -19.188 -23.594 1 61.41 345 GLU A N 1
ATOM 2893 C CA . GLU A 1 345 ? -4.215 -20.156 -23.812 1 61.41 345 GLU A CA 1
ATOM 2894 C C . GLU A 1 345 ? -4.949 -20.469 -22.516 1 61.41 345 GLU A C 1
ATOM 2896 O O . GLU A 1 345 ? -4.328 -20.594 -21.453 1 61.41 345 GLU A O 1
ATOM 2901 N N . GLU A 1 346 ? -6.34 -20.156 -22.391 1 55.56 346 GLU A N 1
ATOM 2902 C CA . GLU A 1 346 ? -7.066 -20.438 -21.156 1 55.56 346 GLU A CA 1
ATOM 2903 C C . GLU A 1 346 ? -7.082 -21.938 -20.859 1 55.56 346 GLU A C 1
ATOM 2905 O O . GLU A 1 346 ? -7.121 -22.766 -21.766 1 55.56 346 GLU A O 1
ATOM 2910 N N . GLU A 1 347 ? -6.918 -22.375 -19.641 1 52.84 347 GLU A N 1
ATOM 2911 C CA . GLU A 1 347 ? -6.926 -23.75 -19.156 1 52.84 347 GLU A CA 1
ATOM 2912 C C . GLU A 1 347 ? -8.148 -24.516 -19.672 1 52.84 347 GLU A C 1
ATOM 2914 O O . GLU A 1 347 ? -8.055 -25.703 -20 1 52.84 347 GLU A O 1
ATOM 2919 N N . ASN A 1 348 ? -9.367 -24.047 -19.656 1 46.62 348 ASN A N 1
ATOM 2920 C CA . ASN A 1 348 ? -10.609 -24.688 -20.062 1 46.62 348 ASN A CA 1
ATOM 2921 C C . ASN A 1 348 ? -10.633 -24.953 -21.562 1 46.62 348 ASN A C 1
ATOM 2923 O O . ASN A 1 348 ? -11.469 -25.719 -22.047 1 46.62 348 ASN A O 1
ATOM 2927 N N . CYS A 1 349 ? -9.961 -24.266 -22.297 1 41.56 349 CYS A N 1
ATOM 2928 C CA . CYS A 1 349 ? -10.023 -24.438 -23.734 1 41.56 349 CYS A CA 1
ATOM 2929 C C . CYS A 1 349 ? -9.367 -25.766 -24.156 1 41.56 349 CYS A C 1
ATOM 2931 O O . CYS A 1 349 ? -9.492 -26.188 -25.297 1 41.56 349 CYS A O 1
ATOM 2933 N N . VAL A 1 350 ? -8.617 -26.344 -23.344 1 42.09 350 VAL A N 1
ATOM 2934 C CA . VAL A 1 350 ? -7.887 -27.5 -23.828 1 42.09 350 VAL A CA 1
ATOM 2935 C C . VAL A 1 350 ? -8.742 -28.766 -23.672 1 42.09 350 VAL A C 1
ATOM 2937 O O . VAL A 1 350 ? -8.336 -29.859 -24.078 1 42.09 350 VAL A O 1
ATOM 2940 N N . GLN A 1 351 ? -9.758 -28.859 -22.969 1 35.94 351 GLN A N 1
ATOM 2941 C CA . GLN A 1 351 ? -10.305 -30.188 -22.734 1 35.94 351 GLN A CA 1
ATOM 2942 C C . GLN A 1 351 ? -10.961 -30.75 -24 1 35.94 351 GLN A C 1
ATOM 2944 O O . GLN A 1 351 ? -11.227 -31.953 -24.078 1 35.94 351 GLN A O 1
ATOM 2949 N N . ASP A 1 352 ? -12.047 -30.125 -24.734 1 33.47 352 ASP A N 1
ATOM 2950 C CA . ASP A 1 352 ? -12.836 -31.016 -25.594 1 33.47 352 ASP A CA 1
ATOM 2951 C C . ASP A 1 352 ? -11.984 -31.609 -26.703 1 33.47 352 ASP A C 1
ATOM 2953 O O . ASP A 1 352 ? -10.914 -31.078 -27.031 1 33.47 352 ASP A O 1
ATOM 2957 N N . ASP A 1 353 ? -12.695 -32.219 -28.078 1 33.19 353 ASP A N 1
ATOM 2958 C CA . ASP A 1 353 ? -12.352 -33.188 -29.094 1 33.19 353 ASP A CA 1
ATOM 2959 C C . ASP A 1 353 ? -11.078 -32.781 -29.844 1 33.19 353 ASP A C 1
ATOM 2961 O O . ASP A 1 353 ? -10.625 -31.641 -29.734 1 33.19 353 ASP A O 1
ATOM 2965 N N . GLU A 1 354 ? -10.938 -33.25 -31.5 1 31.86 354 GLU A N 1
ATOM 2966 C CA . GLU A 1 354 ? -10.141 -33.594 -32.656 1 31.86 354 GLU A CA 1
ATOM 2967 C C . GLU A 1 354 ? -9.43 -32.344 -33.219 1 31.86 354 GLU A C 1
ATOM 2969 O O . GLU A 1 354 ? -8.273 -32.438 -33.625 1 31.86 354 GLU A O 1
ATOM 2974 N N . THR A 1 355 ? -10.242 -31.438 -33.969 1 28.59 355 THR A N 1
ATOM 2975 C CA . THR A 1 355 ? -9.836 -30.5 -35 1 28.59 355 THR A CA 1
ATOM 2976 C C . THR A 1 355 ? -9 -29.375 -34.438 1 28.59 355 THR A C 1
ATOM 2978 O O . THR A 1 355 ? -9.523 -28.516 -33.719 1 28.59 355 THR A O 1
ATOM 2981 N N . ILE A 1 356 ? -7.863 -29.625 -34.25 1 30.38 356 ILE A N 1
ATOM 2982 C CA . ILE A 1 356 ? -6.844 -28.609 -33.969 1 30.38 356 ILE A CA 1
ATOM 2983 C C . ILE A 1 356 ? -6.902 -27.531 -35.062 1 30.38 356 ILE A C 1
ATOM 2985 O O . ILE A 1 356 ? -6.598 -27.797 -36.219 1 30.38 356 ILE A O 1
ATOM 2989 N N . ILE A 1 357 ? -7.867 -26.609 -35.219 1 26.91 357 ILE A N 1
ATOM 2990 C CA . ILE A 1 357 ? -7.656 -25.5 -36.125 1 26.91 357 ILE A CA 1
ATOM 2991 C C . ILE A 1 357 ? -6.254 -24.922 -35.938 1 26.91 357 ILE A C 1
ATOM 2993 O O . ILE A 1 357 ? -5.789 -24.781 -34.812 1 26.91 357 ILE A O 1
ATOM 2997 N N . PRO A 1 358 ? -5.578 -24.453 -37.156 1 27.03 358 PRO A N 1
ATOM 2998 C CA . PRO A 1 358 ? -4.406 -23.625 -37.438 1 27.03 358 PRO A CA 1
ATOM 2999 C C . PRO A 1 358 ? -4.293 -22.406 -36.531 1 27.03 358 PRO A C 1
ATOM 3001 O O . PRO A 1 358 ? -5.305 -21.797 -36.188 1 27.03 358 PRO A O 1
ATOM 3004 N N . TRP A 1 359 ? -3.367 -22.344 -35.812 1 27.2 359 TRP A N 1
ATOM 3005 C CA . TRP A 1 359 ? -2.682 -21.156 -35.312 1 27.2 359 TRP A CA 1
ATOM 3006 C C . TRP A 1 359 ? -2.656 -20.047 -36.344 1 27.2 359 TRP A C 1
ATOM 3008 O O . TRP A 1 359 ? -2.068 -20.219 -37.406 1 27.2 359 TRP A O 1
ATOM 3018 N N . ALA A 1 360 ? -3.709 -19.234 -36.688 1 24.25 360 ALA A N 1
ATOM 3019 C CA . ALA A 1 360 ? -3.543 -18.172 -37.688 1 24.25 360 ALA A CA 1
ATOM 3020 C C . ALA A 1 360 ? -2.16 -17.531 -37.594 1 24.25 360 ALA A C 1
ATOM 3022 O O . ALA A 1 360 ? -1.555 -17.516 -36.5 1 24.25 360 ALA A O 1
ATOM 3023 N N . GLU A 1 361 ? -1.525 -17 -38.812 1 25.47 361 GLU A N 1
ATOM 3024 C CA . GLU A 1 361 ? -0.53 -16.109 -39.375 1 25.47 361 GLU A CA 1
ATOM 3025 C C . GLU A 1 361 ? -0.505 -14.766 -38.625 1 25.47 361 GLU A C 1
ATOM 3027 O O . GLU A 1 361 ? 0.466 -14.016 -38.719 1 25.47 361 GLU A O 1
ATOM 3032 N N . GLY A 1 362 ? -1.602 -14.023 -38.375 1 23.72 362 GLY A N 1
ATOM 3033 C CA . GLY A 1 362 ? -1.272 -12.609 -38.375 1 23.72 362 GLY A CA 1
ATOM 3034 C C . GLY A 1 362 ? -0.206 -12.234 -37.375 1 23.72 362 GLY A C 1
ATOM 3035 O O . GLY A 1 362 ? -0.395 -12.414 -36.156 1 23.72 362 GLY A O 1
ATOM 3036 N N . TRP A 1 363 ? 1.115 -12.25 -37.812 1 23.22 363 TRP A N 1
ATOM 3037 C CA . TRP A 1 363 ? 2.344 -11.57 -37.438 1 23.22 363 TRP A CA 1
ATOM 3038 C C . TRP A 1 363 ? 2.043 -10.164 -36.906 1 23.22 363 TRP A C 1
ATOM 3040 O O . TRP A 1 363 ? 0.979 -9.609 -37.188 1 23.22 363 TRP A O 1
ATOM 3050 N N . TYR A 1 364 ? 3.105 -9.648 -36.281 1 23.59 364 TYR A N 1
ATOM 3051 C CA . TYR A 1 364 ? 3.73 -8.344 -36.062 1 23.59 364 TYR A CA 1
ATOM 3052 C C . TYR A 1 364 ? 3.863 -7.598 -37.406 1 23.59 364 TYR A C 1
ATOM 3054 O O . TYR A 1 364 ? 4.547 -8.062 -38.312 1 23.59 364 TYR A O 1
ATOM 3062 N N . GLU A 1 365 ? 2.924 -7.02 -38.125 1 23.53 365 GLU A N 1
ATOM 3063 C CA . GLU A 1 365 ? 3.324 -5.906 -39 1 23.53 365 GLU A CA 1
ATOM 3064 C C . GLU A 1 365 ? 4.285 -4.969 -38.25 1 23.53 365 GLU A C 1
ATOM 3066 O O . GLU A 1 365 ? 4 -4.516 -37.156 1 23.53 365 GLU A O 1
ATOM 3071 N N . TYR A 1 366 ? 5.578 -5.188 -38.594 1 22.86 366 TYR A N 1
ATOM 3072 C CA . TYR A 1 366 ? 6.715 -4.273 -38.594 1 22.86 366 TYR A CA 1
ATOM 3073 C C . TYR A 1 366 ? 6.277 -2.859 -38.969 1 22.86 366 TYR A C 1
ATOM 3075 O O . TYR A 1 366 ? 5.793 -2.619 -40.062 1 22.86 366 TYR A O 1
ATOM 3083 N N . VAL A 1 367 ? 5.516 -2.117 -38.156 1 23.33 367 VAL A N 1
ATOM 3084 C CA . VAL A 1 367 ? 5.508 -0.684 -38.438 1 23.33 367 VAL A CA 1
ATOM 3085 C C . VAL A 1 367 ? 6.941 -0.176 -38.594 1 23.33 367 VAL A C 1
ATOM 3087 O O . VAL A 1 367 ? 7.684 -0.108 -37.594 1 23.33 367 VAL A O 1
ATOM 3090 N N . ILE A 1 368 ? 7.656 -0.713 -39.594 1 22.06 368 ILE A N 1
ATOM 3091 C CA . ILE A 1 368 ? 8.797 -0.04 -40.188 1 22.06 368 ILE A CA 1
ATOM 3092 C C . ILE A 1 368 ? 8.398 1.376 -40.594 1 22.06 368 ILE A C 1
ATOM 3094 O O . ILE A 1 368 ? 8.203 1.654 -41.781 1 22.06 368 ILE A O 1
ATOM 3098 N N . ASP A 1 369 ? 7.457 2.158 -40.125 1 22.45 369 ASP A N 1
ATOM 3099 C CA . ASP A 1 369 ? 7.613 3.432 -40.812 1 22.45 369 ASP A CA 1
ATOM 3100 C C . ASP A 1 369 ? 9.062 3.902 -40.781 1 22.45 369 ASP A C 1
ATOM 3102 O O . ASP A 1 369 ? 9.797 3.625 -39.844 1 22.45 369 ASP A O 1
ATOM 3106 N N . ASP A 1 370 ? 9.57 4.141 -42.031 1 22.62 370 ASP A N 1
ATOM 3107 C CA . ASP A 1 370 ? 10.523 5.094 -42.594 1 22.62 370 ASP A CA 1
ATOM 3108 C C . ASP A 1 370 ? 10.492 6.41 -41.812 1 22.62 370 ASP A C 1
ATOM 3110 O O . ASP A 1 370 ? 9.648 7.27 -42.062 1 22.62 370 ASP A O 1
ATOM 3114 N N . CYS A 1 371 ? 10.5 6.352 -40.5 1 20.25 371 CYS A N 1
ATOM 3115 C CA . CYS A 1 371 ? 10.906 7.688 -40.062 1 20.25 371 CYS A CA 1
ATOM 3116 C C . CYS A 1 371 ? 12.133 8.156 -40.844 1 20.25 371 CYS A C 1
ATOM 3118 O O . CYS A 1 371 ? 13.219 7.594 -40.688 1 20.25 371 CYS A O 1
ATOM 3120 N N . ARG A 1 372 ? 11.75 8.484 -42.125 1 20.02 372 ARG A N 1
ATOM 3121 C CA . ARG A 1 372 ? 12.68 9.414 -42.75 1 20.02 372 ARG A CA 1
ATOM 3122 C C . ARG A 1 372 ? 13.242 10.398 -41.719 1 20.02 372 ARG A C 1
ATOM 3124 O O . ARG A 1 372 ? 12.656 10.586 -40.656 1 20.02 372 ARG A O 1
ATOM 3131 N N . PRO A 1 373 ? 14.203 11.125 -42.125 1 26.3 373 PRO A N 1
ATOM 3132 C CA . PRO A 1 373 ? 14.969 12.219 -41.531 1 26.3 373 PRO A CA 1
ATOM 3133 C C . PRO A 1 373 ? 14.102 13.188 -40.719 1 26.3 373 PRO A C 1
ATOM 3135 O O . PRO A 1 373 ? 14.438 13.547 -39.594 1 26.3 373 PRO A O 1
ATOM 3138 N N . GLU A 1 374 ? 13.391 14.039 -41.406 1 23.17 374 GLU A N 1
ATOM 3139 C CA . GLU A 1 374 ? 13 15.406 -41.062 1 23.17 374 GLU A CA 1
ATOM 3140 C C . GLU A 1 374 ? 11.75 15.422 -40.219 1 23.17 374 GLU A C 1
ATOM 3142 O O . GLU A 1 374 ? 11.625 16.266 -39.312 1 23.17 374 GLU A O 1
ATOM 3147 N N . ASP A 1 375 ? 10.477 14.891 -40.781 1 20.19 375 ASP A N 1
ATOM 3148 C CA . ASP A 1 375 ? 9.211 15.609 -40.719 1 20.19 375 ASP A CA 1
ATOM 3149 C C . ASP A 1 375 ? 8.5 15.344 -39.375 1 20.19 375 ASP A C 1
ATOM 3151 O O . ASP A 1 375 ? 8.844 14.391 -38.688 1 20.19 375 ASP A O 1
ATOM 3155 N N . HIS A 1 376 ? 6.922 15.617 -39.281 1 21.98 376 HIS A N 1
ATOM 3156 C CA . HIS A 1 376 ? 5.789 16.125 -38.531 1 21.98 376 HIS A CA 1
ATOM 3157 C C . HIS A 1 376 ? 5.277 15.086 -37.531 1 21.98 376 HIS A C 1
ATOM 3159 O O . HIS A 1 376 ? 5.629 13.906 -37.625 1 21.98 376 HIS A O 1
ATOM 3165 N N . ALA A 1 377 ? 4.074 15.43 -36.562 1 22.86 377 ALA A N 1
ATOM 3166 C CA . ALA A 1 377 ? 3.172 15.141 -35.469 1 22.86 377 ALA A CA 1
ATOM 3167 C C . ALA A 1 377 ? 2.316 13.914 -35.75 1 22.86 377 ALA A C 1
ATOM 3169 O O . ALA A 1 377 ? 1.431 13.953 -36.625 1 22.86 377 ALA A O 1
ATOM 3170 N N . VAL A 1 378 ? 2.607 12.805 -36.125 1 19.97 378 VAL A N 1
ATOM 3171 C CA . VAL A 1 378 ? 1.861 11.797 -36.875 1 19.97 378 VAL A CA 1
ATOM 3172 C C . VAL A 1 378 ? 0.544 11.5 -36.156 1 19.97 378 VAL A C 1
ATOM 3174 O O . VAL A 1 378 ? 0.542 11 -35.031 1 19.97 378 VAL A O 1
ATOM 3177 N N . ILE A 1 379 ? -0.559 12.352 -36.562 1 19.78 379 ILE A N 1
ATOM 3178 C CA . ILE A 1 379 ? -2.012 12.289 -36.688 1 19.78 379 ILE A CA 1
ATOM 3179 C C . ILE A 1 379 ? -2.418 10.977 -37.344 1 19.78 379 ILE A C 1
ATOM 3181 O O . ILE A 1 379 ? -2.01 10.688 -38.5 1 19.78 379 ILE A O 1
ATOM 3185 N N . LEU A 1 380 ? -2.568 9.922 -36.75 1 19.12 380 LEU A N 1
ATOM 3186 C CA . LEU A 1 380 ? -3.188 8.727 -37.281 1 19.12 380 LEU A CA 1
ATOM 3187 C C . LEU A 1 380 ? -4.426 9.078 -38.094 1 19.12 380 LEU A C 1
ATOM 3189 O O . LEU A 1 380 ? -5.449 9.484 -37.531 1 19.12 380 LEU A O 1
ATOM 3193 N N . THR A 1 381 ? -4.145 9.969 -39.281 1 16.69 381 THR A N 1
ATOM 3194 C CA . THR A 1 381 ? -5.148 10.242 -40.312 1 16.69 381 THR A CA 1
ATOM 3195 C C . THR A 1 381 ? -5.453 8.992 -41.125 1 16.69 381 THR A C 1
ATOM 3197 O O . THR A 1 381 ? -4.539 8.273 -41.531 1 16.69 381 THR A O 1
ATOM 3200 N N . CYS A 1 382 ? -6.711 8.438 -41.031 1 17.42 382 CYS A N 1
ATOM 3201 C CA . CYS A 1 382 ? -7.465 7.594 -41.969 1 17.42 382 CYS A CA 1
ATOM 3202 C C . CYS A 1 382 ? -7.375 8.125 -43.375 1 17.42 382 CYS A C 1
ATOM 3204 O O . CYS A 1 382 ? -7.852 9.227 -43.656 1 17.42 382 CYS A O 1
ATOM 3206 N N . THR A 1 383 ? -6.215 8.273 -44.156 1 18.69 383 THR A N 1
ATOM 3207 C CA . THR A 1 383 ? -6.492 8.297 -45.594 1 18.69 383 THR A CA 1
ATOM 3208 C C . THR A 1 383 ? -6.758 6.883 -46.094 1 18.69 383 THR A C 1
ATOM 3210 O O . THR A 1 383 ? -6.098 5.93 -45.688 1 18.69 383 THR A O 1
ATOM 3213 N N . MET B 1 1 ? 73.25 94.25 60.562 1 22.45 1 MET B N 1
ATOM 3214 C CA . MET B 1 1 ? 72.875 93.188 61.469 1 22.45 1 MET B CA 1
ATOM 3215 C C . MET B 1 1 ? 72.625 91.938 60.719 1 22.45 1 MET B C 1
ATOM 3217 O O . MET B 1 1 ? 72.438 91.938 59.5 1 22.45 1 MET B O 1
ATOM 3221 N N . THR B 1 2 ? 72.562 90.75 61.344 1 22.34 2 THR B N 1
ATOM 3222 C CA . THR B 1 2 ? 72.875 89.375 61.094 1 22.34 2 THR B CA 1
ATOM 3223 C C . THR B 1 2 ? 71.688 88.75 60.344 1 22.34 2 THR B C 1
ATOM 3225 O O . THR B 1 2 ? 71.625 87.5 60.156 1 22.34 2 THR B O 1
ATOM 3228 N N . SER B 1 3 ? 70.688 89.375 59.75 1 25.25 3 SER B N 1
ATOM 3229 C CA . SER B 1 3 ? 69.375 88.75 59.812 1 25.25 3 SER B CA 1
ATOM 3230 C C . SER B 1 3 ? 69.312 87.562 58.906 1 25.25 3 SER B C 1
ATOM 3232 O O . SER B 1 3 ? 69.438 87.688 57.688 1 25.25 3 SER B O 1
ATOM 3234 N N . GLU B 1 4 ? 69.75 86.375 59.438 1 24.06 4 GLU B N 1
ATOM 3235 C CA . GLU B 1 4 ? 70.062 85.062 58.875 1 24.06 4 GLU B CA 1
ATOM 3236 C C . GLU B 1 4 ? 68.812 84.5 58.188 1 24.06 4 GLU B C 1
ATOM 3238 O O . GLU B 1 4 ? 67.75 84.375 58.812 1 24.06 4 GLU B O 1
ATOM 3243 N N . ASP B 1 5 ? 68.625 84.625 57 1 21.88 5 ASP B N 1
ATOM 3244 C CA . ASP B 1 5 ? 67.562 84.5 55.969 1 21.88 5 ASP B CA 1
ATOM 3245 C C . ASP B 1 5 ? 67.062 83.062 55.906 1 21.88 5 ASP B C 1
ATOM 3247 O O . ASP B 1 5 ? 66.062 82.812 55.219 1 21.88 5 ASP B O 1
ATOM 3251 N N . GLY B 1 6 ? 67.938 82 56.438 1 25.53 6 GLY B N 1
ATOM 3252 C CA . GLY B 1 6 ? 68 80.938 55.469 1 25.53 6 GLY B CA 1
ATOM 3253 C C . GLY B 1 6 ? 66.75 80.125 55.312 1 25.53 6 GLY B C 1
ATOM 3254 O O . GLY B 1 6 ? 65.875 80.125 56.188 1 25.53 6 GLY B O 1
ATOM 3255 N N . GLY B 1 7 ? 66.375 79.438 54.25 1 22.17 7 GLY B N 1
ATOM 3256 C CA . GLY B 1 7 ? 65.375 78.938 53.375 1 22.17 7 GLY B CA 1
ATOM 3257 C C . GLY B 1 7 ? 64.688 77.688 53.906 1 22.17 7 GLY B C 1
ATOM 3258 O O . GLY B 1 7 ? 65.312 76.812 54.438 1 22.17 7 GLY B O 1
ATOM 3259 N N . VAL B 1 8 ? 63.312 77.625 54.25 1 23.42 8 VAL B N 1
ATOM 3260 C CA . VAL B 1 8 ? 62.219 77 54.938 1 23.42 8 VAL B CA 1
ATOM 3261 C C . VAL B 1 8 ? 61.875 75.688 54.25 1 23.42 8 VAL B C 1
ATOM 3263 O O . VAL B 1 8 ? 61.219 75.688 53.219 1 23.42 8 VAL B O 1
ATOM 3266 N N . SER B 1 9 ? 62.844 74.75 53.781 1 21.45 9 SER B N 1
ATOM 3267 C CA . SER B 1 9 ? 62.344 73.75 52.844 1 21.45 9 SER B CA 1
ATOM 3268 C C . SER B 1 9 ? 61.281 72.875 53.5 1 21.45 9 SER B C 1
ATOM 3270 O O . SER B 1 9 ? 61.5 72.312 54.594 1 21.45 9 SER B O 1
ATOM 3272 N N . LYS B 1 10 ? 60 72.75 53 1 24.8 10 LYS B N 1
ATOM 3273 C CA . LYS B 1 10 ? 58.656 72.375 53.406 1 24.8 10 LYS B CA 1
ATOM 3274 C C . LYS B 1 10 ? 58.469 70.875 53.406 1 24.8 10 LYS B C 1
ATOM 3276 O O . LYS B 1 10 ? 58.625 70.188 52.375 1 24.8 10 LYS B O 1
ATOM 3281 N N . LYS B 1 11 ? 58.844 70.062 54.531 1 21.92 11 LYS B N 1
ATOM 3282 C CA . LYS B 1 11 ? 58.75 68.625 54.719 1 21.92 11 LYS B CA 1
ATOM 3283 C C . LYS B 1 11 ? 57.312 68.125 54.469 1 21.92 11 LYS B C 1
ATOM 3285 O O . LYS B 1 11 ? 56.344 68.625 55.031 1 21.92 11 LYS B O 1
ATOM 3290 N N . ARG B 1 12 ? 56.969 67.25 53.531 1 19.11 12 ARG B N 1
ATOM 3291 C CA . ARG B 1 12 ? 55.719 66.75 52.938 1 19.11 12 ARG B CA 1
ATOM 3292 C C . ARG B 1 12 ? 54.969 65.875 53.906 1 19.11 12 ARG B C 1
ATOM 3294 O O . ARG B 1 12 ? 55.469 64.812 54.344 1 19.11 12 ARG B O 1
ATOM 3301 N N . LYS B 1 13 ? 54.094 66.188 54.812 1 21.7 13 LYS B N 1
ATOM 3302 C CA . LYS B 1 13 ? 53.469 65.375 55.844 1 21.7 13 LYS B CA 1
ATOM 3303 C C . LYS B 1 13 ? 52.469 64.438 55.25 1 21.7 13 LYS B C 1
ATOM 3305 O O . LYS B 1 13 ? 51.406 64.812 54.75 1 21.7 13 LYS B O 1
ATOM 3310 N N . ALA B 1 14 ? 52.812 63.219 54.594 1 22.45 14 ALA B N 1
ATOM 3311 C CA . ALA B 1 14 ? 51.719 62.531 53.906 1 22.45 14 ALA B CA 1
ATOM 3312 C C . ALA B 1 14 ? 50.625 62.125 54.875 1 22.45 14 ALA B C 1
ATOM 3314 O O . ALA B 1 14 ? 50.906 61.906 56.062 1 22.45 14 ALA B O 1
ATOM 3315 N N . VAL B 1 15 ? 49.188 62.281 54.531 1 23.47 15 VAL B N 1
ATOM 3316 C CA . VAL B 1 15 ? 47.812 62.375 54.969 1 23.47 15 VAL B CA 1
ATOM 3317 C C . VAL B 1 15 ? 47.25 61 55.25 1 23.47 15 VAL B C 1
ATOM 3319 O O . VAL B 1 15 ? 47.188 60.125 54.375 1 23.47 15 VAL B O 1
ATOM 3322 N N . SER B 1 16 ? 47.625 60.188 56.281 1 23.09 16 SER B N 1
ATOM 3323 C CA . SER B 1 16 ? 47.188 58.812 56.469 1 23.09 16 SER B CA 1
ATOM 3324 C C . SER B 1 16 ? 45.688 58.75 56.781 1 23.09 16 SER B C 1
ATOM 3326 O O . SER B 1 16 ? 45.25 59.281 57.812 1 23.09 16 SER B O 1
ATOM 3328 N N . PHE B 1 17 ? 44.781 58.969 55.875 1 24.12 17 PHE B N 1
ATOM 3329 C CA . PHE B 1 17 ? 43.375 59.125 56.219 1 24.12 17 PHE B CA 1
ATOM 3330 C C . PHE B 1 17 ? 42.812 57.875 56.875 1 24.12 17 PHE B C 1
ATOM 3332 O O . PHE B 1 17 ? 43.094 56.75 56.406 1 24.12 17 PHE B O 1
ATOM 3339 N N . ASP B 1 18 ? 42.719 57.844 58.094 1 25.28 18 ASP B N 1
ATOM 3340 C CA . ASP B 1 18 ? 42.156 56.812 58.938 1 25.28 18 ASP B CA 1
ATOM 3341 C C . ASP B 1 18 ? 40.75 56.406 58.469 1 25.28 18 ASP B C 1
ATOM 3343 O O . ASP B 1 18 ? 39.844 57.25 58.406 1 25.28 18 ASP B O 1
ATOM 3347 N N . VAL B 1 19 ? 40.594 55.469 57.594 1 28.89 19 VAL B N 1
ATOM 3348 C CA . VAL B 1 19 ? 39.375 55.062 56.938 1 28.89 19 VAL B CA 1
ATOM 3349 C C . VAL B 1 19 ? 38.375 54.562 58 1 28.89 19 VAL B C 1
ATOM 3351 O O . VAL B 1 19 ? 38.719 53.719 58.844 1 28.89 19 VAL B O 1
ATOM 3354 N N . PRO B 1 20 ? 37.5 55.375 58.375 1 28.97 20 PRO B N 1
ATOM 3355 C CA . PRO B 1 20 ? 36.594 55.062 59.5 1 28.97 20 PRO B CA 1
ATOM 3356 C C . PRO B 1 20 ? 35.938 53.719 59.344 1 28.97 20 PRO B C 1
ATOM 3358 O O . PRO B 1 20 ? 35.75 53.219 58.219 1 28.97 20 PRO B O 1
ATOM 3361 N N . GLU B 1 21 ? 36.031 52.906 60.344 1 32.31 21 GLU B N 1
ATOM 3362 C CA . GLU B 1 21 ? 35.562 51.531 60.469 1 32.31 21 GLU B CA 1
ATOM 3363 C C . GLU B 1 21 ? 34.062 51.438 60.156 1 32.31 21 GLU B C 1
ATOM 3365 O O . GLU B 1 21 ? 33.25 52.219 60.688 1 32.31 21 GLU B O 1
ATOM 3370 N N . PRO B 1 22 ? 33.656 51.062 58.938 1 29.73 22 PRO B N 1
ATOM 3371 C CA . PRO B 1 22 ? 32.25 51.281 58.562 1 29.73 22 PRO B CA 1
ATOM 3372 C C . PRO B 1 22 ? 31.266 50.719 59.562 1 29.73 22 PRO B C 1
ATOM 3374 O O . PRO B 1 22 ? 31.609 49.75 60.281 1 29.73 22 PRO B O 1
ATOM 3377 N N . ASP B 1 23 ? 30.406 51.469 60.188 1 32.56 23 ASP B N 1
ATOM 3378 C CA . ASP B 1 23 ? 29.391 51.188 61.188 1 32.56 23 ASP B CA 1
ATOM 3379 C C . ASP B 1 23 ? 28.609 49.906 60.875 1 32.56 23 ASP B C 1
ATOM 3381 O O . ASP B 1 23 ? 28.062 49.781 59.781 1 32.56 23 ASP B O 1
ATOM 3385 N N . PRO B 1 24 ? 29 48.719 61.562 1 32.44 24 PRO B N 1
ATOM 3386 C CA . PRO B 1 24 ? 28.578 47.375 61.188 1 32.44 24 PRO B CA 1
ATOM 3387 C C . PRO B 1 24 ? 27.062 47.25 61.062 1 32.44 24 PRO B C 1
ATOM 3389 O O . PRO B 1 24 ? 26.578 46.281 60.469 1 32.44 24 PRO B O 1
ATOM 3392 N N . ASP B 1 25 ? 26.406 47.844 62.094 1 31.73 25 ASP B N 1
ATOM 3393 C CA . ASP B 1 25 ? 25.031 47.438 62.375 1 31.73 25 ASP B CA 1
ATOM 3394 C C . ASP B 1 25 ? 24.094 47.844 61.281 1 31.73 25 ASP B C 1
ATOM 3396 O O . ASP B 1 25 ? 22.875 47.906 61.469 1 31.73 25 ASP B O 1
ATOM 3400 N N . SER B 1 26 ? 24.578 48.812 60.438 1 28.92 26 SER B N 1
ATOM 3401 C CA . SER B 1 26 ? 23.531 49.344 59.594 1 28.92 26 SER B CA 1
ATOM 3402 C C . SER B 1 26 ? 22.844 48.25 58.781 1 28.92 26 SER B C 1
ATOM 3404 O O . SER B 1 26 ? 23.453 47.625 57.906 1 28.92 26 SER B O 1
ATOM 3406 N N . SER B 1 27 ? 21.797 47.75 59.438 1 29.14 27 SER B N 1
ATOM 3407 C CA . SER B 1 27 ? 20.953 46.688 58.906 1 29.14 27 SER B CA 1
ATOM 3408 C C . SER B 1 27 ? 20.531 46.938 57.469 1 29.14 27 SER B C 1
ATOM 3410 O O . SER B 1 27 ? 20.062 48.031 57.156 1 29.14 27 SER B O 1
ATOM 3412 N N . PRO B 1 28 ? 21.297 46.469 56.5 1 30.83 28 PRO B N 1
ATOM 3413 C CA . PRO B 1 28 ? 21.078 46.938 55.156 1 30.83 28 PRO B CA 1
ATOM 3414 C C . PRO B 1 28 ? 19.609 47.031 54.781 1 30.83 28 PRO B C 1
ATOM 3416 O O . PRO B 1 28 ? 18.781 46.281 55.344 1 30.83 28 PRO B O 1
ATOM 3419 N N . PRO B 1 29 ? 19.156 48.281 54.375 1 28.02 29 PRO B N 1
ATOM 3420 C CA . PRO B 1 29 ? 17.719 48.406 54.125 1 28.02 29 PRO B CA 1
ATOM 3421 C C . PRO B 1 29 ? 17.156 47.219 53.375 1 28.02 29 PRO B C 1
ATOM 3423 O O . PRO B 1 29 ? 17.891 46.531 52.625 1 28.02 29 PRO B O 1
ATOM 3426 N N . SER B 1 30 ? 16.109 46.562 53.938 1 23.86 30 SER B N 1
ATOM 3427 C CA . SER B 1 30 ? 15.367 45.438 53.406 1 23.86 30 SER B CA 1
ATOM 3428 C C . SER B 1 30 ? 15.094 45.594 51.938 1 23.86 30 SER B C 1
ATOM 3430 O O . SER B 1 30 ? 14.5 46.594 51.5 1 23.86 30 SER B O 1
ATOM 3432 N N . ARG B 1 31 ? 16.156 45.219 51.094 1 27.27 31 ARG B N 1
ATOM 3433 C CA . ARG B 1 31 ? 15.938 45.25 49.656 1 27.27 31 ARG B CA 1
ATOM 3434 C C . ARG B 1 31 ? 14.531 44.75 49.312 1 27.27 31 ARG B C 1
ATOM 3436 O O . ARG B 1 31 ? 14.172 43.625 49.625 1 27.27 31 ARG B O 1
ATOM 3443 N N . HIS B 1 32 ? 13.594 45.75 49.406 1 24.5 32 HIS B N 1
ATOM 3444 C CA . HIS B 1 32 ? 12.281 45.406 48.875 1 24.5 32 HIS B CA 1
ATOM 3445 C C . HIS B 1 32 ? 12.398 44.625 47.562 1 24.5 32 HIS B C 1
ATOM 3447 O O . HIS B 1 32 ? 12.977 45.125 46.594 1 24.5 32 HIS B O 1
ATOM 3453 N N . ARG B 1 33 ? 12.781 43.344 47.75 1 28.28 33 ARG B N 1
ATOM 3454 C CA . ARG B 1 33 ? 12.789 42.531 46.531 1 28.28 33 ARG B CA 1
ATOM 3455 C C . ARG B 1 33 ? 11.586 42.844 45.656 1 28.28 33 ARG B C 1
ATOM 3457 O O . ARG B 1 33 ? 10.445 42.812 46.125 1 28.28 33 ARG B O 1
ATOM 3464 N N . PRO B 1 34 ? 11.875 43.781 44.688 1 27.89 34 PRO B N 1
ATOM 3465 C CA . PRO B 1 34 ? 10.688 43.969 43.844 1 27.89 34 PRO B CA 1
ATOM 3466 C C . PRO B 1 34 ? 9.953 42.656 43.594 1 27.89 34 PRO B C 1
ATOM 3468 O O . PRO B 1 34 ? 10.562 41.562 43.625 1 27.89 34 PRO B O 1
ATOM 3471 N N . SER B 1 35 ? 8.75 42.625 44.094 1 23.66 35 SER B N 1
ATOM 3472 C CA . SER B 1 35 ? 7.84 41.5 43.875 1 23.66 35 SER B CA 1
ATOM 3473 C C . SER B 1 35 ? 8.023 40.906 42.5 1 23.66 35 SER B C 1
ATOM 3475 O O . SER B 1 35 ? 8.07 41.625 41.5 1 23.66 35 SER B O 1
ATOM 3477 N N . LYS B 1 36 ? 8.602 39.594 42.531 1 27.97 36 LYS B N 1
ATOM 3478 C CA . LYS B 1 36 ? 9.023 38.75 41.406 1 27.97 36 LYS B CA 1
ATOM 3479 C C . LYS B 1 36 ? 8.102 38.906 40.219 1 27.97 36 LYS B C 1
ATOM 3481 O O . LYS B 1 36 ? 8.547 38.781 39.062 1 27.97 36 LYS B O 1
ATOM 3486 N N . ASP B 1 37 ? 6.953 38.688 40.594 1 24.91 37 ASP B N 1
ATOM 3487 C CA . ASP B 1 37 ? 6.207 38.031 39.531 1 24.91 37 ASP B CA 1
ATOM 3488 C C . ASP B 1 37 ? 5.66 39.031 38.531 1 24.91 37 ASP B C 1
ATOM 3490 O O . ASP B 1 37 ? 4.465 39.031 38.25 1 24.91 37 ASP B O 1
ATOM 3494 N N . SER B 1 38 ? 6.051 40.281 38.656 1 25.16 38 SER B N 1
ATOM 3495 C CA . SER B 1 38 ? 5.336 41.125 37.688 1 25.16 38 SER B CA 1
ATOM 3496 C C . SER B 1 38 ? 5.496 40.625 36.281 1 25.16 38 SER B C 1
ATOM 3498 O O . SER B 1 38 ? 6.234 41.219 35.469 1 25.16 38 SER B O 1
ATOM 3500 N N . ARG B 1 39 ? 5.711 39.312 36.156 1 30.27 39 ARG B N 1
ATOM 3501 C CA . ARG B 1 39 ? 5.773 38.875 34.781 1 30.27 39 ARG B CA 1
ATOM 3502 C C . ARG B 1 39 ? 4.668 39.5 33.938 1 30.27 39 ARG B C 1
ATOM 3504 O O . ARG B 1 39 ? 3.486 39.375 34.281 1 30.27 39 ARG B O 1
ATOM 3511 N N . ARG B 1 40 ? 5.059 40.531 33.375 1 28.38 40 ARG B N 1
ATOM 3512 C CA . ARG B 1 40 ? 4.215 41.219 32.406 1 28.38 40 ARG B CA 1
ATOM 3513 C C . ARG B 1 40 ? 3.41 40.219 31.578 1 28.38 40 ARG B C 1
ATOM 3515 O O . ARG B 1 40 ? 3.975 39.469 30.766 1 28.38 40 ARG B O 1
ATOM 3522 N N . HIS B 1 41 ? 2.26 39.812 32.125 1 26.61 41 HIS B N 1
ATOM 3523 C CA . HIS B 1 41 ? 1.319 39 31.359 1 26.61 41 HIS B CA 1
ATOM 3524 C C . HIS B 1 41 ? 1.053 39.656 30 1 26.61 41 HIS B C 1
ATOM 3526 O O . HIS B 1 41 ? 0.695 40.844 29.922 1 26.61 41 HIS B O 1
ATOM 3532 N N . LEU B 1 42 ? 1.816 39.406 29.016 1 29.03 42 LEU B N 1
ATOM 3533 C CA . LEU B 1 42 ? 1.464 39.844 27.672 1 29.03 42 LEU B CA 1
ATOM 3534 C C . LEU B 1 42 ? -0.027 39.656 27.422 1 29.03 42 LEU B C 1
ATOM 3536 O O . LEU B 1 42 ? -0.615 38.656 27.844 1 29.03 42 LEU B O 1
ATOM 3540 N N . PRO B 1 43 ? -0.815 40.719 27.141 1 28.08 43 PRO B N 1
ATOM 3541 C CA . PRO B 1 43 ? -2.264 40.594 26.953 1 28.08 43 PRO B CA 1
ATOM 3542 C C . PRO B 1 43 ? -2.652 39.469 26 1 28.08 43 PRO B C 1
ATOM 3544 O O . PRO B 1 43 ? -1.919 39.188 25.047 1 28.08 43 PRO B O 1
ATOM 3547 N N . PHE B 1 44 ? -3.332 38.469 26.391 1 31.62 44 PHE B N 1
ATOM 3548 C CA . PHE B 1 44 ? -3.971 37.406 25.625 1 31.62 44 PHE B CA 1
ATOM 3549 C C . PHE B 1 44 ? -4.75 38 24.453 1 31.62 44 PHE B C 1
ATOM 3551 O O . PHE B 1 44 ? -5.352 39.062 24.562 1 31.62 44 PHE B O 1
ATOM 3558 N N . PRO B 1 45 ? -4.492 37.719 23.219 1 34.19 45 PRO B N 1
ATOM 3559 C CA . PRO B 1 45 ? -5.402 38.188 22.172 1 34.19 45 PRO B CA 1
ATOM 3560 C C . PRO B 1 45 ? -6.871 37.938 22.516 1 34.19 45 PRO B C 1
ATOM 3562 O O . PRO B 1 45 ? -7.258 36.812 22.812 1 34.19 45 PRO B O 1
ATOM 3565 N N . THR B 1 46 ? -7.559 38.75 23.266 1 35.16 46 THR B N 1
ATOM 3566 C CA . THR B 1 46 ? -8.992 38.656 23.531 1 35.16 46 THR B CA 1
ATOM 3567 C C . THR B 1 46 ? -9.781 38.594 22.234 1 35.16 46 THR B C 1
ATOM 3569 O O . THR B 1 46 ? -9.312 39.062 21.188 1 35.16 46 THR B O 1
ATOM 3572 N N . ASP B 1 47 ? -10.891 37.781 22.078 1 42.22 47 ASP B N 1
ATOM 3573 C CA . ASP B 1 47 ? -11.844 37.562 21 1 42.22 47 ASP B CA 1
ATOM 3574 C C . ASP B 1 47 ? -12.094 38.844 20.203 1 42.22 47 ASP B C 1
ATOM 3576 O O . ASP B 1 47 ? -12.242 38.781 18.984 1 42.22 47 ASP B O 1
ATOM 3580 N N . ASP B 1 48 ? -12.336 39.875 2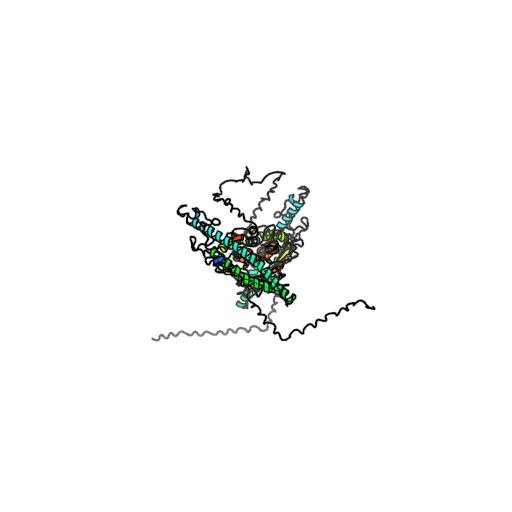0.828 1 42 48 ASP B N 1
ATOM 3581 C CA . ASP B 1 48 ? -12.75 41.156 20.25 1 42 48 ASP B CA 1
ATOM 3582 C C . ASP B 1 48 ? -11.711 41.688 19.266 1 42 48 ASP B C 1
ATOM 3584 O O . ASP B 1 48 ? -12.039 42.438 18.344 1 42 48 ASP B O 1
ATOM 3588 N N . HIS B 1 49 ? -10.484 41.219 19.406 1 49.06 49 HIS B N 1
ATOM 3589 C CA . HIS B 1 49 ? -9.414 41.875 18.672 1 49.06 49 HIS B CA 1
ATOM 3590 C C . HIS B 1 49 ? -9.031 41.062 17.422 1 49.06 49 HIS B C 1
ATOM 3592 O O . HIS B 1 49 ? -8.188 41.5 16.641 1 49.06 49 HIS B O 1
ATOM 3598 N N . LEU B 1 50 ? -9.242 39.906 17.391 1 49.94 50 LEU B N 1
ATOM 3599 C CA . LEU B 1 50 ? -8.773 39.125 16.25 1 49.94 50 LEU B CA 1
ATOM 3600 C C . LEU B 1 50 ? -9.359 39.656 14.945 1 49.94 50 LEU B C 1
ATOM 3602 O O . LEU B 1 50 ? -8.758 39.5 13.875 1 49.94 50 LEU B O 1
ATOM 3606 N N . PHE B 1 51 ? -10.805 40.062 14.992 1 52.47 51 PHE B N 1
ATOM 3607 C CA . PHE B 1 51 ? -11.578 40.5 13.836 1 52.47 51 PHE B CA 1
ATOM 3608 C C . PHE B 1 51 ? -12.102 41.906 14.031 1 52.47 51 PHE B C 1
ATOM 3610 O O . PHE B 1 51 ? -12.641 42.219 15.094 1 52.47 51 PHE B O 1
ATOM 3617 N N . ASP B 1 52 ? -11.414 42.812 13.562 1 48.53 52 ASP B N 1
ATOM 3618 C CA . ASP B 1 52 ? -12.117 44.094 13.633 1 48.53 52 ASP B CA 1
ATOM 3619 C C . ASP B 1 52 ? -13.594 43.906 13.297 1 48.53 52 ASP B C 1
ATOM 3621 O O . ASP B 1 52 ? -13.945 43.562 12.164 1 48.53 52 ASP B O 1
ATOM 3625 N N . ASN B 1 53 ? -14.414 43.375 14.117 1 50.69 53 ASN B N 1
ATOM 3626 C CA . ASN B 1 53 ? -15.852 43.188 14.008 1 50.69 53 ASN B CA 1
ATOM 3627 C C . ASN B 1 53 ? -16.5 44.312 13.172 1 50.69 53 ASN B C 1
ATOM 3629 O O . ASN B 1 53 ? -17.578 44.125 12.617 1 50.69 53 ASN B O 1
ATOM 3633 N N . GLU B 1 54 ? -15.875 45.406 13.008 1 57.19 54 GLU B N 1
ATOM 3634 C CA . GLU B 1 54 ? -16.641 46.531 12.477 1 57.19 54 GLU B CA 1
ATOM 3635 C C . GLU B 1 54 ? -16.344 46.75 10.992 1 57.19 54 GLU B C 1
ATOM 3637 O O . GLU B 1 54 ? -16.391 47.875 10.5 1 57.19 54 GLU B O 1
ATOM 3642 N N . ILE B 1 55 ? -16.125 45.531 10.297 1 62.66 55 ILE B N 1
ATOM 3643 C CA . ILE B 1 55 ? -15.922 45.812 8.883 1 62.66 55 ILE B CA 1
ATOM 3644 C C . ILE B 1 55 ? -17.266 46.062 8.195 1 62.66 55 ILE B C 1
ATOM 3646 O O . ILE B 1 55 ? -18.203 45.281 8.375 1 62.66 55 ILE B O 1
ATOM 3650 N N . ASP B 1 56 ? -17.344 47.219 7.652 1 64.62 56 ASP B N 1
ATOM 3651 C CA . ASP B 1 56 ? -18.453 47.469 6.75 1 64.62 56 ASP B CA 1
ATOM 3652 C C . ASP B 1 56 ? -18.094 47.094 5.312 1 64.62 56 ASP B C 1
ATOM 3654 O O . ASP B 1 56 ? -17.406 47.875 4.625 1 64.62 56 ASP B O 1
ATOM 3658 N N . TYR B 1 57 ? -18.516 45.969 4.812 1 70.44 57 TYR B N 1
ATOM 3659 C CA . TYR B 1 57 ? -18.188 45.406 3.502 1 70.44 57 TYR B CA 1
ATOM 3660 C C . TYR B 1 57 ? -18.734 46.281 2.385 1 70.44 57 TYR B C 1
ATOM 3662 O O . TYR B 1 57 ? -18.406 46.094 1.213 1 70.44 57 TYR B O 1
ATOM 3670 N N . THR B 1 58 ? -19.484 47.156 2.809 1 71.38 58 THR B N 1
ATOM 3671 C CA . THR B 1 58 ? -20.062 48.062 1.798 1 71.38 58 THR B CA 1
ATOM 3672 C C . THR B 1 58 ? -19.234 49.344 1.672 1 71.38 58 THR B C 1
ATOM 3674 O O . THR B 1 58 ? -19.219 49.969 0.611 1 71.38 58 THR B O 1
ATOM 3677 N N . THR B 1 59 ? -18.578 49.625 2.727 1 70.69 59 THR B N 1
ATOM 3678 C CA . THR B 1 59 ? -17.969 50.938 2.717 1 70.69 59 THR B CA 1
ATOM 3679 C C . THR B 1 59 ? -16.453 50.844 2.83 1 70.69 59 THR B C 1
ATOM 3681 O O . THR B 1 59 ? -15.734 51.75 2.42 1 70.69 59 THR B O 1
ATOM 3684 N N . ASP B 1 60 ? -16.094 49.812 3.338 1 70.19 60 ASP B N 1
ATOM 3685 C CA . ASP B 1 60 ? -14.656 49.719 3.535 1 70.19 60 ASP B CA 1
ATOM 3686 C C . ASP B 1 60 ? -13.93 49.5 2.203 1 70.19 60 ASP B C 1
ATOM 3688 O O . ASP B 1 60 ? -14.109 48.5 1.54 1 70.19 60 ASP B O 1
ATOM 3692 N N . HIS B 1 61 ? -13.094 50.469 1.856 1 71.06 61 HIS B N 1
ATOM 3693 C CA . HIS B 1 61 ? -12.453 50.5 0.544 1 71.06 61 HIS B CA 1
ATOM 3694 C C . HIS B 1 61 ? -11.641 49.25 0.296 1 71.06 61 HIS B C 1
ATOM 3696 O O . HIS B 1 61 ? -11.641 48.688 -0.815 1 71.06 61 HIS B O 1
ATOM 3702 N N . LYS B 1 62 ? -11.086 48.719 1.309 1 70.88 62 LYS B N 1
ATOM 3703 C CA . LYS B 1 62 ? -10.18 47.594 1.137 1 70.88 62 LYS B CA 1
ATOM 3704 C C . LYS B 1 62 ? -10.945 46.281 0.946 1 70.88 62 LYS B C 1
ATOM 3706 O O . LYS B 1 62 ? -10.484 45.375 0.244 1 70.88 62 LYS B O 1
ATOM 3711 N N . TYR B 1 63 ? -12.133 46.281 1.529 1 72.88 63 TYR B N 1
ATOM 3712 C CA . TYR B 1 63 ? -12.875 45.031 1.565 1 72.88 63 TYR B CA 1
ATOM 3713 C C . TYR B 1 63 ? -14.25 45.188 0.93 1 72.88 63 TYR B C 1
ATOM 3715 O O . TYR B 1 63 ? -15.148 44.375 1.159 1 72.88 63 TYR B O 1
ATOM 3723 N N . ARG B 1 64 ? -14.312 46.219 0.149 1 72.56 64 ARG B N 1
ATOM 3724 C CA . ARG B 1 64 ? -15.625 46.531 -0.415 1 72.56 64 ARG B CA 1
ATOM 3725 C C . ARG B 1 64 ? -16.062 45.469 -1.418 1 72.56 64 ARG B C 1
ATOM 3727 O O . ARG B 1 64 ? -15.289 45.062 -2.281 1 72.56 64 ARG B O 1
ATOM 3734 N N . ILE B 1 65 ? -17.328 45.094 -1.252 1 72.94 65 ILE B N 1
ATOM 3735 C CA . ILE B 1 65 ? -18 44.219 -2.209 1 72.94 65 ILE B CA 1
ATOM 3736 C C . ILE B 1 65 ? -18.953 45.031 -3.07 1 72.94 65 ILE B C 1
ATOM 3738 O O . ILE B 1 65 ? -19.766 45.781 -2.547 1 72.94 65 ILE B O 1
ATOM 3742 N N . PRO B 1 66 ? -18.766 44.781 -4.309 1 70.62 66 PRO B N 1
ATOM 3743 C CA . PRO B 1 66 ? -19.594 45.594 -5.203 1 70.62 66 PRO B CA 1
ATOM 3744 C C . PRO B 1 66 ? -21.078 45.406 -4.945 1 70.62 66 PRO B C 1
ATOM 3746 O O . PRO B 1 66 ? -21.531 44.312 -4.633 1 70.62 66 PRO B O 1
ATOM 3749 N N . ASP B 1 67 ? -21.734 46.562 -5.199 1 67.5 67 ASP B N 1
ATOM 3750 C CA . ASP B 1 67 ? -23.156 46.656 -4.891 1 67.5 67 ASP B CA 1
ATOM 3751 C C . ASP B 1 67 ? -23.953 45.625 -5.691 1 67.5 67 ASP B C 1
ATOM 3753 O O . ASP B 1 67 ? -24.953 45.094 -5.207 1 67.5 67 ASP B O 1
ATOM 3757 N N . TRP B 1 68 ? -23.422 45.406 -6.824 1 66 68 TRP B N 1
ATOM 3758 C CA . TRP B 1 68 ? -24.203 44.531 -7.668 1 66 68 TRP B CA 1
ATOM 3759 C C . TRP B 1 68 ? -24.281 43.125 -7.051 1 66 68 TRP B C 1
ATOM 3761 O O . TRP B 1 68 ? -25.203 42.344 -7.344 1 66 68 TRP B O 1
ATOM 3771 N N . ILE B 1 69 ? -23.344 42.906 -6.191 1 65.75 69 ILE B N 1
ATOM 3772 C CA . ILE B 1 69 ? -23.328 41.594 -5.562 1 65.75 69 ILE B CA 1
ATOM 3773 C C . ILE B 1 69 ? -24.406 41.531 -4.492 1 65.75 69 ILE B C 1
ATOM 3775 O O . ILE B 1 69 ? -24.969 40.469 -4.23 1 65.75 69 ILE B O 1
ATOM 3779 N N . TRP B 1 70 ? -24.719 42.812 -3.99 1 64.31 70 TRP B N 1
ATOM 3780 C CA . TRP B 1 70 ? -25.688 42.875 -2.902 1 64.31 70 TRP B CA 1
ATOM 3781 C C . TRP B 1 70 ? -27.109 42.906 -3.443 1 64.31 70 TRP B C 1
ATOM 3783 O O . TRP B 1 70 ? -28.062 42.656 -2.711 1 64.31 70 TRP B O 1
ATOM 3793 N N . ASP B 1 71 ? -27.281 43.5 -4.664 1 58.97 71 ASP B N 1
ATOM 3794 C CA . ASP B 1 71 ? -28.594 43.812 -5.227 1 58.97 71 ASP B CA 1
ATOM 3795 C C . ASP B 1 71 ? -29.375 42.531 -5.484 1 58.97 71 ASP B C 1
ATOM 3797 O O . ASP B 1 71 ? -28.984 41.688 -6.309 1 58.97 71 ASP B O 1
ATOM 3801 N N . ASP B 1 72 ? -30.25 42.312 -4.578 1 55.69 72 ASP B N 1
ATOM 3802 C CA . ASP B 1 72 ? -31.219 41.219 -4.766 1 55.69 72 ASP B CA 1
ATOM 3803 C C . ASP B 1 72 ? -31.906 41.344 -6.117 1 55.69 72 ASP B C 1
ATOM 3805 O O . ASP B 1 72 ? -32.281 40.312 -6.715 1 55.69 72 ASP B O 1
ATOM 3809 N N . ASN B 1 73 ? -32.438 42.5 -6.359 1 51.28 73 ASN B N 1
ATOM 3810 C CA . ASN B 1 73 ? -33.219 42.781 -7.559 1 51.28 73 ASN B CA 1
ATOM 3811 C C . ASN B 1 73 ? -32.375 42.656 -8.82 1 51.28 73 ASN B C 1
ATOM 3813 O O . ASN B 1 73 ? -32.875 42.781 -9.938 1 51.28 73 ASN B O 1
ATOM 3817 N N . ALA B 1 74 ? -31.219 42.938 -8.734 1 45.53 74 ALA B N 1
ATOM 3818 C CA . ALA B 1 74 ? -30.5 42.938 -10 1 45.53 74 ALA B CA 1
ATOM 3819 C C . ALA B 1 74 ? -30.766 41.656 -10.773 1 45.53 74 ALA B C 1
ATOM 3821 O O . ALA B 1 74 ? -30.859 41.656 -12 1 45.53 74 ALA B O 1
ATOM 3822 N N . ARG B 1 75 ? -30.125 40.438 -10.531 1 43.88 75 ARG B N 1
ATOM 3823 C CA . ARG B 1 75 ? -30.375 39.344 -11.461 1 43.88 75 ARG B CA 1
ATOM 3824 C C . ARG B 1 75 ? -31.672 38.625 -11.117 1 43.88 75 ARG B C 1
ATOM 3826 O O . ARG B 1 75 ? -32.156 38.688 -9.977 1 43.88 75 ARG B O 1
ATOM 3833 N N . GLY B 1 76 ? -32.406 38.031 -12.039 1 44.19 76 GLY B N 1
ATOM 3834 C CA . GLY B 1 76 ? -33.625 37.219 -12.023 1 44.19 76 GLY B CA 1
ATOM 3835 C C . GLY B 1 76 ? -33.656 36.188 -10.906 1 44.19 76 GLY B C 1
ATOM 3836 O O . GLY B 1 76 ? -32.625 35.812 -10.375 1 44.19 76 GLY B O 1
ATOM 3837 N N . LYS B 1 77 ? -34.875 35.75 -10.297 1 46.31 77 LYS B N 1
ATOM 3838 C CA . LYS B 1 77 ? -35.312 34.875 -9.203 1 46.31 77 LYS B CA 1
ATOM 3839 C C . LYS B 1 77 ? -34.344 33.688 -9.039 1 46.31 77 LYS B C 1
ATOM 3841 O O . LYS B 1 77 ? -34.062 33.281 -7.918 1 46.31 77 LYS B O 1
ATOM 3846 N N . LYS B 1 78 ? -34.219 32.938 -10.055 1 48.72 78 LYS B N 1
ATOM 3847 C CA . LYS B 1 78 ? -33.562 31.625 -10.062 1 48.72 78 LYS B CA 1
ATOM 3848 C C . LYS B 1 78 ? -32.125 31.75 -9.625 1 48.72 78 LYS B C 1
ATOM 3850 O O . LYS B 1 78 ? -31.562 30.828 -9.008 1 48.72 78 LYS B O 1
ATOM 3855 N N . ASP B 1 79 ? -31.469 32.875 -9.867 1 53.22 79 ASP B N 1
ATOM 3856 C CA . ASP B 1 79 ? -30.031 33.156 -9.781 1 53.22 79 ASP B CA 1
ATOM 3857 C C . ASP B 1 79 ? -29.672 33.719 -8.414 1 53.22 79 ASP B C 1
ATOM 3859 O O . ASP B 1 79 ? -28.516 34.125 -8.18 1 53.22 79 ASP B O 1
ATOM 3863 N N . ASP B 1 80 ? -30.656 33.625 -7.512 1 60.5 80 ASP B N 1
ATOM 3864 C CA . ASP B 1 80 ? -30.469 34.219 -6.188 1 60.5 80 ASP B CA 1
ATOM 3865 C C . ASP B 1 80 ? -29.625 33.312 -5.293 1 60.5 80 ASP B C 1
ATOM 3867 O O . ASP B 1 80 ? -28.75 33.781 -4.578 1 60.5 80 ASP B O 1
ATOM 3871 N N . ASN B 1 81 ? -30 32.062 -5.402 1 67.56 81 ASN B N 1
ATOM 3872 C CA . ASN B 1 81 ? -29.219 31.125 -4.578 1 67.56 81 ASN B CA 1
ATOM 3873 C C . ASN B 1 81 ? -27.734 31.141 -4.957 1 67.56 81 ASN B C 1
ATOM 3875 O O . ASN B 1 81 ? -26.875 31.078 -4.086 1 67.56 81 ASN B O 1
ATOM 3879 N N . HIS B 1 82 ? -27.547 31.266 -6.168 1 70.19 82 HIS B N 1
ATOM 3880 C CA . HIS B 1 82 ? -26.156 31.297 -6.629 1 70.19 82 HIS B CA 1
ATOM 3881 C C . HIS B 1 82 ? -25.453 32.562 -6.18 1 70.19 82 HIS B C 1
ATOM 3883 O O . HIS B 1 82 ? -24.297 32.531 -5.773 1 70.19 82 HIS B O 1
ATOM 3889 N N . ARG B 1 83 ? -26.188 33.562 -6.25 1 69.12 83 ARG B N 1
ATOM 3890 C CA . ARG B 1 83 ? -25.625 34.844 -5.828 1 69.12 83 ARG B CA 1
ATOM 3891 C C . ARG B 1 83 ? -25.312 34.844 -4.332 1 69.12 83 ARG B C 1
ATOM 3893 O O . ARG B 1 83 ? -24.25 35.312 -3.908 1 69.12 83 ARG B O 1
ATOM 3900 N N . LEU B 1 84 ? -26.234 34.344 -3.611 1 72.44 84 LEU B N 1
ATOM 3901 C CA . LEU B 1 84 ? -26.031 34.25 -2.168 1 72.44 84 LEU B CA 1
ATOM 3902 C C . LEU B 1 84 ? -24.844 33.375 -1.828 1 72.44 84 LEU B C 1
ATOM 3904 O O . LEU B 1 84 ? -24.094 33.688 -0.895 1 72.44 84 LEU B O 1
ATOM 3908 N N . LEU B 1 85 ? -24.75 32.438 -2.588 1 73.94 85 LEU B N 1
ATOM 3909 C CA . LEU B 1 85 ? -23.625 31.531 -2.381 1 73.94 85 LEU B CA 1
ATOM 3910 C C . LEU B 1 85 ? -22.312 32.219 -2.701 1 73.94 85 LEU B C 1
ATOM 3912 O O . LEU B 1 85 ? -21.328 32.094 -1.966 1 73.94 85 LEU B O 1
ATOM 3916 N N . PHE B 1 86 ? -22.359 33 -3.666 1 75.75 86 PHE B N 1
ATOM 3917 C CA . PHE B 1 86 ? -21.156 33.75 -4.062 1 75.75 86 PHE B CA 1
ATOM 3918 C C . PHE B 1 86 ? -20.812 34.812 -3.029 1 75.75 86 PHE B C 1
ATOM 3920 O O . PHE B 1 86 ? -19.641 34.969 -2.666 1 75.75 86 PHE B O 1
ATOM 3927 N N . LEU B 1 87 ? -21.797 35.469 -2.641 1 76 87 LEU B N 1
ATOM 3928 C CA . LEU B 1 87 ? -21.594 36.5 -1.623 1 76 87 LEU B CA 1
ATOM 3929 C C . LEU B 1 87 ? -21.016 35.875 -0.348 1 76 87 LEU B C 1
ATOM 3931 O O . LEU B 1 87 ? -20.078 36.406 0.242 1 76 87 LEU B O 1
ATOM 3935 N N . ASN B 1 88 ? -21.531 34.812 0.048 1 78.62 88 ASN B N 1
ATOM 3936 C CA . ASN B 1 88 ? -21.031 34.094 1.224 1 78.62 88 ASN B CA 1
ATOM 3937 C C . ASN B 1 88 ? -19.562 33.75 1.077 1 78.62 88 ASN B C 1
ATOM 3939 O O . ASN B 1 88 ? -18.766 34 1.978 1 78.62 88 ASN B O 1
ATOM 3943 N N . GLU B 1 89 ? -19.312 33.25 0.005 1 80.5 89 GLU B N 1
ATOM 3944 C CA . GLU B 1 89 ? -17.938 32.812 -0.245 1 80.5 89 GLU B CA 1
ATOM 3945 C C . GLU B 1 89 ? -16.969 34 -0.204 1 80.5 89 GLU B C 1
ATOM 3947 O O . GLU B 1 89 ? -15.898 33.906 0.391 1 80.5 89 GLU B O 1
ATOM 3952 N N . ARG B 1 90 ? -17.438 35.062 -0.748 1 78.06 90 ARG B N 1
ATOM 3953 C CA . ARG B 1 90 ? -16.578 36.219 -0.82 1 78.06 90 ARG B CA 1
ATOM 3954 C C . ARG B 1 90 ? -16.359 36.844 0.563 1 78.06 90 ARG B C 1
ATOM 3956 O O . ARG B 1 90 ? -15.234 37.188 0.917 1 78.06 90 ARG B O 1
ATOM 3963 N N . VAL B 1 91 ? -17.328 36.906 1.292 1 78.69 91 VAL B N 1
ATOM 3964 C CA . VAL B 1 91 ? -17.234 37.5 2.625 1 78.69 91 VAL B CA 1
ATOM 3965 C C . VAL B 1 91 ? -16.344 36.625 3.508 1 78.69 91 VAL B C 1
ATOM 3967 O O . VAL B 1 91 ? -15.453 37.156 4.191 1 78.69 91 VAL B O 1
ATOM 3970 N N . ARG B 1 92 ? -16.562 35.375 3.416 1 84.56 92 ARG B N 1
ATOM 3971 C CA . ARG B 1 92 ? -15.789 34.469 4.258 1 84.56 92 ARG B CA 1
ATOM 3972 C C . ARG B 1 92 ? -14.32 34.469 3.838 1 84.56 92 ARG B C 1
ATOM 3974 O O . ARG B 1 92 ? -13.43 34.344 4.684 1 84.56 92 ARG B O 1
ATOM 3981 N N . GLU B 1 93 ? -14.117 34.562 2.645 1 82.81 93 GLU B N 1
ATOM 3982 C CA . GLU B 1 93 ? -12.742 34.625 2.152 1 82.81 93 GLU B CA 1
ATOM 3983 C C . GLU B 1 93 ? -12.023 35.875 2.68 1 82.81 93 GLU B C 1
ATOM 3985 O O . GLU B 1 93 ? -10.844 35.812 3.041 1 82.81 93 GLU B O 1
ATOM 3990 N N . ILE B 1 94 ? -12.703 36.938 2.658 1 80.12 94 ILE B N 1
ATOM 3991 C CA . ILE B 1 94 ? -12.125 38.188 3.164 1 80.12 94 ILE B CA 1
ATOM 3992 C C . ILE B 1 94 ? -11.812 38.031 4.648 1 80.12 94 ILE B C 1
ATOM 3994 O O . ILE B 1 94 ? -10.727 38.406 5.098 1 80.12 94 ILE B O 1
ATOM 3998 N N . ASP B 1 95 ? -12.734 37.406 5.34 1 83.44 95 ASP B N 1
ATOM 3999 C CA . ASP B 1 95 ? -12.531 37.219 6.773 1 83.44 95 ASP B CA 1
ATOM 4000 C C . ASP B 1 95 ? -11.352 36.281 7.035 1 83.44 95 ASP B C 1
ATOM 4002 O O . ASP B 1 95 ? -10.57 36.5 7.961 1 83.44 95 ASP B O 1
ATOM 4006 N N . LEU B 1 96 ? -11.258 35.344 6.281 1 87.44 96 LEU B N 1
ATOM 4007 C CA . LEU B 1 96 ? -10.148 34.406 6.422 1 87.44 96 LEU B CA 1
ATOM 4008 C C . LEU B 1 96 ? -8.812 35.094 6.145 1 87.44 96 LEU B C 1
ATOM 4010 O O . LEU B 1 96 ? -7.828 34.844 6.848 1 87.44 96 LEU B O 1
ATOM 4014 N N . LYS B 1 97 ? -8.836 35.844 5.195 1 83.81 97 LYS B N 1
ATOM 4015 C CA . LYS B 1 97 ? -7.613 36.562 4.848 1 83.81 97 LYS B CA 1
ATOM 4016 C C . LYS B 1 97 ? -7.188 37.5 5.973 1 83.81 97 LYS B C 1
ATOM 4018 O O . LYS B 1 97 ? -6.008 37.594 6.316 1 83.81 97 LYS B O 1
ATOM 4023 N N . ARG B 1 98 ? -8.109 38.188 6.445 1 83.88 98 ARG B N 1
ATOM 4024 C CA . ARG B 1 98 ? -7.812 39.125 7.539 1 83.88 98 ARG B CA 1
ATOM 4025 C C . ARG B 1 98 ? -7.289 38.375 8.758 1 83.88 98 ARG B C 1
ATOM 4027 O O . ARG B 1 98 ? -6.324 38.781 9.391 1 83.88 98 ARG B O 1
ATOM 4034 N N . LEU B 1 99 ? -7.992 37.312 9.016 1 87.75 99 LEU B N 1
ATOM 4035 C CA . LEU B 1 99 ? -7.566 36.469 10.133 1 87.75 99 LEU B CA 1
ATOM 4036 C C . LEU B 1 99 ? -6.145 35.969 9.922 1 87.75 99 LEU B C 1
ATOM 4038 O O . LEU B 1 99 ? -5.336 35.938 10.852 1 87.75 99 LEU B O 1
ATOM 4042 N N . GLN B 1 100 ? -5.848 35.562 8.727 1 88.75 100 GLN B N 1
ATOM 4043 C CA . GLN B 1 100 ? -4.539 35.031 8.391 1 88.75 100 GLN B CA 1
ATOM 4044 C C . GLN B 1 100 ? -3.449 36.094 8.523 1 88.75 100 GLN B C 1
ATOM 4046 O O . GLN B 1 100 ? -2.346 35.781 8.992 1 88.75 100 GLN B O 1
ATOM 4051 N N . VAL B 1 101 ? -3.697 37.219 8.125 1 84.06 101 VAL B N 1
ATOM 4052 C CA . VAL B 1 101 ? -2.738 38.312 8.227 1 84.06 101 VAL B CA 1
ATOM 4053 C C . VAL B 1 101 ? -2.408 38.594 9.688 1 84.06 101 VAL B C 1
ATOM 4055 O O . VAL B 1 101 ? -1.242 38.781 10.047 1 84.06 101 VAL B O 1
ATOM 4058 N N . LYS B 1 102 ? -3.395 38.625 10.469 1 86.62 102 LYS B N 1
ATOM 4059 C CA . LYS B 1 102 ? -3.178 38.844 11.898 1 86.62 102 LYS B CA 1
ATOM 4060 C C . LYS B 1 102 ? -2.385 37.688 12.508 1 86.62 102 LYS B C 1
ATOM 4062 O O . LYS B 1 102 ? -1.553 37.906 13.391 1 86.62 102 LYS B O 1
ATOM 4067 N N . PHE B 1 103 ? -2.695 36.531 12.078 1 90.5 103 PHE B N 1
ATOM 4068 C CA . PHE B 1 103 ? -1.973 35.344 12.578 1 90.5 103 PHE B CA 1
ATOM 4069 C C . PHE B 1 103 ? -0.493 35.438 12.227 1 90.5 103 PHE B C 1
ATOM 4071 O O . PHE B 1 103 ? 0.366 35.094 13.047 1 90.5 103 PHE B O 1
ATOM 4078 N N . LEU B 1 104 ? -0.242 35.844 11.023 1 88.5 104 LEU B N 1
ATOM 4079 C CA . LEU B 1 104 ? 1.144 35.969 10.586 1 88.5 104 LEU B CA 1
ATOM 4080 C C . LEU B 1 104 ? 1.895 36.969 11.469 1 88.5 104 LEU B C 1
ATOM 4082 O O . LEU B 1 104 ? 3.068 36.781 11.781 1 88.5 104 LEU B O 1
ATOM 4086 N N . LYS B 1 105 ? 1.253 37.969 11.844 1 88.31 105 LYS B N 1
ATOM 4087 C CA . LYS B 1 105 ? 1.856 38.938 12.75 1 88.31 105 LYS B CA 1
ATOM 4088 C C . LYS B 1 105 ? 2.119 38.312 14.117 1 88.31 105 LYS B C 1
ATOM 4090 O O . LYS B 1 105 ? 3.178 38.531 14.711 1 88.31 105 LYS B O 1
ATOM 4095 N N . GLU B 1 106 ? 1.087 37.562 14.539 1 90.81 106 GLU B N 1
ATOM 4096 C CA . GLU B 1 106 ? 1.246 36.875 15.82 1 90.81 106 GLU B CA 1
ATOM 4097 C C . GLU B 1 106 ? 2.402 35.875 15.766 1 90.81 106 GLU B C 1
ATOM 4099 O O . GLU B 1 106 ? 3.111 35.719 16.766 1 90.81 106 GLU B O 1
ATOM 4104 N N . GLU B 1 107 ? 2.58 35.25 14.695 1 90.88 107 GLU B N 1
ATOM 4105 C CA . GLU B 1 107 ? 3.666 34.281 14.523 1 90.88 107 GLU B CA 1
ATOM 4106 C C . GLU B 1 107 ? 5.027 34.969 14.625 1 90.88 107 GLU B C 1
ATOM 4108 O O . GLU B 1 107 ? 5.969 34.406 15.188 1 90.88 107 GLU B O 1
ATOM 4113 N N . LYS B 1 108 ? 5.145 36.125 14.062 1 89.5 108 LYS B N 1
ATOM 4114 C CA . LYS B 1 108 ? 6.379 36.906 14.164 1 89.5 108 LYS B CA 1
ATOM 4115 C C . LYS B 1 108 ? 6.672 37.281 15.617 1 89.5 108 LYS B C 1
ATOM 4117 O O . LYS B 1 108 ? 7.812 37.188 16.062 1 89.5 108 LYS B O 1
ATOM 4122 N N . ILE B 1 109 ? 5.676 37.719 16.25 1 93.12 109 ILE B N 1
ATOM 4123 C CA . ILE B 1 109 ? 5.816 38.031 17.672 1 93.12 109 ILE B CA 1
ATOM 4124 C C . ILE B 1 109 ? 6.262 36.812 18.453 1 93.12 109 ILE B C 1
ATOM 4126 O O . ILE B 1 109 ? 7.121 36.906 19.328 1 93.12 109 ILE B O 1
ATOM 4130 N N . PHE B 1 110 ? 5.617 35.719 18.109 1 93.38 110 PHE B N 1
ATOM 4131 C CA . PHE B 1 110 ? 5.961 34.438 18.734 1 93.38 110 PHE B CA 1
ATOM 4132 C C . PHE B 1 110 ? 7.449 34.156 18.594 1 93.38 110 PHE B C 1
ATOM 4134 O O . PHE B 1 110 ? 8.109 33.781 19.562 1 93.38 110 PHE B O 1
ATOM 4141 N N . GLN B 1 111 ? 8.023 34.312 17.438 1 92 111 GLN B N 1
ATOM 4142 C CA . GLN B 1 111 ? 9.438 34.031 17.172 1 92 111 GLN B CA 1
ATOM 4143 C C . GLN B 1 111 ? 10.336 34.969 17.969 1 92 111 GLN B C 1
ATOM 4145 O O . GLN B 1 111 ? 11.336 34.531 18.562 1 92 111 GLN B O 1
ATOM 4150 N N . ASP B 1 112 ? 9.992 36.156 18.016 1 92.69 112 ASP B N 1
ATOM 4151 C CA . ASP B 1 112 ? 10.773 37.156 18.75 1 92.69 112 ASP B CA 1
ATOM 4152 C C . ASP B 1 112 ? 10.758 36.875 20.25 1 92.69 112 ASP B C 1
ATOM 4154 O O . ASP B 1 112 ? 11.797 36.906 20.906 1 92.69 112 ASP B O 1
ATOM 4158 N N . LYS B 1 113 ? 9.602 36.594 20.656 1 94.38 113 LYS B N 1
ATOM 4159 C CA . LYS B 1 113 ? 9.453 36.312 22.078 1 94.38 113 LYS B CA 1
ATOM 4160 C C . LYS B 1 113 ? 10.172 35.031 22.453 1 94.38 113 LYS B C 1
ATOM 4162 O O . LYS B 1 113 ? 10.711 34.906 23.562 1 94.38 113 LYS B O 1
ATOM 4167 N N . LYS B 1 114 ? 10.055 34.094 21.625 1 93.31 114 LYS B N 1
ATOM 4168 C CA . LYS B 1 114 ? 10.758 32.844 21.859 1 93.31 114 LYS B CA 1
ATOM 4169 C C . LYS B 1 114 ? 12.258 33.062 21.984 1 93.31 114 LYS B C 1
ATOM 4171 O O . LYS B 1 114 ? 12.891 32.562 22.922 1 93.31 114 LYS B O 1
ATOM 4176 N N . GLN B 1 115 ? 12.836 33.781 21.078 1 92.81 115 GLN B N 1
ATOM 4177 C CA . GLN B 1 115 ? 14.266 34.062 21.094 1 92.81 115 GLN B CA 1
ATOM 4178 C C . GLN B 1 115 ? 14.656 34.812 22.375 1 92.81 115 GLN B C 1
ATOM 4180 O O . GLN B 1 115 ? 15.672 34.469 23 1 92.81 115 GLN B O 1
ATOM 4185 N N . LYS B 1 116 ? 13.922 35.688 22.719 1 94.06 116 LYS B N 1
ATOM 4186 C CA . LYS B 1 116 ? 14.195 36.438 23.938 1 94.06 116 LYS B CA 1
ATOM 4187 C C . LYS B 1 116 ? 14.102 35.531 25.172 1 94.06 116 LYS B C 1
ATOM 4189 O O . LYS B 1 116 ? 14.93 35.625 26.078 1 94.06 116 LYS B O 1
ATOM 4194 N N . TRP B 1 117 ? 13.078 34.75 25.125 1 93.56 117 TRP B N 1
ATOM 4195 C CA . TRP B 1 117 ? 12.891 33.844 26.25 1 93.56 117 TRP B CA 1
ATOM 4196 C C . TRP B 1 117 ? 14.078 32.906 26.375 1 93.56 117 TRP B C 1
ATOM 4198 O O . TRP B 1 117 ? 14.547 32.625 27.484 1 93.56 117 TRP B O 1
ATOM 4208 N N . VAL B 1 118 ? 14.523 32.406 25.281 1 93.06 118 VAL B N 1
ATOM 4209 C CA . VAL B 1 118 ? 15.656 31.484 25.266 1 93.06 118 VAL B CA 1
ATOM 4210 C C . VAL B 1 118 ? 16.906 32.188 25.812 1 93.06 118 VAL B C 1
ATOM 4212 O O . VAL B 1 118 ? 17.641 31.625 26.609 1 93.06 118 VAL B O 1
ATOM 4215 N N . GLU B 1 119 ? 17.109 33.375 25.344 1 92.19 119 GLU B N 1
ATOM 4216 C CA . GLU B 1 119 ? 18.25 34.156 25.812 1 92.19 119 GLU B CA 1
ATOM 4217 C C . GLU B 1 119 ? 18.172 34.375 27.328 1 92.19 119 GLU B C 1
ATOM 4219 O O . GLU B 1 119 ? 19.172 34.219 28.031 1 92.19 119 GLU B O 1
ATOM 4224 N N . GLU B 1 120 ? 17.078 34.719 27.766 1 93.94 120 GLU B N 1
ATOM 4225 C CA . GLU B 1 120 ? 16.875 34.938 29.203 1 93.94 120 GLU B CA 1
ATOM 4226 C C . GLU B 1 120 ? 17.078 33.656 30 1 93.94 120 GLU B C 1
ATOM 4228 O O . GLU B 1 120 ? 17.641 33.688 31.094 1 93.94 120 GLU B O 1
ATOM 4233 N N . TYR B 1 121 ? 16.547 32.594 29.422 1 92.81 121 TYR B N 1
ATOM 4234 C CA . TYR B 1 121 ? 16.672 31.297 30.078 1 92.81 121 TYR B CA 1
ATOM 4235 C C . TYR B 1 121 ? 18.141 30.906 30.219 1 92.81 121 TYR B C 1
ATOM 4237 O O . TYR B 1 121 ? 18.562 30.438 31.281 1 92.81 121 TYR B O 1
ATOM 4245 N N . LEU B 1 122 ? 18.891 31.109 29.188 1 92.19 122 LEU B N 1
ATOM 4246 C CA . LEU B 1 122 ? 20.281 30.672 29.172 1 92.19 122 LEU B CA 1
ATOM 4247 C C . LEU B 1 122 ? 21.156 31.625 29.984 1 92.19 122 LEU B C 1
ATOM 4249 O O . LEU B 1 122 ? 22.266 31.266 30.375 1 92.19 122 LEU B O 1
ATOM 4253 N N . ASN B 1 123 ? 20.703 32.875 30.234 1 90.88 123 ASN B N 1
ATOM 4254 C CA . ASN B 1 123 ? 21.484 33.875 30.953 1 90.88 123 ASN B CA 1
ATOM 4255 C C . ASN B 1 123 ? 21.062 33.969 32.406 1 90.88 123 ASN B C 1
ATOM 4257 O O . ASN B 1 123 ? 21.297 35 33.062 1 90.88 123 ASN B O 1
ATOM 4261 N N . GLN B 1 124 ? 20.438 32.906 32.875 1 88.88 124 GLN B N 1
ATOM 4262 C CA . GLN B 1 124 ? 20.047 32.938 34.281 1 88.88 124 GLN B CA 1
ATOM 4263 C C . GLN B 1 124 ? 21.281 32.906 35.188 1 88.88 124 GLN B C 1
ATOM 4265 O O . GLN B 1 124 ? 22.125 32 35.062 1 88.88 124 GLN B O 1
ATOM 4270 N N . PRO B 1 125 ? 21.375 33.969 36 1 84.81 125 PRO B N 1
ATOM 4271 C CA . PRO B 1 125 ? 22.547 34.062 36.875 1 84.81 125 PRO B CA 1
ATOM 4272 C C . PRO B 1 125 ? 22.609 32.938 37.875 1 84.81 125 PRO B C 1
ATOM 4274 O O . PRO B 1 125 ? 21.594 32.5 38.438 1 84.81 125 PRO B O 1
ATOM 4277 N N . GLY B 1 126 ? 23.844 32.344 38.188 1 86.12 126 GLY B N 1
ATOM 4278 C CA . GLY B 1 126 ? 24.094 31.359 39.25 1 86.12 126 GLY B CA 1
ATOM 4279 C C . GLY B 1 126 ? 23.781 29.938 38.812 1 86.12 126 GLY B C 1
ATOM 4280 O O . GLY B 1 126 ? 23.922 29.016 39.594 1 86.12 126 GLY B O 1
ATOM 4281 N N . CYS B 1 127 ? 23.203 29.766 37.562 1 83.75 127 CYS B N 1
ATOM 4282 C CA . CYS B 1 127 ? 22.844 28.422 37.094 1 83.75 127 CYS B CA 1
ATOM 4283 C C . CYS B 1 127 ? 23.984 27.797 36.312 1 83.75 127 CYS B C 1
ATOM 4285 O O . CYS B 1 127 ? 24.766 28.5 35.656 1 83.75 127 CYS B O 1
ATOM 4287 N N . ASP B 1 128 ? 24.062 26.484 36.469 1 89.75 128 ASP B N 1
ATOM 4288 C CA . ASP B 1 128 ? 25.031 25.719 35.688 1 89.75 128 ASP B CA 1
ATOM 4289 C C . ASP B 1 128 ? 24.641 25.719 34.219 1 89.75 128 ASP B C 1
ATOM 4291 O O . ASP B 1 128 ? 23.578 25.219 33.844 1 89.75 128 ASP B O 1
ATOM 4295 N N . GLN B 1 129 ? 25.562 26.219 33.375 1 87.69 129 GLN B N 1
ATOM 4296 C CA . GLN B 1 129 ? 25.312 26.375 31.938 1 87.69 129 GLN B CA 1
ATOM 4297 C C . GLN B 1 129 ? 25.047 25.031 31.281 1 87.69 129 GLN B C 1
ATOM 4299 O O . GLN B 1 129 ? 24.219 24.938 30.375 1 87.69 129 GLN B O 1
ATOM 4304 N N . ASP B 1 130 ? 25.719 24.094 31.734 1 87.62 130 ASP B N 1
ATOM 4305 C CA . ASP B 1 130 ? 25.562 22.766 31.141 1 87.62 130 ASP B CA 1
ATOM 4306 C C . ASP B 1 130 ? 24.172 22.188 31.453 1 87.62 130 ASP B C 1
ATOM 4308 O O . ASP B 1 130 ? 23.562 21.547 30.594 1 87.62 130 ASP B O 1
ATOM 4312 N N . GLU B 1 131 ? 23.797 22.453 32.594 1 88.75 131 GLU B N 1
ATOM 4313 C CA . GLU B 1 131 ? 22.484 21.984 33 1 88.75 131 GLU B CA 1
ATOM 4314 C C . GLU B 1 131 ? 21.375 22.719 32.25 1 88.75 131 GLU B C 1
ATOM 4316 O O . GLU B 1 131 ? 20.391 22.109 31.828 1 88.75 131 GLU B O 1
ATOM 4321 N N . LEU B 1 132 ? 21.531 24 32.062 1 90 132 LEU B N 1
ATOM 4322 C CA . LEU B 1 132 ? 20.562 24.797 31.344 1 90 132 LEU B CA 1
ATOM 4323 C C . LEU B 1 132 ? 20.438 24.312 29.891 1 90 132 LEU B C 1
ATOM 4325 O O . LEU B 1 132 ? 19.344 24.172 29.375 1 90 132 LEU B O 1
ATOM 4329 N N . LYS B 1 133 ? 21.547 24.031 29.359 1 86.12 133 LYS B N 1
ATOM 4330 C CA . LYS B 1 133 ? 21.562 23.594 27.969 1 86.12 133 LYS B CA 1
ATOM 4331 C C . LYS B 1 133 ? 20.891 22.219 27.812 1 86.12 133 LYS B C 1
ATOM 4333 O O . LYS B 1 133 ? 20.172 21.984 26.844 1 86.12 133 LYS B O 1
ATOM 4338 N N . LYS B 1 134 ? 21.109 21.422 28.766 1 83.38 134 LYS B N 1
ATOM 4339 C CA . LYS B 1 134 ? 20.547 20.078 28.734 1 83.38 134 LYS B CA 1
ATOM 4340 C C . LYS B 1 134 ? 19.031 20.125 28.828 1 83.38 134 LYS B C 1
ATOM 4342 O O . LYS B 1 134 ? 18.344 19.312 28.203 1 83.38 134 LYS B O 1
ATOM 4347 N N . ASN B 1 135 ? 18.531 21.094 29.469 1 87.94 135 ASN B N 1
ATOM 4348 C CA . ASN B 1 135 ? 17.109 21.172 29.703 1 87.94 135 ASN B CA 1
ATOM 4349 C C . ASN B 1 135 ? 16.422 22.172 28.766 1 87.94 135 ASN B C 1
ATOM 4351 O O . ASN B 1 135 ? 15.203 22.312 28.766 1 87.94 135 ASN B O 1
ATOM 4355 N N . LEU B 1 136 ? 17.188 22.781 27.984 1 90.25 136 LEU B N 1
ATOM 4356 C CA . LEU B 1 136 ? 16.703 23.875 27.156 1 90.25 136 LEU B CA 1
ATOM 4357 C C . LEU B 1 136 ? 15.539 23.422 26.266 1 90.25 136 LEU B C 1
ATOM 4359 O O . LEU B 1 136 ? 14.492 24.062 26.219 1 90.25 136 LEU B O 1
ATOM 4363 N N . PHE B 1 137 ? 15.672 22.344 25.656 1 86.38 137 PHE B N 1
ATOM 4364 C CA . PHE B 1 137 ? 14.656 21.859 24.719 1 86.38 137 PHE B CA 1
ATOM 4365 C C . PHE B 1 137 ? 13.336 21.625 25.438 1 86.38 137 PHE B C 1
ATOM 4367 O O . PHE B 1 137 ? 12.273 22.031 24.953 1 86.38 137 PHE B O 1
ATOM 4374 N N . ALA B 1 138 ? 13.414 20.984 26.5 1 87.19 138 ALA B N 1
ATOM 4375 C CA . ALA B 1 138 ? 12.211 20.656 27.266 1 87.19 138 ALA B CA 1
ATOM 4376 C C . ALA B 1 138 ? 11.508 21.938 27.719 1 87.19 138 ALA B C 1
ATOM 4378 O O . ALA B 1 138 ? 10.281 22.031 27.641 1 87.19 138 ALA B O 1
ATOM 4379 N N . GLU B 1 139 ? 12.266 22.891 28.156 1 90.5 139 GLU B N 1
ATOM 4380 C CA . GLU B 1 139 ? 11.688 24.141 28.656 1 90.5 139 GLU B CA 1
ATOM 4381 C C . GLU B 1 139 ? 11.117 24.984 27.516 1 90.5 139 GLU B C 1
ATOM 4383 O O . GLU B 1 139 ? 10.07 25.609 27.672 1 90.5 139 GLU B O 1
ATOM 4388 N N . VAL B 1 140 ? 11.844 24.938 26.469 1 90.5 140 VAL B N 1
ATOM 4389 C CA . VAL B 1 140 ? 11.352 25.672 25.297 1 90.5 140 VAL B CA 1
ATOM 4390 C C . VAL B 1 140 ? 10.039 25.062 24.828 1 90.5 140 VAL B C 1
ATOM 4392 O O . VAL B 1 140 ? 9.094 25.781 24.5 1 90.5 140 VAL B O 1
ATOM 4395 N N . SER B 1 141 ? 9.969 23.797 24.844 1 88.81 141 SER B N 1
ATOM 4396 C CA . SER B 1 141 ? 8.766 23.078 24.406 1 88.81 141 SER B CA 1
ATOM 4397 C C . SER B 1 141 ? 7.57 23.422 25.297 1 88.81 141 SER B C 1
ATOM 4399 O O . SER B 1 141 ? 6.457 23.594 24.797 1 88.81 141 SER B O 1
ATOM 4401 N N . LYS B 1 142 ? 7.828 23.5 26.516 1 91.19 142 LYS B N 1
ATOM 4402 C CA . LYS B 1 142 ? 6.777 23.875 27.453 1 91.19 142 LYS B CA 1
ATOM 4403 C C . LYS B 1 142 ? 6.293 25.297 27.203 1 91.19 142 LYS B C 1
ATOM 4405 O O . LYS B 1 142 ? 5.09 25.562 27.203 1 91.19 142 LYS B O 1
ATOM 4410 N N . TRP B 1 143 ? 7.238 26.125 27.031 1 93.12 143 TRP B N 1
ATOM 4411 C CA . TRP B 1 143 ? 6.922 27.531 26.766 1 93.12 143 TRP B CA 1
ATOM 4412 C C . TRP B 1 143 ? 6.105 27.656 25.484 1 93.12 143 TRP B C 1
ATOM 4414 O O . TRP B 1 143 ? 5.105 28.375 25.453 1 93.12 143 TRP B O 1
ATOM 4424 N N . GLU B 1 144 ? 6.547 26.953 24.469 1 91.75 144 GLU B N 1
ATOM 4425 C CA . GLU B 1 144 ? 5.855 26.984 23.188 1 91.75 144 GLU B CA 1
ATOM 4426 C C . GLU B 1 144 ? 4.426 26.469 23.312 1 91.75 144 GLU B C 1
ATOM 4428 O O . GLU B 1 144 ? 3.498 27.047 22.75 1 91.75 144 GLU B O 1
ATOM 4433 N N . ALA B 1 145 ? 4.277 25.438 24.031 1 90.62 145 ALA B N 1
ATOM 4434 C CA . ALA B 1 145 ? 2.953 24.859 24.219 1 90.62 145 ALA B CA 1
ATOM 4435 C C . ALA B 1 145 ? 2.002 25.844 24.891 1 90.62 145 ALA B C 1
ATOM 4437 O O . ALA B 1 145 ? 0.844 25.969 24.484 1 90.62 145 ALA B O 1
ATOM 4438 N N . ARG B 1 146 ? 2.498 26.484 25.828 1 93 146 ARG B N 1
ATOM 4439 C CA . ARG B 1 146 ? 1.694 27.484 26.531 1 93 146 ARG B CA 1
ATOM 4440 C C . ARG B 1 146 ? 1.341 28.656 25.625 1 93 146 ARG B C 1
ATOM 4442 O O . ARG B 1 146 ? 0.201 29.125 25.625 1 93 146 ARG B O 1
ATOM 4449 N N . TYR B 1 147 ? 2.307 29.094 24.938 1 93.19 147 TYR B N 1
ATOM 4450 C CA . TYR B 1 147 ? 2.072 30.219 24.031 1 93.19 147 TYR B CA 1
ATOM 4451 C C . TYR B 1 147 ? 1.032 29.859 22.984 1 93.19 147 TYR B C 1
ATOM 4453 O O . TYR B 1 147 ? 0.135 30.641 22.688 1 93.19 147 TYR B O 1
ATOM 4461 N N . GLU B 1 148 ? 1.171 28.703 22.406 1 91.69 148 GLU B N 1
ATOM 4462 C CA . GLU B 1 148 ? 0.248 28.25 21.375 1 91.69 148 GLU B CA 1
ATOM 4463 C C . GLU B 1 148 ? -1.18 28.172 21.906 1 91.69 148 GLU B C 1
ATOM 4465 O O . GLU B 1 148 ? -2.125 28.578 21.234 1 91.69 148 GLU B O 1
ATOM 4470 N N . GLU B 1 149 ? -1.327 27.656 23.062 1 91.31 149 GLU B N 1
ATOM 4471 C CA . GLU B 1 149 ? -2.639 27.547 23.688 1 91.31 149 GLU B CA 1
ATOM 4472 C C . GLU B 1 149 ? -3.266 28.922 23.922 1 91.31 149 GLU B C 1
ATOM 4474 O O . GLU B 1 149 ? -4.449 29.125 23.641 1 91.31 149 GLU B O 1
ATOM 4479 N N . GLU B 1 150 ? -2.432 29.828 24.281 1 92.69 150 GLU B N 1
ATOM 4480 C CA . GLU B 1 150 ? -2.943 31.125 24.688 1 92.69 150 GLU B CA 1
ATOM 4481 C C . GLU B 1 150 ? -3.098 32.062 23.484 1 92.69 150 GLU B C 1
ATOM 4483 O O . GLU B 1 150 ? -4.012 32.875 23.453 1 92.69 150 GLU B O 1
ATOM 4488 N N . HIS B 1 151 ? -2.234 31.906 22.5 1 92.75 151 HIS B N 1
ATOM 4489 C CA . HIS B 1 151 ? -2.186 32.938 21.469 1 92.75 151 HIS B CA 1
ATOM 4490 C C . HIS B 1 151 ? -2.602 32.375 20.109 1 92.75 151 HIS B C 1
ATOM 4492 O O . HIS B 1 151 ? -3.133 33.094 19.266 1 92.75 151 HIS B O 1
ATOM 4498 N N . PHE B 1 152 ? -2.408 31.141 19.875 1 94.38 152 PHE B N 1
ATOM 4499 C CA . PHE B 1 152 ? -2.725 30.594 18.562 1 94.38 152 PHE B CA 1
ATOM 4500 C C . PHE B 1 152 ? -4.117 29.969 18.547 1 94.38 152 PHE B C 1
ATOM 4502 O O . PHE B 1 152 ? -4.852 30.109 17.578 1 94.38 152 PHE B O 1
ATOM 4509 N N . GLU B 1 153 ? -4.539 29.375 19.562 1 93.81 153 GLU B N 1
ATOM 4510 C CA . GLU B 1 153 ? -5.801 28.641 19.656 1 93.81 153 GLU B CA 1
ATOM 4511 C C . GLU B 1 153 ? -6.984 29.547 19.328 1 93.81 153 GLU B C 1
ATOM 4513 O O . GLU B 1 153 ? -7.922 29.141 18.641 1 93.81 153 GLU B O 1
ATOM 4518 N N . PRO B 1 154 ? -6.98 30.766 19.812 1 92.5 154 PRO B N 1
ATOM 4519 C CA . PRO B 1 154 ? -8.094 31.656 19.453 1 92.5 154 PRO B CA 1
ATOM 4520 C C . PRO B 1 154 ? -8.234 31.859 17.953 1 92.5 154 PRO B C 1
ATOM 4522 O O . PRO B 1 154 ? -9.352 31.984 17.438 1 92.5 154 PRO B O 1
ATOM 4525 N N . PHE B 1 155 ? -7.152 31.938 17.234 1 93.25 155 PHE B N 1
ATOM 4526 C CA . PHE B 1 155 ? -7.199 32.062 15.781 1 93.25 155 PHE B CA 1
ATOM 4527 C C . PHE B 1 155 ? -7.832 30.828 15.148 1 93.25 155 PHE B C 1
ATOM 4529 O O . PHE B 1 155 ? -8.648 30.938 14.227 1 93.25 155 PHE B O 1
ATOM 4536 N N . TYR B 1 156 ? -7.48 29.75 15.688 1 95.06 156 TYR B N 1
ATOM 4537 C CA . TYR B 1 156 ? -7.996 28.5 15.141 1 95.06 156 TYR B CA 1
ATOM 4538 C C . TYR B 1 156 ? -9.492 28.359 15.414 1 95.06 156 TYR B C 1
ATOM 4540 O O . TYR B 1 156 ? -10.242 27.859 14.57 1 95.06 156 TYR B O 1
ATOM 4548 N N . LYS B 1 157 ? -9.875 28.781 16.531 1 92.19 157 LYS B N 1
ATOM 4549 C CA . LYS B 1 157 ? -11.289 28.75 16.875 1 92.19 157 LYS B CA 1
ATOM 4550 C C . LYS B 1 157 ? -12.094 29.672 15.953 1 92.19 157 LYS B C 1
ATOM 4552 O O . LYS B 1 157 ? -13.164 29.281 15.477 1 92.19 157 LYS B O 1
ATOM 4557 N N . LYS B 1 158 ? -11.578 30.812 15.75 1 90.25 158 LYS B N 1
ATOM 4558 C CA . LYS B 1 158 ? -12.258 31.766 14.867 1 90.25 158 LYS B CA 1
ATOM 4559 C C . LYS B 1 158 ? -12.305 31.234 13.438 1 90.25 158 LYS B C 1
ATOM 4561 O O . LYS B 1 158 ? -13.305 31.406 12.734 1 90.25 158 LYS B O 1
ATOM 4566 N N . ARG B 1 159 ? -11.25 30.656 12.969 1 93.31 159 ARG B N 1
ATOM 4567 C CA . ARG B 1 159 ? -11.234 30.047 11.641 1 93.31 159 ARG B CA 1
ATOM 4568 C C . ARG B 1 159 ? -12.312 28.984 11.516 1 93.31 159 ARG B C 1
ATOM 4570 O O . ARG B 1 159 ? -13.016 28.906 10.5 1 93.31 159 ARG B O 1
ATOM 4577 N N . TYR B 1 160 ? -12.398 28.219 12.555 1 93.56 160 TYR B N 1
ATOM 4578 C CA . TYR B 1 160 ? -13.422 27.172 12.586 1 93.56 160 TYR B CA 1
ATOM 4579 C C . TYR B 1 160 ? -14.812 27.781 12.414 1 93.56 160 TYR B C 1
ATOM 4581 O O . TYR B 1 160 ? -15.641 27.25 11.664 1 93.56 160 TYR B O 1
ATOM 4589 N N . GLU B 1 161 ? -15.047 28.828 13.062 1 89.69 161 GLU B N 1
ATOM 4590 C CA . GLU B 1 161 ? -16.344 29.5 12.977 1 89.69 161 GLU B CA 1
ATOM 4591 C C . GLU B 1 161 ? -16.609 30.016 11.57 1 89.69 161 GLU B C 1
ATOM 4593 O O . GLU B 1 161 ? -17.703 29.859 11.031 1 89.69 161 GLU B O 1
ATOM 4598 N N . ILE B 1 162 ? -15.617 30.594 10.969 1 87.62 162 ILE B N 1
ATOM 4599 C CA . ILE B 1 162 ? -15.766 31.141 9.633 1 87.62 162 ILE B CA 1
ATOM 4600 C C . ILE B 1 162 ? -16.016 30.031 8.625 1 87.62 162 ILE B C 1
ATOM 4602 O O . ILE B 1 162 ? -16.938 30.109 7.805 1 87.62 162 ILE B O 1
ATOM 4606 N N . VAL B 1 163 ? -15.266 29 8.742 1 92 163 VAL B N 1
ATOM 4607 C CA . VAL B 1 163 ? -15.289 27.922 7.773 1 92 163 VAL B CA 1
ATOM 4608 C C . VAL B 1 163 ? -16.609 27.156 7.887 1 92 163 VAL B C 1
ATOM 4610 O O . VAL B 1 163 ? -17.141 26.688 6.879 1 92 163 VAL B O 1
ATOM 4613 N N . ASN B 1 164 ? -17.141 27.109 9.094 1 90.56 164 ASN B N 1
ATOM 4614 C CA . ASN B 1 164 ? -18.312 26.25 9.297 1 90.56 164 ASN B CA 1
ATOM 4615 C C . ASN B 1 164 ? -19.594 27.062 9.461 1 90.56 164 ASN B C 1
ATOM 4617 O O . ASN B 1 164 ? -20.625 26.531 9.867 1 90.56 164 ASN B O 1
ATOM 4621 N N . GLY B 1 165 ? -19.578 28.328 9.117 1 83.56 165 GLY B N 1
ATOM 4622 C CA . GLY B 1 165 ? -20.781 29.141 9.031 1 83.56 165 GLY B CA 1
ATOM 4623 C C . GLY B 1 165 ? -21.141 29.812 10.344 1 83.56 165 GLY B C 1
ATOM 4624 O O . GLY B 1 165 ? -22.25 30.312 10.5 1 83.56 165 GLY B O 1
ATOM 4625 N N . GLY B 1 166 ? -20.219 29.75 11.273 1 75.38 166 GLY B N 1
ATOM 4626 C CA . GLY B 1 166 ? -20.469 30.453 12.516 1 75.38 166 GLY B CA 1
ATOM 4627 C C . GLY B 1 166 ? -20 31.906 12.484 1 75.38 166 GLY B C 1
ATOM 4628 O O . GLY B 1 166 ? -19.469 32.375 11.477 1 75.38 166 GLY B O 1
ATOM 4629 N N . GLY B 1 167 ? -20.344 32.75 13.602 1 59.94 167 GLY B N 1
ATOM 4630 C CA . GLY B 1 167 ? -19.766 34.062 13.906 1 59.94 167 GLY B CA 1
ATOM 4631 C C . GLY B 1 167 ? -20.531 35.219 13.25 1 59.94 167 GLY B C 1
ATOM 4632 O O . GLY B 1 167 ? -20.344 36.375 13.617 1 59.94 167 GLY B O 1
ATOM 4633 N N . TYR B 1 168 ? -20.953 34.938 11.93 1 54.75 168 TYR B N 1
ATOM 4634 C CA . TYR B 1 168 ? -21.5 36.125 11.25 1 54.75 168 TYR B CA 1
ATOM 4635 C C . TYR B 1 168 ? -23.016 36.188 11.438 1 54.75 168 TYR B C 1
ATOM 4637 O O . TYR B 1 168 ? -23.703 35.188 11.414 1 54.75 168 TYR B O 1
ATOM 4645 N N . GLU B 1 169 ? -23.406 37.219 12.195 1 47 169 GLU B N 1
ATOM 4646 C CA . GLU B 1 169 ? -24.828 37.531 12.219 1 47 169 GLU B CA 1
ATOM 4647 C C . GLU B 1 169 ? -25.359 37.812 10.812 1 47 169 GLU B C 1
ATOM 4649 O O . GLU B 1 169 ? -26.531 37.594 10.523 1 47 169 GLU B O 1
ATOM 4654 N N . LYS B 1 170 ? -24.703 38.875 10.062 1 48.94 170 LYS B N 1
ATOM 4655 C CA . LYS B 1 170 ? -25.5 39.406 8.969 1 48.94 170 LYS B CA 1
ATOM 4656 C C . LYS B 1 170 ? -25.25 38.656 7.668 1 48.94 170 LYS B C 1
ATOM 4658 O O . LYS B 1 170 ? -24.156 38.156 7.445 1 48.94 170 LYS B O 1
ATOM 4663 N N . PRO B 1 171 ? -26.094 38.875 6.395 1 49.53 171 PRO B N 1
ATOM 4664 C CA . PRO B 1 171 ? -26.922 38.188 5.414 1 49.53 171 PRO B CA 1
ATOM 4665 C C . PRO B 1 171 ? -26.453 36.75 5.164 1 49.53 171 PRO B C 1
ATOM 4667 O O . PRO B 1 171 ? -27.172 35.938 4.578 1 49.53 171 PRO B O 1
ATOM 4670 N N . ILE B 1 172 ? -25.328 36.375 5.453 1 53.41 172 ILE B N 1
ATOM 4671 C CA . ILE B 1 172 ? -24.891 35.031 5.102 1 53.41 172 ILE B CA 1
ATOM 4672 C C . ILE B 1 172 ? -24.781 34.188 6.363 1 53.41 172 ILE B C 1
ATOM 4674 O O . ILE B 1 172 ? -23.797 34.312 7.113 1 53.41 172 ILE B O 1
ATOM 4678 N N . LYS B 1 173 ? -25.906 34.031 7.012 1 58.44 173 LYS B N 1
ATOM 4679 C CA . LYS B 1 173 ? -25.906 33.25 8.242 1 58.44 173 LYS B CA 1
ATOM 4680 C C . LYS B 1 173 ? -25.875 31.734 7.934 1 58.44 173 LYS B C 1
ATOM 4682 O O . LYS B 1 173 ? -26.531 31.281 6.992 1 58.44 173 LYS B O 1
ATOM 4687 N N . ASP B 1 174 ? -25.078 31.016 8.57 1 63.12 174 ASP B N 1
ATOM 4688 C CA . ASP B 1 174 ? -25.109 29.578 8.758 1 63.12 174 ASP B CA 1
ATOM 4689 C C . ASP B 1 174 ? -24.578 28.859 7.52 1 63.12 174 ASP B C 1
ATOM 4691 O O . ASP B 1 174 ? -24.984 27.734 7.223 1 63.12 174 ASP B O 1
ATOM 4695 N N . MET B 1 175 ? -23.891 29.766 6.625 1 76 175 MET B N 1
ATOM 4696 C CA . MET B 1 175 ? -23.281 29.062 5.5 1 76 175 MET B CA 1
ATOM 4697 C C . MET B 1 175 ? -21.75 29.125 5.598 1 76 175 MET B C 1
ATOM 4699 O O . MET B 1 175 ? -21.172 30.219 5.68 1 76 175 MET B O 1
ATOM 4703 N N . GLY B 1 176 ? -21.125 28.047 5.672 1 84.81 176 GLY B N 1
ATOM 4704 C CA . GLY B 1 176 ? -19.672 27.969 5.723 1 84.81 176 GLY B CA 1
ATOM 4705 C C . GLY B 1 176 ? -19.031 27.859 4.352 1 84.81 176 GLY B C 1
ATOM 4706 O O . GLY B 1 176 ? -19.594 28.328 3.361 1 84.81 176 GLY B O 1
ATOM 4707 N N . LEU B 1 177 ? -17.812 27.625 4.316 1 88.19 177 LEU B N 1
ATOM 4708 C CA . LEU B 1 177 ? -17.062 27.406 3.09 1 88.19 177 LEU B CA 1
ATOM 4709 C C . LEU B 1 177 ? -16.984 25.906 2.777 1 88.19 177 LEU B C 1
ATOM 4711 O O . LEU B 1 177 ? -16.297 25.156 3.484 1 88.19 177 LEU B O 1
ATOM 4715 N N . ASP B 1 178 ? -17.562 25.641 1.682 1 85.75 178 ASP B N 1
ATOM 4716 C CA . ASP B 1 178 ? -17.531 24.25 1.254 1 85.75 178 ASP B CA 1
ATOM 4717 C C . ASP B 1 178 ? -16.125 23.844 0.8 1 85.75 178 ASP B C 1
ATOM 4719 O O . ASP B 1 178 ? -15.398 24.656 0.23 1 85.75 178 ASP B O 1
ATOM 4723 N N . GLU B 1 179 ? -15.688 22.719 1.099 1 90.88 179 GLU B N 1
ATOM 4724 C CA . GLU B 1 179 ? -14.484 22.094 0.564 1 90.88 179 GLU B CA 1
ATOM 4725 C C . GLU B 1 179 ? -13.227 22.859 0.973 1 90.88 179 GLU B C 1
ATOM 4727 O O . GLU B 1 179 ? -12.211 22.812 0.284 1 90.88 179 GLU B O 1
ATOM 4732 N N . PHE B 1 180 ? -13.312 23.672 2.021 1 94.25 180 PHE B N 1
ATOM 4733 C CA . PHE B 1 180 ? -12.195 24.5 2.473 1 94.25 180 PHE B CA 1
ATOM 4734 C C . PHE B 1 180 ? -10.961 23.625 2.715 1 94.25 180 PHE B C 1
ATOM 4736 O O . PHE B 1 180 ? -9.906 23.875 2.121 1 94.25 180 PHE B O 1
ATOM 4743 N N . TRP B 1 181 ? -11.086 22.578 3.494 1 96.5 181 TRP B N 1
ATOM 4744 C CA . TRP B 1 181 ? -9.938 21.797 3.943 1 96.5 181 TRP B CA 1
ATOM 4745 C C . TRP B 1 181 ? -9.391 20.922 2.818 1 96.5 181 TRP B C 1
ATOM 4747 O O . TRP B 1 181 ? -8.18 20.766 2.682 1 96.5 181 TRP B O 1
ATOM 4757 N N . VAL B 1 182 ? -10.281 20.328 2.049 1 94.06 182 VAL B N 1
ATOM 4758 C CA . VAL B 1 182 ? -9.805 19.469 0.97 1 94.06 182 VAL B CA 1
ATOM 4759 C C . VAL B 1 182 ? -8.992 20.297 -0.023 1 94.06 182 VAL B C 1
ATOM 4761 O O . VAL B 1 182 ? -7.957 19.844 -0.525 1 94.06 182 VAL B O 1
ATOM 4764 N N . PHE B 1 183 ? -9.367 21.516 -0.242 1 91.75 183 PHE B N 1
ATOM 4765 C CA . PHE B 1 183 ? -8.617 22.391 -1.127 1 91.75 183 PHE B CA 1
ATOM 4766 C C . PHE B 1 183 ? -7.281 22.781 -0.496 1 91.75 183 PHE B C 1
ATOM 4768 O O . PHE B 1 183 ? -6.25 22.797 -1.169 1 91.75 183 PHE B O 1
ATOM 4775 N N . ALA B 1 184 ? -7.348 23.047 0.733 1 94.69 184 ALA B N 1
ATOM 4776 C CA . ALA B 1 184 ? -6.113 23.391 1.431 1 94.69 184 ALA B CA 1
ATOM 4777 C C . ALA B 1 184 ? -5.121 22.234 1.392 1 94.69 184 ALA B C 1
ATOM 4779 O O . ALA B 1 184 ? -3.934 22.438 1.13 1 94.69 184 ALA B O 1
ATOM 4780 N N . LEU B 1 185 ? -5.605 21.031 1.636 1 95.31 185 LEU B N 1
ATOM 4781 C CA . LEU B 1 185 ? -4.758 19.844 1.631 1 95.31 185 LEU B CA 1
ATOM 4782 C C . LEU B 1 185 ? -4.184 19.594 0.24 1 95.31 185 LEU B C 1
ATOM 4784 O O . LEU B 1 185 ? -2.992 19.312 0.097 1 95.31 185 LEU B O 1
ATOM 4788 N N . MET B 1 186 ? -4.965 19.75 -0.757 1 90.56 186 MET B N 1
ATOM 4789 C CA . MET B 1 186 ? -4.578 19.438 -2.129 1 90.56 186 MET B CA 1
ATOM 4790 C C . MET B 1 186 ? -3.605 20.469 -2.676 1 90.56 186 MET B C 1
ATOM 4792 O O . MET B 1 186 ? -2.916 20.219 -3.666 1 90.56 186 MET B O 1
ATOM 4796 N N . ALA B 1 187 ? -3.547 21.594 -2.01 1 89.19 187 ALA B N 1
ATOM 4797 C CA . ALA B 1 187 ? -2.633 22.641 -2.445 1 89.19 187 ALA B CA 1
ATOM 4798 C C . ALA B 1 187 ? -1.211 22.375 -1.969 1 89.19 187 ALA B C 1
ATOM 4800 O O . ALA B 1 187 ? -0.255 22.969 -2.463 1 89.19 187 ALA B O 1
ATOM 4801 N N . ASN B 1 188 ? -1.11 21.531 -1.001 1 89.19 188 ASN B N 1
ATOM 4802 C CA . ASN B 1 188 ? 0.193 21.156 -0.462 1 89.19 188 ASN B CA 1
ATOM 4803 C C . ASN B 1 188 ? 0.838 20.031 -1.274 1 89.19 188 ASN B C 1
ATOM 4805 O O . ASN B 1 188 ? 0.2 19.016 -1.554 1 89.19 188 ASN B O 1
ATOM 4809 N N . GLN B 1 189 ? 2.1 20.203 -1.537 1 81.88 189 GLN B N 1
ATOM 4810 C CA . GLN B 1 189 ? 2.779 19.312 -2.469 1 81.88 189 GLN B CA 1
ATOM 4811 C C . GLN B 1 189 ? 2.945 17.906 -1.873 1 81.88 189 GLN B C 1
ATOM 4813 O O . GLN B 1 189 ? 3.004 16.922 -2.604 1 81.88 189 GLN B O 1
ATOM 4818 N N . ILE B 1 190 ? 2.998 17.781 -0.634 1 84.88 190 ILE B N 1
ATOM 4819 C CA . ILE B 1 190 ? 3.176 16.5 0.039 1 84.88 190 ILE B CA 1
ATOM 4820 C C . ILE B 1 190 ? 1.837 15.766 0.116 1 84.88 190 ILE B C 1
ATOM 4822 O O . ILE B 1 190 ? 1.741 14.594 -0.25 1 84.88 190 ILE B O 1
ATOM 4826 N N . LEU B 1 191 ? 0.826 16.5 0.486 1 91.38 191 LEU B N 1
ATOM 4827 C CA . LEU B 1 191 ? -0.471 15.891 0.756 1 91.38 191 LEU B CA 1
ATOM 4828 C C . LEU B 1 191 ? -1.191 15.547 -0.543 1 91.38 191 LEU B C 1
ATOM 4830 O O . LEU B 1 191 ? -1.899 14.539 -0.619 1 91.38 191 LEU B O 1
ATOM 4834 N N . VAL B 1 192 ? -0.999 16.312 -1.552 1 87.25 192 VAL B N 1
ATOM 4835 C CA . VAL B 1 192 ? -1.71 16.109 -2.811 1 87.25 192 VAL B CA 1
ATOM 4836 C C . VAL B 1 192 ? -1.336 14.758 -3.404 1 87.25 192 VAL B C 1
ATOM 4838 O O . VAL B 1 192 ? -2.158 14.109 -4.055 1 87.25 192 VAL B O 1
ATOM 4841 N N . ARG B 1 193 ? -0.133 14.281 -3.109 1 84.5 193 ARG B N 1
ATOM 4842 C CA . ARG B 1 193 ? 0.363 13.016 -3.633 1 84.5 193 ARG B CA 1
ATOM 4843 C C . ARG B 1 193 ? -0.351 11.836 -2.979 1 84.5 193 ARG B C 1
ATOM 4845 O O . ARG B 1 193 ? -0.341 10.719 -3.512 1 84.5 193 ARG B O 1
ATOM 4852 N N . GLN B 1 194 ? -0.958 12.078 -1.832 1 89.44 194 GLN B N 1
ATOM 4853 C CA . GLN B 1 194 ? -1.581 11.008 -1.059 1 89.44 194 GLN B CA 1
ATOM 4854 C C . GLN B 1 194 ? -3.082 10.938 -1.326 1 89.44 194 GLN B C 1
ATOM 4856 O O . GLN B 1 194 ? -3.74 9.969 -0.951 1 89.44 194 GLN B O 1
ATOM 4861 N N . ILE B 1 195 ? -3.582 11.945 -1.967 1 91.81 195 ILE B N 1
ATOM 4862 C CA . ILE B 1 195 ? -5.023 12.031 -2.184 1 91.81 195 ILE B CA 1
ATOM 4863 C C . ILE B 1 195 ? -5.367 11.508 -3.576 1 91.81 195 ILE B C 1
ATOM 4865 O O . ILE B 1 195 ? -4.887 12.031 -4.582 1 91.81 195 ILE B O 1
ATOM 4869 N N . GLU B 1 196 ? -6.066 10.391 -3.521 1 85.06 196 GLU B N 1
ATOM 4870 C CA . GLU B 1 196 ? -6.449 9.758 -4.777 1 85.06 196 GLU B CA 1
ATOM 4871 C C . GLU B 1 196 ? -7.602 10.5 -5.449 1 85.06 196 GLU B C 1
ATOM 4873 O O . GLU B 1 196 ? -8.227 11.367 -4.836 1 85.06 196 GLU B O 1
ATOM 4878 N N . SER B 1 197 ? -8.055 10.008 -6.605 1 74.56 197 SER B N 1
ATOM 4879 C CA . SER B 1 197 ? -8.914 10.578 -7.633 1 74.56 197 SER B CA 1
ATOM 4880 C C . SER B 1 197 ? -10.141 11.25 -7.023 1 74.56 197 SER B C 1
ATOM 4882 O O . SER B 1 197 ? -10.516 10.945 -5.887 1 74.56 197 SER B O 1
ATOM 4884 N N . PRO B 1 198 ? -10.68 12.125 -7.801 1 71.56 198 PRO B N 1
ATOM 4885 C CA . PRO B 1 198 ? -11.828 12.891 -7.312 1 71.56 198 PRO B CA 1
ATOM 4886 C C . PRO B 1 198 ? -13.023 12 -6.969 1 71.56 198 PRO B C 1
ATOM 4888 O O . PRO B 1 198 ? -13.852 12.367 -6.125 1 71.56 198 PRO B O 1
ATOM 4891 N N . ASP B 1 199 ? -13.023 10.93 -7.457 1 76 199 ASP B N 1
ATOM 4892 C CA . ASP B 1 199 ? -14.172 10.062 -7.18 1 76 199 ASP B CA 1
ATOM 4893 C C . ASP B 1 199 ? -13.859 9.094 -6.043 1 76 199 ASP B C 1
ATOM 4895 O O . ASP B 1 199 ? -14.648 8.18 -5.766 1 76 199 ASP B O 1
ATOM 4899 N N . HIS B 1 200 ? -12.891 9.477 -5.312 1 88.62 200 HIS B N 1
ATOM 4900 C CA . HIS B 1 200 ? -12.438 8.609 -4.234 1 88.62 200 HIS B CA 1
ATOM 4901 C C . HIS B 1 200 ? -12.203 9.398 -2.951 1 88.62 200 HIS B C 1
ATOM 4903 O O . HIS B 1 200 ? -13.148 9.859 -2.316 1 88.62 200 HIS B O 1
ATOM 4909 N N . ASP B 1 201 ? -10.953 9.742 -2.57 1 94.81 201 ASP B N 1
ATOM 4910 C CA . ASP B 1 201 ? -10.617 10.414 -1.322 1 94.81 201 ASP B CA 1
ATOM 4911 C C . ASP B 1 201 ? -11.258 11.797 -1.247 1 94.81 201 ASP B C 1
ATOM 4913 O O . ASP B 1 201 ? -11.664 12.234 -0.171 1 94.81 201 ASP B O 1
ATOM 4917 N N . TYR B 1 202 ? -11.422 12.484 -2.391 1 92.38 202 TYR B N 1
ATOM 4918 C CA . TYR B 1 202 ? -11.93 13.844 -2.465 1 92.38 202 TYR B CA 1
ATOM 4919 C C . TYR B 1 202 ? -13.328 13.945 -1.869 1 92.38 202 TYR B C 1
ATOM 4921 O O . TYR B 1 202 ? -13.609 14.836 -1.068 1 92.38 202 TYR B O 1
ATOM 4929 N N . GLN B 1 203 ? -14.188 13.016 -2.176 1 93.88 203 GLN B N 1
ATOM 4930 C CA . GLN B 1 203 ? -15.57 13.047 -1.724 1 93.88 203 GLN B CA 1
ATOM 4931 C C . GLN B 1 203 ? -15.656 12.922 -0.206 1 93.88 203 GLN B C 1
ATOM 4933 O O . GLN B 1 203 ? -16.453 13.609 0.436 1 93.88 203 GLN B O 1
ATOM 4938 N N . ALA B 1 204 ? -14.859 12.062 0.303 1 96.44 204 ALA B N 1
ATOM 4939 C CA . ALA B 1 204 ? -14.859 11.898 1.755 1 96.44 204 ALA B CA 1
ATOM 4940 C C . ALA B 1 204 ? -14.266 13.125 2.441 1 96.44 204 ALA B C 1
ATOM 4942 O O . ALA B 1 204 ? -14.766 13.578 3.473 1 96.44 204 ALA B O 1
ATOM 4943 N N . LEU B 1 205 ? -13.242 13.703 1.805 1 97 205 LEU B N 1
ATOM 4944 C CA . LEU B 1 205 ? -12.539 14.844 2.389 1 97 205 LEU B CA 1
ATOM 4945 C C . LEU B 1 205 ? -13.367 16.109 2.281 1 97 205 LEU B C 1
ATOM 4947 O O . LEU B 1 205 ? -13.094 17.094 2.969 1 97 205 LEU B O 1
ATOM 4951 N N . CYS B 1 206 ? -14.359 16.141 1.457 1 94.19 206 CYS B N 1
ATOM 4952 C CA . CYS B 1 206 ? -15.297 17.266 1.395 1 94.19 206 CYS B CA 1
ATOM 4953 C C . CYS B 1 206 ? -16.031 17.438 2.717 1 94.19 206 CYS B C 1
ATOM 4955 O O . CYS B 1 206 ? -16.531 18.516 3.021 1 94.19 206 CYS B O 1
ATOM 4957 N N . HIS B 1 207 ? -16.062 16.391 3.506 1 96.31 207 HIS B N 1
ATOM 4958 C CA . HIS B 1 207 ? -16.781 16.422 4.77 1 96.31 207 HIS B CA 1
ATOM 4959 C C . HIS B 1 207 ? -15.859 16.781 5.93 1 96.31 207 HIS B C 1
ATOM 4961 O O . HIS B 1 207 ? -16.281 16.812 7.082 1 96.31 207 HIS B O 1
ATOM 4967 N N . LEU B 1 208 ? -14.617 17.031 5.633 1 97.69 208 LEU B N 1
ATOM 4968 C CA . LEU B 1 208 ? -13.664 17.484 6.641 1 97.69 208 LEU B CA 1
ATOM 4969 C C . LEU B 1 208 ? -13.969 18.906 7.09 1 97.69 208 LEU B C 1
ATOM 4971 O O . LEU B 1 208 ? -13.984 19.828 6.273 1 97.69 208 LEU B O 1
ATOM 4975 N N . THR B 1 209 ? -14.156 19.125 8.43 1 96.69 209 THR B N 1
ATOM 4976 C CA . THR B 1 209 ? -14.625 20.422 8.922 1 96.69 209 THR B CA 1
ATOM 4977 C C . THR B 1 209 ? -13.523 21.125 9.711 1 96.69 209 THR B C 1
ATOM 4979 O O . THR B 1 209 ? -13.57 22.344 9.898 1 96.69 209 THR B O 1
ATOM 4982 N N . ASP B 1 210 ? -12.602 20.344 10.172 1 97.56 210 ASP B N 1
ATOM 4983 C CA . ASP B 1 210 ? -11.523 20.953 10.945 1 97.56 210 ASP B CA 1
ATOM 4984 C C . ASP B 1 210 ? -10.344 19.984 11.102 1 97.56 210 ASP B C 1
ATOM 4986 O O . ASP B 1 210 ? -10.523 18.766 11.016 1 97.56 210 ASP B O 1
ATOM 4990 N N . ILE B 1 211 ? -9.164 20.516 11.219 1 98.62 211 ILE B N 1
ATOM 4991 C CA . ILE B 1 211 ? -7.969 19.781 11.594 1 98.62 211 ILE B CA 1
ATOM 4992 C C . ILE B 1 211 ? -7.293 20.453 12.781 1 98.62 211 ILE B C 1
ATOM 4994 O O . ILE B 1 211 ? -7.031 21.656 12.758 1 98.62 211 ILE B O 1
ATOM 4998 N N . ARG B 1 212 ? -7.039 19.656 13.797 1 97.88 212 ARG B N 1
ATOM 4999 C CA . ARG B 1 212 ? -6.43 20.172 15.016 1 97.88 212 ARG B CA 1
ATOM 5000 C C . ARG B 1 212 ? -5.152 19.406 15.359 1 97.88 212 ARG B C 1
ATOM 5002 O O . ARG B 1 212 ? -4.965 18.266 14.922 1 97.88 212 ARG B O 1
ATOM 5009 N N . CYS B 1 213 ? -4.293 20.109 16.031 1 97.19 213 CYS B N 1
ATOM 5010 C CA . CYS B 1 213 ? -3.049 19.5 16.5 1 97.19 213 CYS B CA 1
ATOM 5011 C C . CYS B 1 213 ? -2.861 19.703 18 1 97.19 213 CYS B C 1
ATOM 5013 O O . CYS B 1 213 ? -3.102 20.797 18.5 1 97.19 213 CYS B O 1
ATOM 5015 N N . HIS B 1 214 ? -2.488 18.594 18.656 1 94.5 214 HIS B N 1
ATOM 5016 C CA . HIS B 1 214 ? -2.207 18.641 20.078 1 94.5 214 HIS B CA 1
ATOM 5017 C C . HIS B 1 214 ? -0.821 18.078 20.391 1 94.5 214 HIS B C 1
ATOM 5019 O O . HIS B 1 214 ? -0.456 17.016 19.906 1 94.5 214 HIS B O 1
ATOM 5025 N N . ARG B 1 215 ? -0.108 18.828 21.156 1 92.19 215 ARG B N 1
ATOM 5026 C CA . ARG B 1 215 ? 1.193 18.344 21.609 1 92.19 215 ARG B CA 1
ATOM 5027 C C . ARG B 1 215 ? 1.037 17.281 22.688 1 92.19 215 ARG B C 1
ATOM 5029 O O . ARG B 1 215 ? 0.104 17.328 23.484 1 92.19 215 ARG B O 1
ATOM 5036 N N . ILE B 1 216 ? 1.927 16.297 22.578 1 91.56 216 ILE B N 1
ATOM 5037 C CA . ILE B 1 216 ? 2.008 15.258 23.594 1 91.56 216 ILE B CA 1
ATOM 5038 C C . ILE B 1 216 ? 3.373 15.305 24.281 1 91.56 216 ILE B C 1
ATOM 5040 O O . ILE B 1 216 ? 4.41 15.266 23.609 1 91.56 216 ILE B O 1
ATOM 5044 N N . LYS B 1 217 ? 3.375 15.375 25.562 1 86 217 LYS B N 1
ATOM 5045 C CA . LYS B 1 217 ? 4.625 15.555 26.297 1 86 217 LYS B CA 1
ATOM 5046 C C . LYS B 1 217 ? 5.27 14.211 26.625 1 86 217 LYS B C 1
ATOM 5048 O O . LYS B 1 217 ? 6.48 14.039 26.469 1 86 217 LYS B O 1
ATOM 5053 N N . ASP B 1 218 ? 4.504 13.305 27.094 1 87.81 218 ASP B N 1
ATOM 5054 C CA . ASP B 1 218 ? 5.031 12.008 27.516 1 87.81 218 ASP B CA 1
ATOM 5055 C C . ASP B 1 218 ? 4.121 10.867 27.047 1 87.81 218 ASP B C 1
ATOM 5057 O O . ASP B 1 218 ? 3.031 10.68 27.594 1 87.81 218 ASP B O 1
ATOM 5061 N N . PRO B 1 219 ? 4.711 10 26.062 1 89.62 219 PRO B N 1
ATOM 5062 C CA . PRO B 1 219 ? 5.93 10.141 25.266 1 89.62 219 PRO B CA 1
ATOM 5063 C C . PRO B 1 219 ? 5.891 11.359 24.328 1 89.62 219 PRO B C 1
ATOM 5065 O O . PRO B 1 219 ? 4.809 11.812 23.953 1 89.62 219 PRO B O 1
ATOM 5068 N N . ARG B 1 220 ? 7.086 11.867 24.016 1 90.25 220 ARG B N 1
ATOM 5069 C CA . ARG B 1 220 ? 7.176 13.039 23.156 1 90.25 220 ARG B CA 1
ATOM 5070 C C . ARG B 1 220 ? 6.512 12.789 21.812 1 90.25 220 ARG B C 1
ATOM 5072 O O . ARG B 1 220 ? 6.672 11.711 21.234 1 90.25 220 ARG B O 1
ATOM 5079 N N . GLY B 1 221 ? 5.707 13.789 21.422 1 94.12 221 GLY B N 1
ATOM 5080 C CA . GLY B 1 221 ? 5.051 13.633 20.125 1 94.12 221 GLY B CA 1
ATOM 5081 C C . GLY B 1 221 ? 3.898 14.602 19.922 1 94.12 221 GLY B C 1
ATOM 5082 O O . GLY B 1 221 ? 3.9 15.703 20.484 1 94.12 221 GLY B O 1
ATOM 5083 N N . PHE B 1 222 ? 3.064 14.32 18.984 1 96.06 222 PHE B N 1
ATOM 5084 C CA . PHE B 1 222 ? 1.896 15.148 18.719 1 96.06 222 PHE B CA 1
ATOM 5085 C C . PHE B 1 222 ? 0.767 14.32 18.125 1 96.06 222 PHE B C 1
ATOM 5087 O O . PHE B 1 222 ? 1.002 13.234 17.594 1 96.06 222 PHE B O 1
ATOM 5094 N N . LYS B 1 223 ? -0.388 14.812 18.344 1 98.12 223 LYS B N 1
ATOM 5095 C CA . LYS B 1 223 ? -1.615 14.18 17.875 1 98.12 223 LYS B CA 1
ATOM 5096 C C . LYS B 1 223 ? -2.375 15.102 16.922 1 98.12 223 LYS B C 1
ATOM 5098 O O . LYS B 1 223 ? -2.578 16.281 17.203 1 98.12 223 LYS B O 1
ATOM 5103 N N . LEU B 1 224 ? -2.754 14.547 15.773 1 98.69 224 LEU B N 1
ATOM 5104 C CA . LEU B 1 224 ? -3.627 15.234 14.828 1 98.69 224 LEU B CA 1
ATOM 5105 C C . LEU B 1 224 ? -5.055 14.711 14.93 1 98.69 224 LEU B C 1
ATOM 5107 O O . LEU B 1 224 ? -5.27 13.508 15.078 1 98.69 224 LEU B O 1
ATOM 5111 N N . GLU B 1 225 ? -6.016 15.672 14.898 1 98.69 225 GLU B N 1
ATOM 5112 C CA . GLU B 1 225 ? -7.438 15.336 14.875 1 98.69 225 GLU B CA 1
ATOM 5113 C C . GLU B 1 225 ? -8.109 15.867 13.609 1 98.69 225 GLU B C 1
ATOM 5115 O O . GLU B 1 225 ? -8.055 17.062 13.336 1 98.69 225 GLU B O 1
ATOM 5120 N N . PHE B 1 226 ? -8.641 14.969 12.906 1 98.75 226 PHE B N 1
ATOM 5121 C CA . PHE B 1 226 ? -9.453 15.312 11.742 1 98.75 226 PHE B CA 1
ATOM 5122 C C . PHE B 1 226 ? -10.938 15.18 12.062 1 98.75 226 PHE B C 1
ATOM 5124 O O . PHE B 1 226 ? -11.422 14.086 12.352 1 98.75 226 PHE B O 1
ATOM 5131 N N . LEU B 1 227 ? -11.664 16.344 12.016 1 98.56 227 LEU B N 1
ATOM 5132 C CA . LEU B 1 227 ? -13.086 16.344 12.328 1 98.56 227 LEU B CA 1
ATOM 5133 C C . LEU B 1 227 ? -13.922 16.297 11.055 1 98.56 227 LEU B C 1
ATOM 5135 O O . LEU B 1 227 ? -13.688 17.062 10.117 1 98.56 227 LEU B O 1
ATOM 5139 N N . PHE B 1 228 ? -14.852 15.344 11.07 1 97.88 228 PHE B N 1
ATOM 5140 C CA . PHE B 1 228 ? -15.727 15.164 9.914 1 97.88 228 PHE B CA 1
ATOM 5141 C C . PHE B 1 228 ? -17.172 15.484 10.273 1 97.88 228 PHE B C 1
ATOM 5143 O O . PHE B 1 228 ? -17.594 15.25 11.398 1 97.88 228 PHE B O 1
ATOM 5150 N N . SER B 1 229 ? -17.891 16.016 9.258 1 95.69 229 SER B N 1
ATOM 5151 C CA . SER B 1 229 ? -19.312 16.297 9.445 1 95.69 229 SER B CA 1
ATOM 5152 C C . SER B 1 229 ? -20.094 15.008 9.664 1 95.69 229 SER B C 1
ATOM 5154 O O . SER B 1 229 ? -19.781 13.969 9.086 1 95.69 229 SER B O 1
ATOM 5156 N N . PRO B 1 230 ? -21.125 15.062 10.469 1 94.25 230 PRO B N 1
ATOM 5157 C CA . PRO B 1 230 ? -21.922 13.867 10.766 1 94.25 230 PRO B CA 1
ATOM 5158 C C . PRO B 1 230 ? -22.625 13.305 9.523 1 94.25 230 PRO B C 1
ATOM 5160 O O . PRO B 1 230 ? -23.016 12.133 9.516 1 94.25 230 PRO B O 1
ATOM 5163 N N . ASP B 1 231 ? -22.766 14.086 8.508 1 94.25 231 ASP B N 1
ATOM 5164 C CA . ASP B 1 231 ? -23.453 13.641 7.305 1 94.25 231 ASP B CA 1
ATOM 5165 C C . ASP B 1 231 ? -22.5 12.914 6.359 1 94.25 231 ASP B C 1
ATOM 5167 O O . ASP B 1 231 ? -22.875 12.547 5.246 1 94.25 231 ASP B O 1
ATOM 5171 N N . ASN B 1 232 ? -21.281 12.703 6.746 1 94.81 232 ASN B N 1
ATOM 5172 C CA . ASN B 1 232 ? -20.312 11.945 5.965 1 94.81 232 ASN B CA 1
ATOM 5173 C C . ASN B 1 232 ? -20.828 10.547 5.633 1 94.81 232 ASN B C 1
ATOM 5175 O O . ASN B 1 232 ? -21.125 9.766 6.535 1 94.81 232 ASN B O 1
ATOM 5179 N N . PRO B 1 233 ? -20.891 10.234 4.363 1 96.62 233 PRO B N 1
ATOM 5180 C CA . PRO B 1 233 ? -21.516 8.969 3.977 1 96.62 233 PRO B CA 1
ATOM 5181 C C . PRO B 1 233 ? -20.516 7.809 3.949 1 96.62 233 PRO B C 1
ATOM 5183 O O . PRO B 1 233 ? -20.875 6.688 3.588 1 96.62 233 PRO B O 1
ATOM 5186 N N . PHE B 1 234 ? -19.344 7.996 4.34 1 97.06 234 PHE B N 1
ATOM 5187 C CA . PHE B 1 234 ? -18.312 6.977 4.145 1 97.06 234 PHE B CA 1
ATOM 5188 C C . PHE B 1 234 ? -18.078 6.199 5.434 1 97.06 234 PHE B C 1
ATOM 5190 O O . PHE B 1 234 ? -17.875 4.984 5.402 1 97.06 234 PHE B O 1
ATOM 5197 N N . PHE B 1 235 ? -18.094 6.812 6.555 1 98.25 235 PHE B N 1
ATOM 5198 C CA . PHE B 1 235 ? -17.797 6.148 7.816 1 98.25 235 PHE B CA 1
ATOM 5199 C C . PHE B 1 235 ? -18.516 6.828 8.977 1 98.25 235 PHE B C 1
ATOM 5201 O O . PHE B 1 235 ? -18.953 7.977 8.852 1 98.25 235 PHE B O 1
ATOM 5208 N N . LYS B 1 236 ? -18.5 6.164 10.125 1 98 236 LYS B N 1
ATOM 5209 C CA . LYS B 1 236 ? -19.281 6.582 11.281 1 98 236 LYS B CA 1
ATOM 5210 C C . LYS B 1 236 ? -18.484 7.531 12.172 1 98 236 LYS B C 1
ATOM 5212 O O . LYS B 1 236 ? -19.062 8.367 12.875 1 98 236 LYS B O 1
ATOM 5217 N N . ASN B 1 237 ? -17.203 7.461 12.117 1 98.06 237 ASN B N 1
ATOM 5218 C CA . ASN B 1 237 ? -16.344 8.242 13 1 98.06 237 ASN B CA 1
ATOM 5219 C C . ASN B 1 237 ? -16.594 9.742 12.828 1 98.06 237 ASN B C 1
ATOM 5221 O O . ASN B 1 237 ? -16.625 10.242 11.703 1 98.06 237 ASN B O 1
ATOM 5225 N N . GLU B 1 238 ? -16.656 10.422 13.867 1 98 238 GLU B N 1
ATOM 5226 C CA . GLU B 1 238 ? -16.719 11.875 13.805 1 98 238 GLU B CA 1
ATOM 5227 C C . GLU B 1 238 ? -15.328 12.484 13.828 1 98 238 GLU B C 1
ATOM 5229 O O . GLU B 1 238 ? -15.109 13.578 13.289 1 98 238 GLU B O 1
ATOM 5234 N N . ILE B 1 239 ? -14.516 11.812 14.492 1 98.62 239 ILE B N 1
ATOM 5235 C CA . ILE B 1 239 ? -13.133 12.266 14.602 1 98.62 239 ILE B CA 1
ATOM 5236 C C . ILE B 1 239 ? -12.18 11.125 14.25 1 98.62 239 ILE B C 1
ATOM 5238 O O . ILE B 1 239 ? -12.312 10.016 14.773 1 98.62 239 ILE B O 1
ATOM 5242 N N . LEU B 1 240 ? -11.289 11.305 13.312 1 98.75 240 LEU B N 1
ATOM 5243 C CA . LEU B 1 240 ? -10.156 10.422 13.07 1 98.75 240 LEU B CA 1
ATOM 5244 C C . LEU B 1 240 ? -8.867 11.031 13.602 1 98.75 240 LEU B C 1
ATOM 5246 O O . LEU B 1 240 ? -8.602 12.219 13.398 1 98.75 240 LEU B O 1
ATOM 5250 N N . THR B 1 241 ? -8.055 10.219 14.273 1 98.81 241 THR B N 1
ATOM 5251 C CA . THR B 1 241 ? -6.836 10.742 14.867 1 98.81 241 THR B CA 1
ATOM 5252 C C . THR B 1 241 ? -5.609 10.008 14.336 1 98.81 241 THR B C 1
ATOM 5254 O O . THR B 1 241 ? -5.711 8.859 13.906 1 98.81 241 THR B O 1
ATOM 5257 N N . LYS B 1 242 ? -4.516 10.641 14.273 1 98.75 242 LYS B N 1
ATOM 5258 C CA . LYS B 1 242 ? -3.178 10.094 14.047 1 98.75 242 LYS B CA 1
ATOM 5259 C C . LYS B 1 242 ? -2.182 10.648 15.062 1 98.75 242 LYS B C 1
ATOM 5261 O O . LYS B 1 242 ? -1.898 11.852 15.07 1 98.75 242 LYS B O 1
ATOM 5266 N N . THR B 1 243 ? -1.638 9.805 15.906 1 98.56 243 THR B N 1
ATOM 5267 C CA . THR B 1 243 ? -0.716 10.211 16.969 1 98.56 243 THR B CA 1
ATOM 5268 C C . THR B 1 243 ? 0.693 9.695 16.672 1 98.56 243 THR B C 1
ATOM 5270 O O . THR B 1 243 ? 0.884 8.516 16.391 1 98.56 243 THR B O 1
ATOM 5273 N N . PHE B 1 244 ? 1.643 10.562 16.703 1 97.06 244 PHE B N 1
ATOM 5274 C CA . PHE B 1 244 ? 3.051 10.203 16.594 1 97.06 244 PHE B CA 1
ATOM 5275 C C . PHE B 1 244 ? 3.746 10.281 17.938 1 97.06 244 PHE B C 1
ATOM 5277 O O . PHE B 1 244 ? 3.762 11.344 18.578 1 97.06 244 PHE B O 1
ATOM 5284 N N . GLU B 1 245 ? 4.289 9.195 18.375 1 96.31 245 GLU B N 1
ATOM 5285 C CA . GLU B 1 245 ? 5.008 9.109 19.641 1 96.31 245 GLU B CA 1
ATOM 5286 C C . GLU B 1 245 ? 6.461 8.703 19.422 1 96.31 245 GLU B C 1
ATOM 5288 O O . GLU B 1 245 ? 6.734 7.715 18.734 1 96.31 245 GLU B O 1
ATOM 5293 N N . MET B 1 246 ? 7.301 9.469 19.969 1 93.44 246 MET B N 1
ATOM 5294 C CA . MET B 1 246 ? 8.727 9.18 19.922 1 93.44 246 MET B CA 1
ATOM 5295 C C . MET B 1 246 ? 9.211 8.586 21.25 1 93.44 246 MET B C 1
ATOM 5297 O O . MET B 1 246 ? 9.164 9.25 22.281 1 93.44 246 MET B O 1
ATOM 5301 N N . ILE B 1 247 ? 9.68 7.371 21.094 1 92.94 247 ILE B N 1
ATOM 5302 C CA . ILE B 1 247 ? 10.109 6.66 22.297 1 92.94 247 ILE B CA 1
ATOM 5303 C C . ILE B 1 247 ? 11.594 6.32 22.203 1 92.94 247 ILE B C 1
ATOM 5305 O O . ILE B 1 247 ? 12.047 5.785 21.188 1 92.94 247 ILE B O 1
ATOM 5309 N N . GLY B 1 248 ? 12.258 6.559 23.219 1 89.06 248 GLY B N 1
ATOM 5310 C CA . GLY B 1 248 ? 13.68 6.246 23.25 1 89.06 248 GLY B CA 1
ATOM 5311 C C . GLY B 1 248 ? 14.547 7.445 23.594 1 89.06 248 GLY B C 1
ATOM 5312 O O . GLY B 1 248 ? 14.031 8.5 23.953 1 89.06 248 GLY B O 1
ATOM 5313 N N . ASP B 1 249 ? 15.828 7.164 23.484 1 86.44 249 ASP B N 1
ATOM 5314 C CA . ASP B 1 249 ? 16.766 8.266 23.688 1 86.44 249 ASP B CA 1
ATOM 5315 C C . ASP B 1 249 ? 17.016 9.023 22.391 1 86.44 249 ASP B C 1
ATOM 5317 O O . ASP B 1 249 ? 16.5 8.648 21.344 1 86.44 249 ASP B O 1
ATOM 5321 N N . ASN B 1 250 ? 17.609 10.125 22.453 1 85.31 250 ASN B N 1
ATOM 5322 C CA . ASN B 1 250 ? 17.797 11.008 21.312 1 85.31 250 ASN B CA 1
ATOM 5323 C C . ASN B 1 250 ? 18.594 10.328 20.203 1 85.31 250 ASN B C 1
ATOM 5325 O O . ASN B 1 250 ? 18.438 10.672 19.031 1 85.31 250 ASN B O 1
ATOM 5329 N N . SER B 1 251 ? 19.312 9.32 20.562 1 87.94 251 SER B N 1
ATOM 5330 C CA . SER B 1 251 ? 20.188 8.68 19.578 1 87.94 251 SER B CA 1
ATOM 5331 C C . SER B 1 251 ? 19.516 7.457 18.953 1 87.94 251 SER B C 1
ATOM 5333 O O . SER B 1 251 ? 19.969 6.953 17.922 1 87.94 251 SER B O 1
ATOM 5335 N N . SER B 1 252 ? 18.516 6.898 19.594 1 90.81 252 SER B N 1
ATOM 5336 C CA . SER B 1 252 ? 17.781 5.746 19.094 1 90.81 252 SER B CA 1
ATOM 5337 C C . SER B 1 252 ? 16.281 5.855 19.422 1 90.81 252 SER B C 1
ATOM 5339 O O . SER B 1 252 ? 15.859 5.484 20.516 1 90.81 252 SER B O 1
ATOM 5341 N N . VAL B 1 253 ? 15.578 6.32 18.469 1 92.88 253 VAL B N 1
ATOM 5342 C CA . VAL B 1 253 ? 14.172 6.629 18.703 1 92.88 253 VAL B CA 1
ATOM 5343 C C . VAL B 1 253 ? 13.289 5.672 17.922 1 92.88 253 VAL B C 1
ATOM 5345 O O . VAL B 1 253 ? 13.539 5.418 16.734 1 92.88 253 VAL B O 1
ATOM 5348 N N . VAL B 1 254 ? 12.414 5.082 18.641 1 93.5 254 VAL B N 1
ATOM 5349 C CA . VAL B 1 254 ? 11.328 4.328 18.016 1 93.5 254 VAL B CA 1
ATOM 5350 C C . VAL B 1 254 ? 10.133 5.246 17.781 1 93.5 254 VAL B C 1
ATOM 5352 O O . VAL B 1 254 ? 9.719 5.984 18.672 1 93.5 254 VAL B O 1
ATOM 5355 N N . LEU B 1 255 ? 9.594 5.25 16.547 1 94.62 255 LEU B N 1
ATOM 5356 C CA . LEU B 1 255 ? 8.438 6.062 16.203 1 94.62 255 LEU B CA 1
ATOM 5357 C C . LEU B 1 255 ? 7.176 5.211 16.125 1 94.62 255 LEU B C 1
ATOM 5359 O O . LEU B 1 255 ? 7.094 4.281 15.32 1 94.62 255 LEU B O 1
ATOM 5363 N N . LYS B 1 256 ? 6.262 5.527 16.984 1 96.06 256 LYS B N 1
ATOM 5364 C CA . LYS B 1 256 ? 4.938 4.914 16.906 1 96.06 256 LYS B CA 1
ATOM 5365 C C . LYS B 1 256 ? 3.934 5.852 16.234 1 96.06 256 LYS B C 1
ATOM 5367 O O . LYS B 1 256 ? 3.752 6.988 16.672 1 96.06 256 LYS B O 1
ATOM 5372 N N . ALA B 1 257 ? 3.404 5.426 15.141 1 96.88 257 ALA B N 1
ATOM 5373 C CA . ALA B 1 257 ? 2.338 6.137 14.438 1 96.88 257 ALA B CA 1
ATOM 5374 C C . ALA B 1 257 ? 0.991 5.449 14.641 1 96.88 257 ALA B C 1
ATOM 5376 O O . ALA B 1 257 ? 0.669 4.48 13.953 1 96.88 257 ALA B O 1
ATOM 5377 N N . ILE B 1 258 ? 0.126 6.008 15.555 1 97.94 258 ILE B N 1
ATOM 5378 C CA . ILE B 1 258 ? -1.101 5.348 15.984 1 97.94 258 ILE B CA 1
ATOM 5379 C C . ILE B 1 258 ? -2.309 6.047 15.367 1 97.94 258 ILE B C 1
ATOM 5381 O O . ILE B 1 258 ? -2.521 7.242 15.594 1 97.94 258 ILE B O 1
ATOM 5385 N N . GLY B 1 259 ? -3.09 5.328 14.578 1 98.31 259 GLY B N 1
ATOM 5386 C CA . GLY B 1 259 ? -4.262 5.895 13.93 1 98.31 259 GLY B CA 1
ATOM 5387 C C . GLY B 1 259 ? -5.566 5.301 14.43 1 98.31 259 GLY B C 1
ATOM 5388 O O . GLY B 1 259 ? -5.57 4.234 15.047 1 98.31 259 GLY B O 1
ATOM 5389 N N . THR B 1 260 ? -6.645 6.039 14.219 1 98.12 260 THR B N 1
ATOM 5390 C CA . THR B 1 260 ? -7.988 5.562 14.523 1 98.12 260 THR B CA 1
ATOM 5391 C C . THR B 1 260 ? -8.438 4.527 13.492 1 98.12 260 THR B C 1
ATOM 5393 O O . THR B 1 260 ? -8.234 4.711 12.289 1 98.12 260 THR B O 1
ATOM 5396 N N . GLU B 1 261 ? -8.984 3.428 14.039 1 96.94 261 GLU B N 1
ATOM 5397 C CA . GLU B 1 261 ? -9.633 2.49 13.133 1 96.94 261 GLU B CA 1
ATOM 5398 C C . GLU B 1 261 ? -10.906 3.094 12.531 1 96.94 261 GLU B C 1
ATOM 5400 O O . GLU B 1 261 ? -11.812 3.496 13.266 1 96.94 261 GLU B O 1
ATOM 5405 N N . ILE B 1 262 ? -10.945 3.145 11.242 1 97.94 262 ILE B N 1
ATOM 5406 C CA . ILE B 1 262 ? -12.078 3.777 10.578 1 97.94 262 ILE B CA 1
ATOM 5407 C C . ILE B 1 262 ? -13.25 2.807 10.516 1 97.94 262 ILE B C 1
ATOM 5409 O O . ILE B 1 262 ? -13.102 1.658 10.094 1 97.94 262 ILE B O 1
ATOM 5413 N N . GLU B 1 263 ? -14.383 3.227 10.977 1 97.62 263 GLU B N 1
ATOM 5414 C CA . GLU B 1 263 ? -15.609 2.445 10.922 1 97.62 263 GLU B CA 1
ATOM 5415 C C . GLU B 1 263 ? -16.375 2.727 9.633 1 97.62 263 GLU B C 1
ATOM 5417 O O . GLU B 1 263 ? -17.422 3.381 9.656 1 97.62 263 GLU B O 1
ATOM 5422 N N . TRP B 1 264 ? -15.984 2.049 8.633 1 96.44 264 TRP B N 1
ATOM 5423 C CA . TRP B 1 264 ? -16.547 2.268 7.309 1 96.44 264 TRP B CA 1
ATOM 5424 C C . TRP B 1 264 ? -18 1.798 7.258 1 96.44 264 TRP B C 1
ATOM 5426 O O . TRP B 1 264 ? -18.344 0.763 7.832 1 96.44 264 TRP B O 1
ATOM 5436 N N . TYR B 1 265 ? -18.875 2.631 6.535 1 96.19 265 TYR B N 1
ATOM 5437 C CA . TYR B 1 265 ? -20.203 2.113 6.191 1 96.19 265 TYR B CA 1
ATOM 5438 C C . TYR B 1 265 ? -20.094 1.001 5.156 1 96.19 265 TYR B C 1
ATOM 5440 O O . TYR B 1 265 ? -19.047 0.806 4.547 1 96.19 265 TYR B O 1
ATOM 5448 N N . ASP B 1 266 ? -21.141 0.238 5.012 1 91.75 266 ASP B N 1
ATOM 5449 C CA . ASP B 1 266 ? -21.156 -0.912 4.109 1 91.75 266 ASP B CA 1
ATOM 5450 C C . ASP B 1 266 ? -20.766 -0.507 2.693 1 91.75 266 ASP B C 1
ATOM 5452 O O . ASP B 1 266 ? -21.359 0.403 2.113 1 91.75 266 ASP B O 1
ATOM 5456 N N . LYS B 1 267 ? -19.672 -1.1 2.172 1 89.69 267 LYS B N 1
ATOM 5457 C CA . LYS B 1 267 ? -19.188 -0.96 0.806 1 89.69 267 LYS B CA 1
ATOM 5458 C C . LYS B 1 267 ? -18.688 0.457 0.543 1 89.69 267 LYS B C 1
ATOM 5460 O O . LYS B 1 267 ? -18.734 0.94 -0.59 1 89.69 267 LYS B O 1
ATOM 5465 N N . LYS B 1 268 ? -18.266 1.161 1.611 1 93.31 268 LYS B N 1
ATOM 5466 C CA . LYS B 1 268 ? -17.844 2.547 1.425 1 93.31 268 LYS B CA 1
ATOM 5467 C C . LYS B 1 268 ? -16.359 2.713 1.743 1 93.31 268 LYS B C 1
ATOM 5469 O O . LYS B 1 268 ? -15.836 3.828 1.704 1 93.31 268 LYS B O 1
ATOM 5474 N N . SER B 1 269 ? -15.742 1.556 1.999 1 93.31 269 SER B N 1
ATOM 5475 C CA . SER B 1 269 ? -14.328 1.632 2.332 1 93.31 269 SER B CA 1
ATOM 5476 C C . SER B 1 269 ? -13.516 2.176 1.162 1 93.31 269 SER B C 1
ATOM 5478 O O . SER B 1 269 ? -13.711 1.762 0.017 1 93.31 269 SER B O 1
ATOM 5480 N N . LEU B 1 270 ? -12.648 3.117 1.501 1 94.56 270 LEU B N 1
ATOM 5481 C CA . LEU B 1 270 ? -11.781 3.703 0.484 1 94.56 270 LEU B CA 1
ATOM 5482 C C . LEU B 1 270 ? -10.406 3.043 0.496 1 94.56 270 LEU B C 1
ATOM 5484 O O . LEU B 1 270 ? -9.617 3.223 -0.436 1 94.56 270 LEU B O 1
ATOM 5488 N N . THR B 1 271 ? -10.094 2.262 1.513 1 93.12 271 THR B N 1
ATOM 5489 C CA . THR B 1 271 ? -8.758 1.71 1.688 1 93.12 271 THR B CA 1
ATOM 5490 C C . THR B 1 271 ? -8.711 0.249 1.248 1 93.12 271 THR B C 1
ATOM 5492 O O . THR B 1 271 ? -7.633 -0.305 1.026 1 93.12 271 THR B O 1
ATOM 5495 N N . GLU B 1 272 ? -9.852 -0.358 1.221 1 88.75 272 GLU B N 1
ATOM 5496 C CA . GLU B 1 272 ? -9.953 -1.761 0.833 1 88.75 272 GLU B CA 1
ATOM 5497 C C . GLU B 1 272 ? -11.172 -2 -0.052 1 88.75 272 GLU B C 1
ATOM 5499 O O . GLU B 1 272 ? -12.203 -1.339 0.108 1 88.75 272 GLU B O 1
ATOM 5504 N N . LYS B 1 273 ? -11.031 -2.902 -0.998 1 84.81 273 LYS B N 1
ATOM 5505 C CA . LYS B 1 273 ? -12.141 -3.277 -1.871 1 84.81 273 LYS B CA 1
ATOM 5506 C C . LYS B 1 273 ? -12.359 -4.789 -1.869 1 84.81 273 LYS B C 1
ATOM 5508 O O . LYS B 1 273 ? -11.391 -5.559 -1.835 1 84.81 273 LYS B O 1
ATOM 5513 N N . LEU B 1 274 ? -13.648 -5.105 -1.815 1 85.25 274 LEU B N 1
ATOM 5514 C CA . LEU B 1 274 ? -14.031 -6.508 -1.92 1 85.25 274 LEU B CA 1
ATOM 5515 C C . LEU B 1 274 ? -14.055 -6.957 -3.377 1 85.25 274 LEU B C 1
ATOM 5517 O O . LEU B 1 274 ? -14.68 -6.305 -4.223 1 85.25 274 LEU B O 1
ATOM 5521 N N . LEU B 1 275 ? -13.266 -7.961 -3.688 1 82.12 275 LEU B N 1
ATOM 5522 C CA . LEU B 1 275 ? -13.219 -8.508 -5.039 1 82.12 275 LEU B CA 1
ATOM 5523 C C . LEU B 1 275 ? -13.664 -9.969 -5.051 1 82.12 275 LEU B C 1
ATOM 5525 O O . LEU B 1 275 ? -13.344 -10.727 -4.133 1 82.12 275 LEU B O 1
ATOM 5529 N N . LEU B 1 276 ? -14.492 -10.234 -6.059 1 81.31 276 LEU B N 1
ATOM 5530 C CA . LEU B 1 276 ? -14.805 -11.633 -6.328 1 81.31 276 LEU B CA 1
ATOM 5531 C C . LEU B 1 276 ? -13.867 -12.219 -7.375 1 81.31 276 LEU B C 1
ATOM 5533 O O . LEU B 1 276 ? -13.781 -11.703 -8.492 1 81.31 276 LEU B O 1
ATOM 5537 N N . VAL B 1 277 ? -13.07 -13.211 -6.941 1 78.88 277 VAL B N 1
ATOM 5538 C CA . VAL B 1 277 ? -12.07 -13.789 -7.836 1 78.88 277 VAL B CA 1
ATOM 5539 C C . VAL B 1 277 ? -12.375 -15.266 -8.078 1 78.88 277 VAL B C 1
ATOM 5541 O O . VAL B 1 277 ? -12.773 -15.977 -7.152 1 78.88 277 VAL B O 1
ATOM 5544 N N . ARG B 1 278 ? -12.242 -15.57 -9.344 1 74.25 278 ARG B N 1
ATOM 5545 C CA . ARG B 1 278 ? -12.438 -16.969 -9.688 1 74.25 278 ARG B CA 1
ATOM 5546 C C . ARG B 1 278 ? -11.109 -17.719 -9.672 1 74.25 278 ARG B C 1
ATOM 5548 O O . ARG B 1 278 ? -10.172 -17.359 -10.398 1 74.25 278 ARG B O 1
ATOM 5555 N N . LEU B 1 279 ? -10.906 -18.594 -8.719 1 72.38 279 LEU B N 1
ATOM 5556 C CA . LEU B 1 279 ? -9.672 -19.375 -8.617 1 72.38 279 LEU B CA 1
ATOM 5557 C C . LEU B 1 279 ? -9.797 -20.672 -9.398 1 72.38 279 LEU B C 1
ATOM 5559 O O . LEU B 1 279 ? -8.836 -21.109 -10.039 1 72.38 279 LEU B O 1
ATOM 5563 N N . ARG B 1 280 ? -10.945 -21.406 -9.227 1 66.5 280 ARG B N 1
ATOM 5564 C CA . ARG B 1 280 ? -11.211 -22.641 -9.938 1 66.5 280 ARG B CA 1
ATOM 5565 C C . ARG B 1 280 ? -12.516 -22.562 -10.719 1 66.5 280 ARG B C 1
ATOM 5567 O O . ARG B 1 280 ? -13.289 -21.625 -10.547 1 66.5 280 ARG B O 1
ATOM 5574 N N . LYS B 1 281 ? -12.711 -23.438 -11.57 1 58.91 281 LYS B N 1
ATOM 5575 C CA . LYS B 1 281 ? -13.961 -23.469 -12.328 1 58.91 281 LYS B CA 1
ATOM 5576 C C . LYS B 1 281 ? -15.164 -23.312 -11.398 1 58.91 281 LYS B C 1
ATOM 5578 O O . LYS B 1 281 ? -15.375 -24.141 -10.508 1 58.91 281 LYS B O 1
ATOM 5583 N N . GLY B 1 282 ? -15.719 -22.172 -11.609 1 60.88 282 GLY B N 1
ATOM 5584 C CA . GLY B 1 282 ? -17 -21.922 -10.969 1 60.88 282 GLY B CA 1
ATOM 5585 C C . GLY B 1 282 ? -16.875 -21.422 -9.539 1 60.88 282 GLY B C 1
ATOM 5586 O O . GLY B 1 282 ? -17.859 -21.016 -8.93 1 60.88 282 GLY B O 1
ATOM 5587 N N . SER B 1 283 ? -15.719 -21.547 -8.984 1 70.56 283 SER B N 1
ATOM 5588 C CA . SER B 1 283 ? -15.602 -21.141 -7.582 1 70.56 283 SER B CA 1
ATOM 5589 C C . SER B 1 283 ? -15.109 -19.703 -7.465 1 70.56 283 SER B C 1
ATOM 5591 O O . SER B 1 283 ? -14.148 -19.312 -8.133 1 70.56 283 SER B O 1
ATOM 5593 N N . GLN B 1 284 ? -15.977 -19 -6.738 1 75.56 284 GLN B N 1
ATOM 5594 C CA . GLN B 1 284 ? -15.625 -17.594 -6.512 1 75.56 284 GLN B CA 1
ATOM 5595 C C . GLN B 1 284 ? -15.242 -17.359 -5.055 1 75.56 284 GLN B C 1
ATOM 5597 O O . GLN B 1 284 ? -15.859 -17.922 -4.148 1 75.56 284 GLN B O 1
ATOM 5602 N N . VAL B 1 285 ? -14.211 -16.75 -4.902 1 80.56 285 VAL B N 1
ATOM 5603 C CA . VAL B 1 285 ? -13.766 -16.422 -3.553 1 80.56 285 VAL B CA 1
ATOM 5604 C C . VAL B 1 285 ? -13.781 -14.898 -3.371 1 80.56 285 VAL B C 1
ATOM 5606 O O . VAL B 1 285 ? -13.531 -14.156 -4.32 1 80.56 285 VAL B O 1
ATOM 5609 N N . GLN B 1 286 ? -14.188 -14.516 -2.154 1 81.25 286 GLN B N 1
ATOM 5610 C CA . GLN B 1 286 ? -14.148 -13.102 -1.81 1 81.25 286 GLN B CA 1
ATOM 5611 C C . GLN B 1 286 ? -12.766 -12.703 -1.294 1 81.25 286 GLN B C 1
ATOM 5613 O O . GLN B 1 286 ? -12.203 -13.375 -0.425 1 81.25 286 GLN B O 1
ATOM 5618 N N . VAL B 1 287 ? -12.273 -11.648 -1.991 1 83.88 287 VAL B N 1
ATOM 5619 C CA . VAL B 1 287 ? -10.922 -11.211 -1.643 1 83.88 287 VAL B CA 1
ATOM 5620 C C . VAL B 1 287 ? -10.938 -9.727 -1.303 1 83.88 287 VAL B C 1
ATOM 5622 O O . VAL B 1 287 ? -11.727 -8.961 -1.858 1 83.88 287 VAL B O 1
ATOM 5625 N N . ILE B 1 288 ? -10.047 -9.406 -0.351 1 83.31 288 ILE B N 1
ATOM 5626 C CA . ILE B 1 288 ? -9.867 -7.996 -0.013 1 83.31 288 ILE B CA 1
ATOM 5627 C C . ILE B 1 288 ? -8.602 -7.465 -0.677 1 83.31 288 ILE B C 1
ATOM 5629 O O . ILE B 1 288 ? -7.52 -8.047 -0.523 1 83.31 288 ILE B O 1
ATOM 5633 N N . GLU B 1 289 ? -8.766 -6.453 -1.49 1 83.5 289 GLU B N 1
ATOM 5634 C CA . GLU B 1 289 ? -7.625 -5.777 -2.107 1 83.5 289 GLU B CA 1
ATOM 5635 C C . GLU B 1 289 ? -7.379 -4.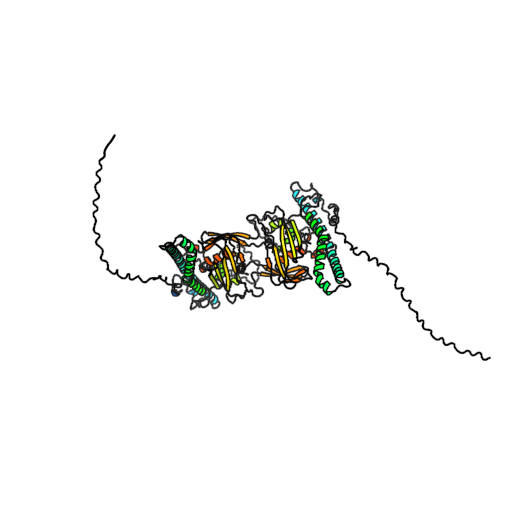414 -1.472 1 83.5 289 GLU B C 1
ATOM 5637 O O . GLU B 1 289 ? -8.32 -3.639 -1.271 1 83.5 289 GLU B O 1
ATOM 5642 N N . LYS B 1 290 ? -6.133 -4.137 -1.166 1 83.75 290 LYS B N 1
ATOM 5643 C CA . LYS B 1 290 ? -5.777 -2.828 -0.629 1 83.75 290 LYS B CA 1
ATOM 5644 C C . LYS B 1 290 ? -5.781 -1.765 -1.724 1 83.75 290 LYS B C 1
ATOM 5646 O O . LYS B 1 290 ? -5.332 -2.018 -2.844 1 83.75 290 LYS B O 1
ATOM 5651 N N . CYS B 1 291 ? -6.355 -0.571 -1.363 1 85.75 291 CYS B N 1
ATOM 5652 C CA . CYS B 1 291 ? -6.473 0.537 -2.307 1 85.75 291 CYS B CA 1
ATOM 5653 C C . CYS B 1 291 ? -5.613 1.716 -1.868 1 85.75 291 CYS B C 1
ATOM 5655 O O . CYS B 1 291 ? -5.414 1.935 -0.672 1 85.75 291 CYS B O 1
ATOM 5657 N N . ARG B 1 292 ? -5.086 2.41 -2.906 1 86.44 292 ARG B N 1
ATOM 5658 C CA . ARG B 1 292 ? -4.441 3.686 -2.609 1 86.44 292 ARG B CA 1
ATOM 5659 C C . ARG B 1 292 ? -5.457 4.715 -2.133 1 86.44 292 ARG B C 1
ATOM 5661 O O . ARG B 1 292 ? -6.48 4.934 -2.783 1 86.44 292 ARG B O 1
ATOM 5668 N N . SER B 1 293 ? -5.203 5.277 -0.993 1 93.38 293 SER B N 1
ATOM 5669 C CA . SER B 1 293 ? -6.117 6.234 -0.372 1 93.38 293 SER B CA 1
ATOM 5670 C C . SER B 1 293 ? -5.402 7.074 0.679 1 93.38 293 SER B C 1
ATOM 5672 O O . SER B 1 293 ? -4.562 6.566 1.426 1 93.38 293 SER B O 1
ATOM 5674 N N . PHE B 1 294 ? -5.773 8.32 0.742 1 96.31 294 PHE B N 1
ATOM 5675 C CA . PHE B 1 294 ? -5.309 9.18 1.823 1 96.31 294 PHE B CA 1
ATOM 5676 C C . PHE B 1 294 ? -5.605 8.555 3.18 1 96.31 294 PHE B C 1
ATOM 5678 O O . PHE B 1 294 ? -4.82 8.695 4.121 1 96.31 294 PHE B O 1
ATOM 5685 N N . PHE B 1 295 ? -6.66 7.84 3.264 1 97.62 295 PHE B N 1
ATOM 5686 C CA . PHE B 1 295 ? -7.172 7.355 4.543 1 97.62 295 PHE B CA 1
ATOM 5687 C C . PHE B 1 295 ? -6.301 6.223 5.074 1 97.62 295 PHE B C 1
ATOM 5689 O O . PHE B 1 295 ? -6.418 5.84 6.242 1 97.62 295 PHE B O 1
ATOM 5696 N N . ASN B 1 296 ? -5.371 5.719 4.238 1 94.25 296 ASN B N 1
ATOM 5697 C CA . ASN B 1 296 ? -4.359 4.816 4.773 1 94.25 296 ASN B CA 1
ATOM 5698 C C . ASN B 1 296 ? -3.465 5.512 5.793 1 94.25 296 ASN B C 1
ATOM 5700 O O . ASN B 1 296 ? -2.768 4.852 6.566 1 94.25 296 ASN B O 1
ATOM 5704 N N . PHE B 1 297 ? -3.518 6.805 5.812 1 97 297 PHE B N 1
ATOM 5705 C CA . PHE B 1 297 ? -2.777 7.613 6.773 1 97 297 PHE B CA 1
ATOM 5706 C C . PHE B 1 297 ? -3.133 7.219 8.203 1 97 297 PHE B C 1
ATOM 5708 O O . PHE B 1 297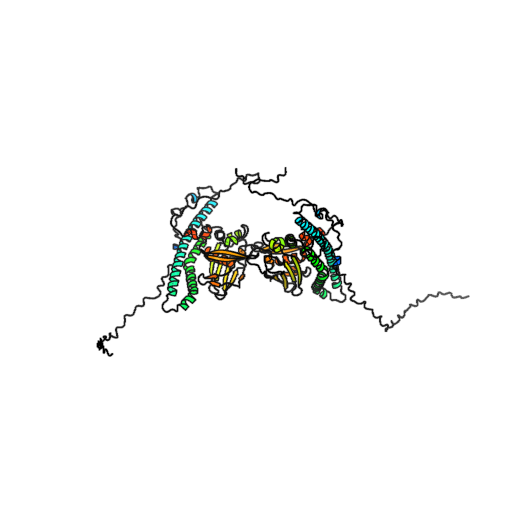 ? -2.285 7.273 9.094 1 97 297 PHE B O 1
ATOM 5715 N N . PHE B 1 298 ? -4.297 6.738 8.43 1 98.31 298 PHE B N 1
ATOM 5716 C CA . PHE B 1 298 ? -4.785 6.496 9.781 1 98.31 298 PHE B CA 1
ATOM 5717 C C . PHE B 1 298 ? -4.469 5.07 10.227 1 98.31 298 PHE B C 1
ATOM 5719 O O . PHE B 1 298 ? -4.898 4.637 11.297 1 98.31 298 PHE B O 1
ATOM 5726 N N . GLU B 1 299 ? -3.715 4.387 9.391 1 94.69 299 GLU B N 1
ATOM 5727 C CA . GLU B 1 299 ? -3.24 3.072 9.812 1 94.69 299 GLU B CA 1
ATOM 5728 C C . GLU B 1 299 ? -2.189 3.195 10.914 1 94.69 299 GLU B C 1
ATOM 5730 O O . GLU B 1 299 ? -1.342 4.09 10.875 1 94.69 299 GLU B O 1
ATOM 5735 N N . THR B 1 300 ? -2.223 2.227 11.836 1 96.31 300 THR B N 1
ATOM 5736 C CA . THR B 1 300 ? -1.229 2.184 12.898 1 96.31 300 THR B CA 1
ATOM 5737 C C . THR B 1 300 ? 0.026 1.445 12.438 1 96.31 300 THR B C 1
ATOM 5739 O O . THR B 1 300 ? -0.061 0.344 11.898 1 96.31 300 THR B O 1
ATOM 5742 N N . LYS B 1 301 ? 1.139 2.098 12.641 1 92.44 301 LYS B N 1
ATOM 5743 C CA . LYS B 1 301 ? 2.428 1.517 12.281 1 92.44 301 LYS B CA 1
ATOM 5744 C C . LYS B 1 301 ? 3.484 1.818 13.344 1 92.44 301 LYS B C 1
ATOM 5746 O O . LYS B 1 301 ? 3.445 2.871 13.984 1 92.44 301 LYS B O 1
ATOM 5751 N N . ILE B 1 302 ? 4.391 0.926 13.445 1 92 302 ILE B N 1
ATOM 5752 C CA . ILE B 1 302 ? 5.527 1.114 14.344 1 92 302 ILE B CA 1
ATOM 5753 C C . ILE B 1 302 ? 6.828 1.03 13.547 1 92 302 ILE B C 1
ATOM 5755 O O . ILE B 1 302 ? 7.055 0.067 12.812 1 92 302 ILE B O 1
ATOM 5759 N N . TYR B 1 303 ? 7.609 2.064 13.695 1 89.62 303 TYR B N 1
ATOM 5760 C CA . TYR B 1 303 ? 8.891 2.123 13.008 1 89.62 303 TYR B CA 1
ATOM 5761 C C . TYR B 1 303 ? 10.047 2.014 13.992 1 89.62 303 TYR B C 1
ATOM 5763 O O . TYR B 1 303 ? 10.227 2.883 14.852 1 89.62 303 TYR B O 1
ATOM 5771 N N . GLU B 1 304 ? 10.82 1.023 13.969 1 82.25 304 GLU B N 1
ATOM 5772 C CA . GLU B 1 304 ? 11.82 0.721 14.992 1 82.25 304 GLU B CA 1
ATOM 5773 C C . GLU B 1 304 ? 13.195 1.223 14.578 1 82.25 304 GLU B C 1
ATOM 5775 O O . GLU B 1 304 ? 14.078 1.404 15.422 1 82.25 304 GLU B O 1
ATOM 5780 N N . GLN B 1 305 ? 13.562 1.461 13.344 1 70.5 305 GLN B N 1
ATOM 5781 C CA . GLN B 1 305 ? 15 1.605 13.172 1 70.5 305 GLN B CA 1
ATOM 5782 C C . GLN B 1 305 ? 15.352 2.965 12.57 1 70.5 305 GLN B C 1
ATOM 5784 O O . GLN B 1 305 ? 14.641 3.463 11.695 1 70.5 305 GLN B O 1
ATOM 5789 N N . GLY B 1 306 ? 16.312 3.57 13.352 1 69.12 306 GLY B N 1
ATOM 5790 C CA . GLY B 1 306 ? 17.266 4.426 12.664 1 69.12 306 GLY B CA 1
ATOM 5791 C C . GLY B 1 306 ? 16.922 5.898 12.766 1 69.12 306 GLY B C 1
ATOM 5792 O O . GLY B 1 306 ? 17.281 6.688 11.891 1 69.12 306 GLY B O 1
ATOM 5793 N N . PHE B 1 307 ? 16.016 6.309 13.906 1 86 307 PHE B N 1
ATOM 5794 C CA . PHE B 1 307 ? 15.789 7.746 13.852 1 86 307 PHE B CA 1
ATOM 5795 C C . PHE B 1 307 ? 16.547 8.453 14.969 1 86 307 PHE B C 1
ATOM 5797 O O . PHE B 1 307 ? 16.812 7.855 16.016 1 86 307 PHE B O 1
ATOM 5804 N N . ILE B 1 308 ? 16.984 9.617 14.719 1 90.06 308 ILE B N 1
ATOM 5805 C CA . ILE B 1 308 ? 17.609 10.5 15.703 1 90.06 308 ILE B CA 1
ATOM 5806 C C . ILE B 1 308 ? 16.703 11.711 15.953 1 90.06 308 ILE B C 1
ATOM 5808 O O . ILE B 1 308 ? 16.156 12.281 15.008 1 90.06 308 ILE B O 1
ATOM 5812 N N . PHE B 1 309 ? 16.594 11.961 17.234 1 89.5 309 PHE B N 1
ATOM 5813 C CA . PHE B 1 309 ? 15.82 13.148 17.578 1 89.5 309 PHE B CA 1
ATOM 5814 C C . PHE B 1 309 ? 16.703 14.391 17.578 1 89.5 309 PHE B C 1
ATOM 5816 O O . PHE B 1 309 ? 17.719 14.43 18.281 1 89.5 309 PHE B O 1
ATOM 5823 N N . ASN B 1 310 ? 16.266 15.367 16.781 1 86.19 310 ASN B N 1
ATOM 5824 C CA . ASN B 1 310 ? 16.953 16.656 16.734 1 86.19 310 ASN B CA 1
ATOM 5825 C C . ASN B 1 310 ? 16.359 17.656 17.719 1 86.19 310 ASN B C 1
ATOM 5827 O O . ASN B 1 310 ? 15.281 18.203 17.469 1 86.19 310 ASN B O 1
ATOM 5831 N N . GLU B 1 311 ? 17.031 18.062 18.688 1 84.38 311 GLU B N 1
ATOM 5832 C CA . GLU B 1 311 ? 16.531 18.953 19.734 1 84.38 311 GLU B CA 1
ATOM 5833 C C . GLU B 1 311 ? 16.375 20.375 19.234 1 84.38 311 GLU B C 1
ATOM 5835 O O . GLU B 1 311 ? 15.562 21.141 19.766 1 84.38 311 GLU B O 1
ATOM 5840 N N . GLU B 1 312 ? 17.078 20.688 18.188 1 77.5 312 GLU B N 1
ATOM 5841 C CA . GLU B 1 312 ? 16.969 22.047 17.656 1 77.5 312 GLU B CA 1
ATOM 5842 C C . GLU B 1 312 ? 15.656 22.25 16.922 1 77.5 312 GLU B C 1
ATOM 5844 O O . GLU B 1 312 ? 14.969 23.25 17.125 1 77.5 312 GLU B O 1
ATOM 5849 N N . SER B 1 313 ? 15.344 21.266 16.172 1 76.69 313 SER B N 1
ATOM 5850 C CA . SER B 1 313 ? 14.141 21.391 15.352 1 76.69 313 SER B CA 1
ATOM 5851 C C . SER B 1 313 ? 12.945 20.719 16.031 1 76.69 313 SER B C 1
ATOM 5853 O O . SER B 1 313 ? 11.805 20.953 15.633 1 76.69 313 SER B O 1
ATOM 5855 N N . GLY B 1 314 ? 13.258 19.922 17.016 1 82.5 314 GLY B N 1
ATOM 5856 C CA . GLY B 1 314 ? 12.195 19.172 17.656 1 82.5 314 GLY B CA 1
ATOM 5857 C C . GLY B 1 314 ? 11.594 18.109 16.75 1 82.5 314 GLY B C 1
ATOM 5858 O O . GLY B 1 314 ? 10.438 17.719 16.922 1 82.5 314 GLY B O 1
ATOM 5859 N N . GLU B 1 315 ? 12.383 17.719 15.758 1 86.69 315 GLU B N 1
ATOM 5860 C CA . GLU B 1 315 ? 11.898 16.75 14.781 1 86.69 315 GLU B CA 1
ATOM 5861 C C . GLU B 1 315 ? 12.883 15.594 14.609 1 86.69 315 GLU B C 1
ATOM 5863 O O . GLU B 1 315 ? 14.023 15.672 15.062 1 86.69 315 GLU B O 1
ATOM 5868 N N . LEU B 1 316 ? 12.359 14.508 14.016 1 89.12 316 LEU B N 1
ATOM 5869 C CA . LEU B 1 316 ? 13.203 13.352 13.75 1 89.12 316 LEU B CA 1
ATOM 5870 C C . LEU B 1 316 ? 14.062 13.578 12.508 1 89.12 316 LEU B C 1
ATOM 5872 O O . LEU B 1 316 ? 13.656 14.305 11.594 1 89.12 316 LEU B O 1
ATOM 5876 N N . LYS B 1 317 ? 15.227 12.961 12.617 1 86.31 317 LYS B N 1
ATOM 5877 C CA . LYS B 1 317 ? 16.109 12.906 11.461 1 86.31 317 LYS B CA 1
ATOM 5878 C C . LYS B 1 317 ? 16.375 11.461 11.031 1 86.31 317 LYS B C 1
ATOM 5880 O O . LYS B 1 317 ? 16.297 10.547 11.852 1 86.31 317 LYS B O 1
ATOM 5885 N N . GLY B 1 318 ? 16.641 11.352 9.711 1 85.12 318 GLY B N 1
ATOM 5886 C CA . GLY B 1 318 ? 16.844 10.047 9.109 1 85.12 318 GLY B CA 1
ATOM 5887 C C . GLY B 1 318 ? 15.938 9.789 7.918 1 85.12 318 GLY B C 1
ATOM 5888 O O . GLY B 1 318 ? 15.43 10.727 7.309 1 85.12 318 GLY B O 1
ATOM 5889 N N . LEU B 1 319 ? 15.906 8.539 7.566 1 85.31 319 LEU B N 1
ATOM 5890 C CA . LEU B 1 319 ? 14.961 8.141 6.531 1 85.31 319 LEU B CA 1
ATOM 5891 C C . LEU B 1 319 ? 13.547 8.016 7.094 1 85.31 319 LEU B C 1
ATOM 5893 O O . LEU B 1 319 ? 13.172 6.965 7.617 1 85.31 319 LEU B O 1
ATOM 5897 N N . LEU B 1 320 ? 12.836 9.102 6.934 1 88.94 320 LEU B N 1
ATOM 5898 C CA . LEU B 1 320 ? 11.562 9.227 7.633 1 88.94 320 LEU B CA 1
ATOM 5899 C C . LEU B 1 320 ? 10.438 8.586 6.828 1 88.94 320 LEU B C 1
ATOM 5901 O O . LEU B 1 320 ? 10.453 8.625 5.594 1 88.94 320 LEU B O 1
ATOM 5905 N N . PRO B 1 321 ? 9.547 8.016 7.527 1 91.06 321 PRO B N 1
ATOM 5906 C CA . PRO B 1 321 ? 8.359 7.496 6.84 1 91.06 321 PRO B CA 1
ATOM 5907 C C . PRO B 1 321 ? 7.445 8.609 6.32 1 91.06 321 PRO B C 1
ATOM 5909 O O . PRO B 1 321 ? 7.371 9.68 6.926 1 91.06 321 PRO B O 1
ATOM 5912 N N . MET B 1 322 ? 6.703 8.297 5.336 1 89.75 322 MET B N 1
ATOM 5913 C CA . MET B 1 322 ? 5.852 9.281 4.672 1 89.75 322 MET B CA 1
ATOM 5914 C C . MET B 1 322 ? 4.742 9.758 5.605 1 89.75 322 MET B C 1
ATOM 5916 O O . MET B 1 322 ? 4.363 10.93 5.574 1 89.75 322 MET B O 1
ATOM 5920 N N . ASP B 1 323 ? 4.16 8.883 6.387 1 93.75 323 ASP B N 1
ATOM 5921 C CA . ASP B 1 323 ? 3.066 9.312 7.25 1 93.75 323 ASP B CA 1
ATOM 5922 C C . ASP B 1 323 ? 3.545 10.352 8.266 1 93.75 323 ASP B C 1
ATOM 5924 O O . ASP B 1 323 ? 2.812 11.289 8.594 1 93.75 323 ASP B O 1
ATOM 5928 N N . TYR B 1 324 ? 4.754 10.195 8.688 1 94.75 324 TYR B N 1
ATOM 5929 C CA . TYR B 1 324 ? 5.301 11.195 9.602 1 94.75 324 TYR B CA 1
ATOM 5930 C C . TYR B 1 324 ? 5.48 12.539 8.898 1 94.75 324 TYR B C 1
ATOM 5932 O O . TYR B 1 324 ? 5.203 13.586 9.477 1 94.75 324 TYR B O 1
ATOM 5940 N N . ILE B 1 325 ? 5.918 12.547 7.734 1 91.69 325 ILE B N 1
ATOM 5941 C CA . ILE B 1 325 ? 6.117 13.766 6.957 1 91.69 325 ILE B CA 1
ATOM 5942 C C . ILE B 1 325 ? 4.773 14.453 6.715 1 91.69 325 ILE B C 1
ATOM 5944 O O . ILE B 1 325 ? 4.66 15.672 6.82 1 91.69 325 ILE B O 1
ATOM 5948 N N . ILE B 1 326 ? 3.789 13.656 6.406 1 95.12 326 ILE B N 1
ATOM 5949 C CA . ILE B 1 326 ? 2.438 14.188 6.266 1 95.12 326 ILE B CA 1
ATOM 5950 C C . ILE B 1 326 ? 1.997 14.836 7.574 1 95.12 326 ILE B C 1
ATOM 5952 O O . ILE B 1 326 ? 1.407 15.922 7.57 1 95.12 326 ILE B O 1
ATOM 5956 N N . GLY B 1 327 ? 2.301 14.133 8.633 1 96.88 327 GLY B N 1
ATOM 5957 C CA . GLY B 1 327 ? 2.002 14.688 9.945 1 96.88 327 GLY B CA 1
ATOM 5958 C C . GLY B 1 327 ? 2.67 16.031 10.203 1 96.88 327 GLY B C 1
ATOM 5959 O O . GLY B 1 327 ? 2.02 16.969 10.641 1 96.88 327 GLY B O 1
ATOM 5960 N N . LEU B 1 328 ? 3.891 16.141 9.867 1 93.44 328 LEU B N 1
ATOM 5961 C CA . LEU B 1 328 ? 4.652 17.375 10.062 1 93.44 328 LEU B CA 1
ATOM 5962 C C . LEU B 1 328 ? 4.125 18.484 9.164 1 93.44 328 LEU B C 1
ATOM 5964 O O . LEU B 1 328 ? 4 19.641 9.602 1 93.44 328 LEU B O 1
ATOM 5968 N N . ALA B 1 329 ? 3.891 18.156 7.961 1 92.25 329 ALA B N 1
ATOM 5969 C CA . ALA B 1 329 ? 3.352 19.156 7.031 1 92.25 329 ALA B CA 1
ATOM 5970 C C . ALA B 1 329 ? 2.004 19.688 7.512 1 92.25 329 ALA B C 1
ATOM 5972 O O . ALA B 1 329 ? 1.746 20.891 7.449 1 92.25 329 ALA B O 1
ATOM 5973 N N . THR B 1 330 ? 1.169 18.766 7.988 1 96.69 330 THR B N 1
ATOM 5974 C CA . THR B 1 330 ? -0.145 19.156 8.492 1 96.69 330 THR B CA 1
ATOM 5975 C C . THR B 1 330 ? -0.01 20.062 9.711 1 96.69 330 THR B C 1
ATOM 5977 O O . THR B 1 330 ? -0.646 21.109 9.781 1 96.69 330 THR B O 1
ATOM 5980 N N . ARG B 1 331 ? 0.879 19.703 10.547 1 95.12 331 ARG B N 1
ATOM 5981 C CA . ARG B 1 331 ? 1.068 20.422 11.797 1 95.12 331 ARG B CA 1
ATOM 5982 C C . ARG B 1 331 ? 1.706 21.781 11.555 1 95.12 331 ARG B C 1
ATOM 5984 O O . ARG B 1 331 ? 1.262 22.797 12.117 1 95.12 331 ARG B O 1
ATOM 5991 N N . ASN B 1 332 ? 2.67 21.844 10.703 1 90.81 332 ASN B N 1
ATOM 5992 C CA . ASN B 1 332 ? 3.525 23.016 10.617 1 90.81 332 ASN B CA 1
ATOM 5993 C C . ASN B 1 332 ? 3.107 23.938 9.469 1 90.81 332 ASN B C 1
ATOM 5995 O O . ASN B 1 332 ? 3.379 25.125 9.5 1 90.81 332 ASN B O 1
ATOM 5999 N N . GLN B 1 333 ? 2.457 23.328 8.523 1 90.81 333 GLN B N 1
ATOM 6000 C CA . GLN B 1 333 ? 2.162 24.141 7.344 1 90.81 333 GLN B CA 1
ATOM 6001 C C . GLN B 1 333 ? 0.656 24.312 7.16 1 90.81 333 GLN B C 1
ATOM 6003 O O . GLN B 1 333 ? 0.161 25.438 7.09 1 90.81 333 GLN B O 1
ATOM 6008 N N . ILE B 1 334 ? -0.052 23.312 7.219 1 95 334 ILE B N 1
ATOM 6009 C CA . ILE B 1 334 ? -1.462 23.344 6.844 1 95 334 ILE B CA 1
ATOM 6010 C C . ILE B 1 334 ? -2.268 24.047 7.934 1 95 334 ILE B C 1
ATOM 6012 O O . ILE B 1 334 ? -2.934 25.047 7.664 1 95 334 ILE B O 1
ATOM 6016 N N . ILE B 1 335 ? -2.156 23.641 9.109 1 96.69 335 ILE B N 1
ATOM 6017 C CA . ILE B 1 335 ? -3.002 24.125 10.188 1 96.69 335 ILE B CA 1
ATOM 6018 C C . ILE B 1 335 ? -2.738 25.625 10.414 1 96.69 335 ILE B C 1
ATOM 6020 O O . ILE B 1 335 ? -3.67 26.422 10.422 1 96.69 335 ILE B O 1
ATOM 6024 N N . PRO B 1 336 ? -1.535 26.047 10.461 1 94.44 336 PRO B N 1
ATOM 6025 C CA . PRO B 1 336 ? -1.316 27.469 10.75 1 94.44 336 PRO B CA 1
ATOM 6026 C C . PRO B 1 336 ? -1.664 28.359 9.562 1 94.44 336 PRO B C 1
ATOM 6028 O O . PRO B 1 336 ? -2.059 29.516 9.75 1 94.44 336 PRO B O 1
ATOM 6031 N N . HIS B 1 337 ? -1.563 27.812 8.344 1 94 337 HIS B N 1
ATOM 6032 C CA . HIS B 1 337 ? -1.724 28.672 7.168 1 94 337 HIS B CA 1
ATOM 6033 C C . HIS B 1 337 ? -2.789 28.109 6.23 1 94 337 HIS B C 1
ATOM 6035 O O . HIS B 1 337 ? -2.646 28.188 5.008 1 94 337 HIS B O 1
ATOM 6041 N N . ALA B 1 338 ? -3.785 27.594 6.793 1 95.12 338 ALA B N 1
ATOM 6042 C CA . ALA B 1 338 ? -4.824 26.906 6.023 1 95.12 338 ALA B CA 1
ATOM 6043 C C . ALA B 1 338 ? -5.469 27.844 5.016 1 95.12 338 ALA B C 1
ATOM 6045 O O . ALA B 1 338 ? -5.758 27.453 3.881 1 95.12 338 ALA B O 1
ATOM 6046 N N . ALA B 1 339 ? -5.723 29.094 5.395 1 92 339 ALA B N 1
ATOM 6047 C CA . ALA B 1 339 ? -6.363 30.047 4.504 1 92 339 ALA B CA 1
ATOM 6048 C C . ALA B 1 339 ? -5.5 30.312 3.275 1 92 339 ALA B C 1
ATOM 6050 O O . ALA B 1 339 ? -6.016 30.484 2.168 1 92 339 ALA B O 1
ATOM 6051 N N . LEU B 1 340 ? -4.234 30.344 3.473 1 90.56 340 LEU B N 1
ATOM 6052 C CA . LEU B 1 340 ? -3.316 30.562 2.359 1 90.56 340 LEU B CA 1
ATOM 6053 C C . LEU B 1 340 ? -3.328 29.359 1.409 1 90.56 340 LEU B C 1
ATOM 6055 O O . LEU B 1 340 ? -3.355 29.547 0.189 1 90.56 340 LEU B O 1
ATOM 6059 N N . TRP B 1 341 ? -3.305 28.234 1.984 1 91.69 341 TRP B N 1
ATOM 6060 C CA . TRP B 1 341 ? -3.344 27.016 1.184 1 91.69 341 TRP B CA 1
ATOM 6061 C C . TRP B 1 341 ? -4.656 26.922 0.412 1 91.69 341 TRP B C 1
ATOM 6063 O O . TRP B 1 341 ? -4.664 26.547 -0.763 1 91.69 341 TRP B O 1
ATOM 6073 N N . TYR B 1 342 ? -5.699 27.297 1.08 1 92.06 342 TYR B N 1
ATOM 6074 C CA . TYR B 1 342 ? -7.02 27.281 0.453 1 92.06 342 TYR B CA 1
ATOM 6075 C C . TYR B 1 342 ? -7.047 28.172 -0.774 1 92.06 342 TYR B C 1
ATOM 6077 O O . TYR B 1 342 ? -7.668 27.844 -1.786 1 92.06 342 TYR B O 1
ATOM 6085 N N . LYS B 1 343 ? -6.414 29.156 -0.718 1 84.94 343 LYS B N 1
ATOM 6086 C CA . LYS B 1 343 ? -6.406 30.141 -1.801 1 84.94 343 LYS B CA 1
ATOM 6087 C C . LYS B 1 343 ? -5.266 29.859 -2.779 1 84.94 343 LYS B C 1
ATOM 6089 O O . LYS B 1 343 ? -5.062 30.625 -3.732 1 84.94 343 LYS B O 1
ATOM 6094 N N . HIS B 1 344 ? -4.547 28.766 -2.596 1 74.88 344 HIS B N 1
ATOM 6095 C CA . HIS B 1 344 ? -3.41 28.359 -3.414 1 74.88 344 HIS B CA 1
ATOM 6096 C C . HIS B 1 344 ? -2.326 29.438 -3.416 1 74.88 344 HIS B C 1
ATOM 6098 O O . HIS B 1 344 ? -1.743 29.734 -4.461 1 74.88 344 HIS B O 1
ATOM 6104 N N . GLU B 1 345 ? -2.281 30.156 -2.373 1 62.25 345 GLU B N 1
ATOM 6105 C CA . GLU B 1 345 ? -1.22 31.141 -2.18 1 62.25 345 GLU B CA 1
ATOM 6106 C C . GLU B 1 345 ? -0.052 30.547 -1.396 1 62.25 345 GLU B C 1
ATOM 6108 O O . GLU B 1 345 ? -0.256 29.781 -0.448 1 62.25 345 GLU B O 1
ATOM 6113 N N . GLU B 1 346 ? 1.233 30.453 -2.027 1 56.16 346 GLU B N 1
ATOM 6114 C CA . GLU B 1 346 ? 2.363 29.891 -1.291 1 56.16 346 GLU B CA 1
ATOM 6115 C C . GLU B 1 346 ? 2.703 30.75 -0.072 1 56.16 346 GLU B C 1
ATOM 6117 O O . GLU B 1 346 ? 2.547 31.969 -0.101 1 56.16 346 GLU B O 1
ATOM 6122 N N . GLU B 1 347 ? 3.035 30.188 1.061 1 54.03 347 GLU B N 1
ATOM 6123 C CA . GLU B 1 347 ? 3.426 30.828 2.316 1 54.03 347 GLU B CA 1
ATOM 6124 C C . GLU B 1 347 ? 4.473 31.922 2.084 1 54.03 347 GLU B C 1
ATOM 6126 O O . GLU B 1 347 ? 4.441 32.969 2.734 1 54.03 347 GLU B O 1
ATOM 6131 N N . ASN B 1 348 ? 5.508 31.734 1.322 1 47.81 348 ASN B N 1
ATOM 6132 C CA . ASN B 1 348 ? 6.598 32.656 1.076 1 47.81 348 ASN B CA 1
ATOM 6133 C C . ASN B 1 348 ? 6.117 33.906 0.301 1 47.81 348 ASN B C 1
ATOM 6135 O O . ASN B 1 348 ? 6.82 34.906 0.233 1 47.81 348 ASN B O 1
ATOM 6139 N N . CYS B 1 349 ? 5.156 33.812 -0.411 1 42.09 349 CYS B N 1
ATOM 6140 C CA . CYS B 1 349 ? 4.727 34.938 -1.238 1 42.09 349 CYS B CA 1
ATOM 6141 C C . CYS B 1 349 ? 4.133 36.031 -0.381 1 42.09 349 CYS B C 1
ATOM 6143 O O . CYS B 1 349 ? 3.918 37.156 -0.864 1 42.09 349 CYS B O 1
ATOM 6145 N N . VAL B 1 350 ? 3.762 35.781 0.782 1 43.19 350 VAL B N 1
ATOM 6146 C CA . VAL B 1 350 ? 3.039 36.812 1.51 1 43.19 350 VAL B CA 1
ATOM 6147 C C . VAL B 1 350 ? 4.027 37.719 2.24 1 43.19 350 VAL B C 1
ATOM 6149 O O . VAL B 1 350 ? 3.629 38.688 2.885 1 43.19 350 VAL B O 1
ATOM 6152 N N . GLN B 1 351 ? 5.211 37.438 2.428 1 37.41 351 GLN B N 1
ATOM 6153 C CA . GLN B 1 351 ? 5.953 38.312 3.34 1 37.41 351 GLN B CA 1
ATOM 6154 C C . GLN B 1 351 ? 6.176 39.688 2.732 1 37.41 351 GLN B C 1
ATOM 6156 O O . GLN B 1 351 ? 6.5 40.656 3.445 1 37.41 351 GLN B O 1
ATOM 6161 N N . ASP B 1 352 ? 6.836 39.906 1.465 1 33.97 352 ASP B N 1
ATOM 6162 C CA . ASP B 1 352 ? 7.379 41.25 1.286 1 33.97 352 ASP B CA 1
ATOM 6163 C C . ASP B 1 352 ? 6.266 42.312 1.25 1 33.97 352 ASP B C 1
ATOM 6165 O O . ASP B 1 352 ? 5.09 41.938 1.105 1 33.97 352 ASP B O 1
ATOM 6169 N N . ASP B 1 353 ? 6.402 43.594 0.216 1 33.5 353 ASP B N 1
ATOM 6170 C CA . ASP B 1 353 ? 5.879 44.969 0.212 1 33.5 353 ASP B CA 1
ATOM 6171 C C . ASP B 1 353 ? 4.355 44.969 0.136 1 33.5 353 ASP B C 1
ATOM 6173 O O . ASP B 1 353 ? 3.746 43.969 -0.261 1 33.5 353 ASP B O 1
ATOM 6177 N N . GLU B 1 354 ? 3.576 46.375 0.013 1 33.12 354 GLU B N 1
ATOM 6178 C CA . GLU B 1 354 ? 2.359 47.188 -0.083 1 33.12 354 GLU B CA 1
ATOM 6179 C C . GLU B 1 354 ? 1.46 46.688 -1.212 1 33.12 354 GLU B C 1
ATOM 6181 O O . GLU B 1 354 ? 0.25 46.938 -1.197 1 33.12 354 GLU B O 1
ATOM 6186 N N . THR B 1 355 ? 1.949 46.688 -2.5 1 28.7 355 THR B N 1
ATOM 6187 C CA . THR B 1 355 ? 1.151 46.719 -3.721 1 28.7 355 THR B CA 1
ATOM 6188 C C . THR B 1 355 ? 0.423 45.375 -3.916 1 28.7 355 THR B C 1
ATOM 6190 O O . THR B 1 355 ? 1.038 44.375 -4.285 1 28.7 355 THR B O 1
ATOM 6193 N N . ILE B 1 356 ? -0.469 45.188 -3.195 1 32 356 ILE B N 1
ATOM 6194 C CA . ILE B 1 356 ? -1.385 44.062 -3.422 1 32 356 ILE B CA 1
ATOM 6195 C C . ILE B 1 356 ? -1.903 44.094 -4.855 1 32 356 ILE B C 1
ATOM 6197 O O . ILE B 1 356 ? -2.631 45.031 -5.234 1 32 356 ILE B O 1
ATOM 6201 N N . ILE B 1 357 ? -1.128 43.812 -5.949 1 27.84 357 ILE B N 1
ATOM 6202 C CA . ILE B 1 357 ? -1.783 43.656 -7.246 1 27.84 357 ILE B CA 1
ATOM 6203 C C . ILE B 1 357 ? -3.068 42.844 -7.09 1 27.84 357 ILE B C 1
ATOM 6205 O O . ILE B 1 357 ? -3.086 41.812 -6.406 1 27.84 357 ILE B O 1
ATOM 6209 N N . PRO B 1 358 ? -4.215 43.312 -7.781 1 28.22 358 PRO B N 1
ATOM 6210 C CA . PRO B 1 358 ? -5.543 42.781 -8.102 1 28.22 358 PRO B CA 1
ATOM 6211 C C . PRO B 1 358 ? -5.5 41.312 -8.547 1 28.22 358 PRO B C 1
ATOM 6213 O O . PRO B 1 358 ? -4.52 40.875 -9.156 1 28.22 358 PRO B O 1
ATOM 6216 N N . TRP B 1 359 ? -6.133 40.5 -7.852 1 27.12 359 TRP B N 1
ATOM 6217 C CA . TRP B 1 359 ? -6.668 39.219 -8.273 1 27.12 359 TRP B CA 1
ATOM 6218 C C . TRP B 1 359 ? -7.066 39.25 -9.742 1 27.12 359 TRP B C 1
ATOM 6220 O O . TRP B 1 359 ? -7.898 40.062 -10.148 1 27.12 359 TRP B O 1
ATOM 6230 N N . ALA B 1 360 ? -6.301 38.969 -10.727 1 25 360 ALA B N 1
ATOM 6231 C CA . ALA B 1 360 ? -6.672 38.875 -12.141 1 25 360 ALA B CA 1
ATOM 6232 C C . ALA B 1 360 ? -8 38.156 -12.32 1 25 360 ALA B C 1
ATOM 6234 O O . ALA B 1 360 ? -8.258 37.156 -11.656 1 25 360 ALA B O 1
ATOM 6235 N N . GLU B 1 361 ? -9.148 38.719 -12.961 1 26.94 361 GLU B N 1
ATOM 6236 C CA . GLU B 1 361 ? -10.359 38.375 -13.703 1 26.94 361 GLU B CA 1
ATOM 6237 C C . GLU B 1 361 ? -10.133 37.125 -14.562 1 26.94 361 GLU B C 1
ATOM 6239 O O . GLU B 1 361 ? -11.094 36.469 -14.984 1 26.94 361 GLU B O 1
ATOM 6244 N N . GLY B 1 362 ? -9.055 36.906 -15.312 1 24.41 362 GLY B N 1
ATOM 6245 C CA . GLY B 1 362 ? -9.297 36.219 -16.562 1 24.41 362 GLY B CA 1
ATOM 6246 C C . GLY B 1 362 ? -9.828 34.812 -16.375 1 24.41 362 GLY B C 1
ATOM 6247 O O . GLY B 1 362 ? -10.828 34.438 -16.984 1 24.41 362 GLY B O 1
ATOM 6248 N N . TRP B 1 363 ? -9.078 33.781 -16.156 1 24.33 363 TRP B N 1
ATOM 6249 C CA . TRP B 1 363 ? -9.117 32.625 -17.062 1 24.33 363 TRP B CA 1
ATOM 6250 C C . TRP B 1 363 ? -10.32 31.734 -16.75 1 24.33 363 TRP B C 1
ATOM 6252 O O . TRP B 1 363 ? -10.516 30.719 -17.406 1 24.33 363 TRP B O 1
ATOM 6262 N N . TYR B 1 364 ? -10.789 31.469 -15.648 1 24.92 364 TYR B N 1
ATOM 6263 C CA . TYR B 1 364 ? -11.5 30.219 -15.875 1 24.92 364 TYR B CA 1
ATOM 6264 C C . TYR B 1 364 ? -12.688 30.422 -16.812 1 24.92 364 TYR B C 1
ATOM 6266 O O . TYR B 1 364 ? -13.648 31.109 -16.453 1 24.92 364 TYR B O 1
ATOM 6274 N N . GLU B 1 365 ? -12.516 30.703 -18.141 1 24.38 365 GLU B N 1
ATOM 6275 C CA . GLU B 1 365 ? -13.555 30.406 -19.109 1 24.38 365 GLU B CA 1
ATOM 6276 C C . GLU B 1 365 ? -14.25 29.094 -18.797 1 24.38 365 GLU B C 1
ATOM 6278 O O . GLU B 1 365 ? -13.602 28.141 -18.359 1 24.38 365 GLU B O 1
ATOM 6283 N N . TYR B 1 366 ? -15.516 29.172 -18.719 1 23.73 366 TYR B N 1
ATOM 6284 C CA . TYR B 1 366 ? -16.703 28.328 -18.828 1 23.73 366 TYR B CA 1
ATOM 6285 C C . TYR B 1 366 ? -16.547 27.344 -19.984 1 23.73 366 TYR B C 1
ATOM 6287 O O . TYR B 1 366 ? -16.719 27.703 -21.141 1 23.73 366 TYR B O 1
ATOM 6295 N N . VAL B 1 367 ? -15.414 26.594 -20.188 1 24.27 367 VAL B N 1
ATOM 6296 C CA . VAL B 1 367 ? -15.516 25.594 -21.266 1 24.27 367 VAL B CA 1
ATOM 6297 C C . VAL B 1 367 ? -16.719 24.688 -21 1 24.27 367 VAL B C 1
ATOM 6299 O O . VAL B 1 367 ? -16.688 23.859 -20.078 1 24.27 367 VAL B O 1
ATOM 6302 N N . ILE B 1 368 ? -17.953 25.156 -21.016 1 22.69 368 ILE B N 1
ATOM 6303 C CA . ILE B 1 368 ? -19.219 24.484 -21.297 1 22.69 368 ILE B CA 1
ATOM 6304 C C . ILE B 1 368 ? -19.094 23.656 -22.562 1 22.69 368 ILE B C 1
ATOM 6306 O O . ILE B 1 368 ? -20.031 22.953 -22.953 1 22.69 368 ILE B O 1
ATOM 6310 N N . ASP B 1 369 ? -18.125 23.734 -23.438 1 22.53 369 ASP B N 1
ATOM 6311 C CA . ASP B 1 369 ? -18.672 23.156 -24.672 1 22.53 369 ASP B CA 1
ATOM 6312 C C . ASP B 1 369 ? -19.234 21.766 -24.406 1 22.53 369 ASP B C 1
ATOM 6314 O O . ASP B 1 369 ? -18.875 21.109 -23.422 1 22.53 369 ASP B O 1
ATOM 6318 N N . ASP B 1 370 ? -20.234 21.344 -25.406 1 22.84 370 ASP B N 1
ATOM 6319 C CA . ASP B 1 370 ? -20.969 20.312 -26.109 1 22.84 370 ASP B CA 1
ATOM 6320 C C . ASP B 1 370 ? -20.078 19.125 -26.453 1 22.84 370 ASP B C 1
ATOM 6322 O O . ASP B 1 370 ? -19.594 19.016 -27.578 1 22.84 370 ASP B O 1
ATOM 6326 N N . CYS B 1 371 ? -19.156 18.734 -25.734 1 20.16 371 CYS B N 1
ATOM 6327 C CA . CYS B 1 371 ? -18.5 17.578 -26.359 1 20.16 371 CYS B CA 1
ATOM 6328 C C . CYS B 1 371 ? -19.516 16.484 -26.672 1 20.16 371 CYS B C 1
ATOM 6330 O O . CYS B 1 371 ? -20.078 15.875 -25.766 1 20.16 371 CYS B O 1
ATOM 6332 N N . ARG B 1 372 ? -20.219 16.859 -27.906 1 19.45 372 ARG B N 1
ATOM 6333 C CA . ARG B 1 372 ? -20.641 15.75 -28.766 1 19.45 372 ARG B CA 1
ATOM 6334 C C . ARG B 1 372 ? -19.469 14.828 -29.094 1 19.45 372 ARG B C 1
ATOM 6336 O O . ARG B 1 372 ? -18.359 15.297 -29.359 1 19.45 372 ARG B O 1
ATOM 6343 N N . PRO B 1 373 ? -18.938 13.781 -28.938 1 21.8 373 PRO B N 1
ATOM 6344 C CA . PRO B 1 373 ? -18.188 13.047 -29.969 1 21.8 373 PRO B CA 1
ATOM 6345 C C . PRO B 1 373 ? -18.75 13.25 -31.375 1 21.8 373 PRO B C 1
ATOM 6347 O O . PRO B 1 373 ? -18.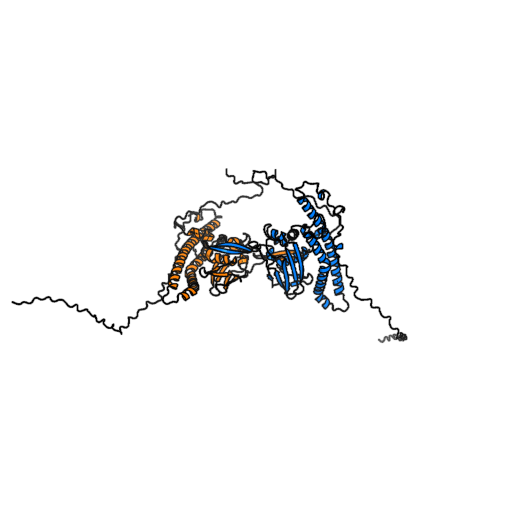297 12.609 -32.312 1 21.8 373 PRO B O 1
ATOM 6350 N N . GLU B 1 374 ? -19.578 13.844 -32.062 1 23.28 374 GLU B N 1
ATOM 6351 C CA . GLU B 1 374 ? -19.141 13.586 -33.438 1 23.28 374 GLU B CA 1
ATOM 6352 C C . GLU B 1 374 ? -17.828 14.305 -33.75 1 23.28 374 GLU B C 1
ATOM 6354 O O . GLU B 1 374 ? -16.969 13.773 -34.438 1 23.28 374 GLU B O 1
ATOM 6359 N N . ASP B 1 375 ? -17.672 15.734 -33.781 1 19.09 375 ASP B N 1
ATOM 6360 C CA . ASP B 1 375 ? -16.891 16.625 -34.625 1 19.09 375 ASP B CA 1
ATOM 6361 C C . ASP B 1 375 ? -15.453 16.766 -34.094 1 19.09 375 ASP B C 1
ATOM 6363 O O . ASP B 1 375 ? -15.188 16.469 -32.938 1 19.09 375 ASP B O 1
ATOM 6367 N N . HIS B 1 376 ? -14.516 17.828 -34.719 1 20.09 376 HIS B N 1
ATOM 6368 C CA . HIS B 1 376 ? -13.195 18.219 -35.188 1 20.09 376 HIS B CA 1
ATOM 6369 C C . HIS B 1 376 ? -12.242 18.438 -34 1 20.09 376 HIS B C 1
ATOM 6371 O O . HIS B 1 376 ? -12.688 18.562 -32.844 1 20.09 376 HIS B O 1
ATOM 6377 N N . ALA B 1 377 ? -10.703 18.922 -34.344 1 20.89 377 ALA B N 1
ATOM 6378 C CA . ALA B 1 377 ? -9.266 19.156 -34.375 1 20.89 377 ALA B CA 1
ATOM 6379 C C . ALA B 1 377 ? -8.898 20.391 -33.531 1 20.89 377 ALA B C 1
ATOM 6381 O O . ALA B 1 377 ? -7.723 20.719 -33.406 1 20.89 377 ALA B O 1
ATOM 6382 N N . VAL B 1 378 ? -9.562 21.141 -32.812 1 19.61 378 VAL B N 1
ATOM 6383 C CA . VAL B 1 378 ? -9.109 22.531 -32.719 1 19.61 378 VAL B CA 1
ATOM 6384 C C . VAL B 1 378 ? -7.695 22.547 -32.125 1 19.61 378 VAL B C 1
ATOM 6386 O O . VAL B 1 378 ? -7.477 22.109 -30.984 1 19.61 378 VAL B O 1
ATOM 6389 N N . ILE B 1 379 ? -6.609 22.578 -33.125 1 18.39 379 ILE B N 1
ATOM 6390 C CA . ILE B 1 379 ? -5.219 22.969 -33.312 1 18.39 379 ILE B CA 1
ATOM 6391 C C . ILE B 1 379 ? -5 24.375 -32.719 1 18.39 379 ILE B C 1
ATOM 6393 O O . ILE B 1 379 ? -5.652 25.328 -33.125 1 18.39 379 ILE B O 1
ATOM 6397 N N . LEU B 1 380 ? -4.781 24.578 -31.562 1 20.02 380 LEU B N 1
ATOM 6398 C CA . LEU B 1 380 ? -4.406 25.906 -31.109 1 20.02 380 LEU B CA 1
ATOM 6399 C C . LEU B 1 380 ? -3.234 26.453 -31.922 1 20.02 380 LEU B C 1
ATOM 6401 O O . LEU B 1 380 ? -2.113 25.953 -31.812 1 20.02 380 LEU B O 1
ATOM 6405 N N . THR B 1 381 ? -3.584 26.531 -33.344 1 16.52 381 THR B N 1
ATOM 6406 C CA . THR B 1 381 ? -2.707 27.219 -34.281 1 16.52 381 THR B CA 1
ATOM 6407 C C . THR B 1 381 ? -2.592 28.703 -33.938 1 16.52 381 THR B C 1
ATOM 6409 O O . THR B 1 381 ? -3.594 29.359 -33.625 1 16.52 381 THR B O 1
ATOM 6412 N N . CYS B 1 382 ? -1.296 29.078 -33.375 1 18.08 382 CYS B N 1
ATOM 6413 C CA . CYS B 1 382 ? -0.776 30.438 -33.531 1 18.08 382 CYS B CA 1
ATOM 6414 C C . CYS B 1 382 ? -0.933 30.922 -34.969 1 18.08 382 CYS B C 1
ATOM 6416 O O . CYS B 1 382 ? -0.366 30.344 -35.875 1 18.08 382 CYS B O 1
ATOM 6418 N N . THR B 1 383 ? -2.143 31.266 -35.531 1 18.62 383 THR B N 1
ATOM 6419 C CA . THR B 1 383 ? -2.035 32.25 -36.594 1 18.62 383 THR B CA 1
ATOM 6420 C C . THR B 1 383 ? -1.678 33.625 -36.031 1 18.62 383 THR B C 1
ATOM 6422 O O . THR B 1 383 ? -2.152 34 -34.969 1 18.62 383 THR B O 1
#

Secondary structure (DSSP, 8-state):
-----------------------S-----------S----------HHHHS-TT--TTT-TTT---HHHH-TTTS-GGGHHHHHHHHHHHHHHHHHHHHHHHHHHHHHHHHHHHHHHHHHHHT-TTS-HHHHHHHHHHHHHHHHHHHIIIIIHHHHHHHHHHHTT-S--SSS-S---TTHHHHHHHHSHHHHTT---TTTHHHHHTTEEEEEEEEETTTEEEEEEEEE-TT-SSBS-SEEEEEEEEEEETTEEEEEEEEPPP-BPTT--SSEEEEEEEEETTEEEEEEEE---GGGGG--EEEEEEEEEETTTTEEESSEEHHHHHHHHIIIIITTTHHHHHTT--GGGGSS-S------------------SS---------/-----------------------TT----------TT---------GGGTS-TT--TTT-GGG---HHHH-TTTS-GGGHHHHHHHHHHHHHHHHHHHHHHHHHHHHHHHHHHHHHHHHHHHT-TTS-HHHHHHHHHHHHHHHHHHHIIIIIHHHHHHHHHHHTT-S--SSS-S---TTHHHHHHHTSHHHHTT---TTTHHHHHTTEEEEEEEEETTTEEEEEEEEE-TT-SSBS-SEEEEEEEEEEETTEEEEEEEEPPP-BPTT--SSEEEEEEEEETTEEEEEEEE---GGGGGS-EEEEEEEEEETTTTEEESSEEHHHHHHHHIIIIITTTHHHHHTT--GGGGSS-S------------------SS---------